Protein AF-0000000072868120 (afdb_homodimer)

Solvent-accessible surface area (backbone atoms only — not comparable to full-atom values): 34935 Å² total; per-residue (Å²): 129,82,70,50,31,34,37,26,35,21,42,29,60,66,19,37,50,51,45,35,56,44,16,73,73,56,30,47,27,39,33,32,15,55,55,52,79,35,73,57,47,52,67,36,63,88,44,72,44,55,49,82,87,43,73,56,66,69,52,20,51,52,31,46,50,48,46,52,47,53,52,49,50,60,70,67,51,76,43,47,43,76,30,73,41,80,51,11,33,40,37,38,30,52,54,70,70,50,34,50,53,50,51,52,49,50,52,53,34,51,74,70,68,46,68,70,42,81,46,52,70,65,60,49,31,57,33,26,70,53,52,47,77,60,92,61,48,52,71,31,36,34,29,65,79,24,30,39,51,32,50,40,16,42,45,30,46,39,54,53,46,23,56,76,45,66,29,44,77,40,56,65,36,34,76,73,43,51,46,78,51,100,67,32,26,38,38,35,31,74,89,68,50,73,48,78,35,44,28,43,32,42,25,41,67,83,51,32,60,66,56,34,47,57,64,72,41,79,54,76,49,43,52,79,87,48,78,69,54,57,45,36,32,49,37,36,31,36,43,66,32,60,45,26,63,55,35,35,36,44,43,75,74,42,31,41,31,57,40,37,51,35,15,38,36,36,34,41,75,92,56,15,87,71,49,39,76,92,55,54,57,54,51,88,33,71,66,34,48,50,52,50,54,52,47,40,60,39,24,80,64,38,85,81,58,47,66,72,40,40,44,52,20,54,39,66,44,72,84,28,52,73,62,46,55,45,37,46,51,43,63,66,88,78,58,74,108,130,81,71,49,31,35,37,27,34,20,42,28,61,66,20,36,52,50,45,37,55,44,17,72,71,56,31,47,28,39,35,32,15,55,56,54,77,36,73,57,46,51,67,37,61,88,44,72,44,55,49,82,88,44,73,57,66,69,50,20,49,51,30,46,49,48,47,53,48,51,53,49,50,61,70,67,52,76,42,48,43,76,28,74,42,80,49,11,32,40,36,40,29,51,53,70,70,50,34,50,53,51,51,54,50,51,53,53,34,50,73,69,68,46,67,73,43,81,47,53,71,64,60,49,30,56,34,27,69,54,53,48,76,59,92,60,48,52,70,34,36,35,29,64,80,23,29,39,50,33,50,39,16,43,46,28,46,41,53,52,47,23,55,77,47,65,29,45,78,39,58,65,34,34,76,73,43,50,48,79,52,100,66,30,25,38,38,34,33,73,88,68,50,73,48,77,34,44,28,43,32,40,25,40,68,83,51,33,59,65,57,34,46,57,62,71,42,78,54,74,48,43,52,80,86,48,76,70,52,58,45,38,32,49,36,37,32,36,42,66,30,59,43,27,64,56,35,34,36,43,43,75,76,41,31,40,29,56,41,37,52,33,16,38,36,35,32,41,75,90,56,15,87,71,48,39,75,91,55,55,58,52,50,86,32,72,68,33,50,51,52,49,54,53,48,40,62,40,25,80,66,40,85,82,59,47,65,71,42,39,44,50,20,56,39,65,44,70,85,29,52,74,65,46,56,44,37,46,51,42,61,66,91,78,57,74,109

Radius of gyration: 27.66 Å; Cα contacts (8 Å, |Δi|>4): 1460; chains: 2; bounding box: 71×90×59 Å

pLDDT: mean 87.45, std 17.38, range [29.95, 98.69]

Nearest PDB structures (foldseek):
  7fgp-assembly1_B  TM=8.962E-01  e=1.020E-26  Aureimonas altamirensis DSM 21988
  7fgp-assembly1_A  TM=8.734E-01  e=1.555E-25  Aureimonas altamirensis DSM 21988
  7cyx-assembly1_B  TM=8.185E-01  e=4.715E-19  Bacillus cereus ATCC 14579
  2olo-assembly1_A  TM=7.105E-01  e=1.868E-16  Streptomyces tendae
  3hzl-assembly1_A  TM=7.082E-01  e=3.583E-16  Streptomyces tendae

Structure (mmCIF, N/CA/C/O backbone):
data_AF-0000000072868120-model_v1
#
loop_
_entity.id
_entity.type
_entity.pdbx_description
1 polymer 'Bifunctional tRNA (Mnm(5)s(2)U34)-methyltransferase/FAD-dependent cmnm(5)s(2)U34 oxidoreductase'
#
loop_
_atom_site.group_PDB
_atom_site.id
_atom_site.type_symbol
_atom_site.label_atom_id
_atom_site.label_alt_id
_atom_site.label_comp_id
_atom_site.label_asym_id
_atom_site.label_entity_id
_atom_site.label_seq_id
_atom_site.pdbx_PDB_ins_code
_atom_site.Cartn_x
_atom_site.Cartn_y
_atom_site.Cartn_z
_atom_site.occupancy
_atom_site.B_iso_or_equiv
_atom_site.auth_seq_id
_atom_site.auth_comp_id
_atom_site.auth_asym_id
_atom_site.auth_atom_id
_atom_site.pdbx_PDB_model_num
ATOM 1 N N . MET A 1 1 ? 6.566 45.688 2.676 1 53 1 MET A N 1
ATOM 2 C CA . MET A 1 1 ? 5.773 45.125 3.766 1 53 1 MET A CA 1
ATOM 3 C C . MET A 1 1 ? 6.559 44.031 4.504 1 53 1 MET A C 1
ATOM 5 O O . MET A 1 1 ? 7.316 43.281 3.893 1 53 1 MET A O 1
ATOM 9 N N . SER A 1 2 ? 6.797 44.25 5.805 1 78.44 2 SER A N 1
ATOM 10 C CA . SER A 1 2 ? 7.699 43.406 6.582 1 78.44 2 SER A CA 1
ATOM 11 C C . SER A 1 2 ? 7.246 41.938 6.555 1 78.44 2 SER A C 1
ATOM 13 O O . SER A 1 2 ? 6.051 41.656 6.449 1 78.44 2 SER A O 1
ATOM 15 N N . VAL A 1 3 ? 8.023 41.094 6.266 1 89 3 VAL A N 1
ATOM 16 C CA . VAL A 1 3 ? 7.77 39.656 6.23 1 89 3 VAL A CA 1
ATOM 17 C C . VAL A 1 3 ? 7.145 39.188 7.551 1 89 3 VAL A C 1
ATOM 19 O O . VAL A 1 3 ? 7.672 39.5 8.625 1 89 3 VAL A O 1
ATOM 22 N N . LYS A 1 4 ? 5.891 38.688 7.516 1 91.5 4 LYS A N 1
ATOM 23 C CA . LYS A 1 4 ? 5.203 38.219 8.711 1 91.5 4 LYS A CA 1
ATOM 24 C C . LYS A 1 4 ? 5.855 36.938 9.25 1 91.5 4 LYS A C 1
ATOM 26 O O . LYS A 1 4 ? 6.199 36.031 8.484 1 91.5 4 LYS A O 1
ATOM 31 N N . LYS A 1 5 ? 6.102 36.969 10.562 1 94.38 5 LYS A N 1
ATOM 32 C CA . LYS A 1 5 ? 6.602 35.781 11.266 1 94.38 5 LYS A CA 1
ATOM 33 C C . LYS A 1 5 ? 5.461 35.031 11.938 1 94.38 5 LYS A C 1
ATOM 35 O O . LYS A 1 5 ? 4.777 35.562 12.812 1 94.38 5 LYS A O 1
ATOM 40 N N . ILE A 1 6 ? 5.219 33.781 11.508 1 93.44 6 ILE A N 1
ATOM 41 C CA . ILE A 1 6 ? 4.051 33.031 11.961 1 93.44 6 ILE A CA 1
ATOM 42 C C . ILE A 1 6 ? 4.488 31.688 12.492 1 93.44 6 ILE A C 1
ATOM 44 O O . ILE A 1 6 ? 5.316 31 11.875 1 93.44 6 ILE A O 1
ATOM 48 N N . ALA A 1 7 ? 3.992 31.297 13.672 1 94.62 7 ALA A N 1
ATOM 49 C CA . ALA A 1 7 ? 4.191 29.953 14.219 1 94.62 7 ALA A CA 1
ATOM 50 C C . ALA A 1 7 ? 2.982 29.078 13.945 1 94.62 7 ALA A C 1
ATOM 52 O O . ALA A 1 7 ? 1.838 29.516 14.039 1 94.62 7 ALA A O 1
ATOM 53 N N . VAL A 1 8 ? 3.246 27.875 13.523 1 94.88 8 VAL A N 1
ATOM 54 C CA . VAL A 1 8 ? 2.223 26.828 13.406 1 94.88 8 VAL A CA 1
ATOM 55 C C . VAL A 1 8 ? 2.5 25.719 14.414 1 94.88 8 VAL A C 1
ATOM 57 O O . VAL A 1 8 ? 3.592 25.141 14.43 1 94.88 8 VAL A O 1
ATOM 60 N N . ILE A 1 9 ? 1.519 25.453 15.281 1 94.06 9 ILE A N 1
ATOM 61 C CA . ILE A 1 9 ? 1.7 24.422 16.297 1 94.06 9 ILE A CA 1
ATOM 62 C C . ILE A 1 9 ? 1.009 23.125 15.867 1 94.06 9 ILE A C 1
ATOM 64 O O . ILE A 1 9 ? -0.217 23.094 15.742 1 94.06 9 ILE A O 1
ATOM 68 N N . GLY A 1 10 ? 1.796 22.062 15.695 1 94.5 10 GLY A N 1
ATOM 69 C CA . GLY A 1 10 ? 1.303 20.781 15.227 1 94.5 10 GLY A CA 1
ATOM 70 C C . GLY A 1 10 ? 1.768 20.438 13.828 1 94.5 10 GLY A C 1
ATOM 71 O O . GLY A 1 10 ? 1.53 21.203 12.883 1 94.5 10 GLY A O 1
ATOM 72 N N . ALA A 1 11 ? 2.449 19.297 13.688 1 96.38 11 ALA A N 1
ATOM 73 C CA . ALA A 1 11 ? 2.961 18.859 12.391 1 96.38 11 ALA A CA 1
ATOM 74 C C . ALA A 1 11 ? 2.178 17.672 11.859 1 96.38 11 ALA A C 1
ATOM 76 O O . ALA A 1 11 ? 2.766 16.672 11.445 1 96.38 11 ALA A O 1
ATOM 77 N N . GLY A 1 12 ? 0.868 17.75 11.906 1 93.56 12 GLY A N 1
ATOM 78 C CA . GLY A 1 12 ? -0.026 16.875 11.148 1 93.56 12 GLY A CA 1
ATOM 79 C C . GLY A 1 12 ? -0.356 17.422 9.773 1 93.56 12 GLY A C 1
ATOM 80 O O . GLY A 1 12 ? 0.235 18.406 9.328 1 93.56 12 GLY A O 1
ATOM 81 N N . VAL A 1 13 ? -1.256 16.781 9.133 1 92.31 13 VAL A N 1
ATOM 82 C CA . VAL A 1 13 ? -1.594 17.141 7.758 1 92.31 13 VAL A CA 1
ATOM 83 C C . VAL A 1 13 ? -2.076 18.594 7.707 1 92.31 13 VAL A C 1
ATOM 85 O O . VAL A 1 13 ? -1.678 19.359 6.82 1 92.31 13 VAL A O 1
ATOM 88 N N . LEU A 1 14 ? -2.883 19 8.633 1 89.56 14 LEU A N 1
ATOM 89 C CA . LEU A 1 14 ? -3.426 20.359 8.625 1 89.56 14 LEU A CA 1
ATOM 90 C C . LEU A 1 14 ? -2.338 21.391 8.93 1 89.56 14 LEU A C 1
ATOM 92 O O . LEU A 1 14 ? -2.217 22.391 8.227 1 89.56 14 LEU A O 1
ATOM 96 N N . GLY A 1 15 ? -1.587 21.141 9.977 1 93.56 15 GLY A N 1
ATOM 97 C CA . GLY A 1 15 ? -0.513 22.062 10.32 1 93.56 15 GLY A CA 1
ATOM 98 C C . GLY A 1 15 ? 0.509 22.219 9.211 1 93.56 15 GLY A C 1
ATOM 99 O O . GLY A 1 15 ? 0.899 23.344 8.883 1 93.56 15 GLY A O 1
ATOM 100 N N . LEU A 1 16 ? 0.904 21.141 8.641 1 95.88 16 LEU A N 1
ATOM 101 C CA . LEU A 1 16 ? 1.883 21.172 7.562 1 95.88 16 LEU A CA 1
ATOM 102 C C . LEU A 1 16 ? 1.31 21.875 6.336 1 95.88 16 LEU A C 1
ATOM 104 O O . LEU A 1 16 ? 2.016 22.625 5.656 1 95.88 16 LEU A O 1
ATOM 108 N N . SER A 1 17 ? 0.049 21.641 6.02 1 93.94 17 SER A N 1
ATOM 109 C CA . SER A 1 17 ? -0.601 22.281 4.879 1 93.94 17 SER A CA 1
ATOM 110 C C . SER A 1 17 ? -0.672 23.797 5.062 1 93.94 17 SER A C 1
ATOM 112 O O . SER A 1 17 ? -0.377 24.547 4.137 1 93.94 17 SER A O 1
ATOM 114 N N . VAL A 1 18 ? -1.033 24.203 6.215 1 93.5 18 VAL A N 1
ATOM 115 C CA . VAL A 1 18 ? -1.124 25.641 6.52 1 93.5 18 VAL A CA 1
ATOM 116 C C . VAL A 1 18 ? 0.264 26.266 6.441 1 93.5 18 VAL A C 1
ATOM 118 O O . VAL A 1 18 ? 0.435 27.328 5.844 1 93.5 18 VAL A O 1
ATOM 121 N N . ALA A 1 19 ? 1.193 25.609 7.062 1 96.19 19 ALA A N 1
ATOM 122 C CA . ALA A 1 19 ? 2.564 26.125 7.051 1 96.19 19 ALA A CA 1
ATOM 123 C C . ALA A 1 19 ? 3.068 26.297 5.625 1 96.19 19 ALA A C 1
ATOM 125 O O . ALA A 1 19 ? 3.66 27.328 5.297 1 96.19 19 ALA A O 1
ATOM 126 N N . ARG A 1 20 ? 2.809 25.359 4.781 1 95.88 20 ARG A N 1
ATOM 127 C CA . ARG A 1 20 ? 3.209 25.438 3.379 1 95.88 20 ARG A CA 1
ATOM 128 C C . ARG A 1 20 ? 2.559 26.641 2.699 1 95.88 20 ARG A C 1
ATOM 130 O O . ARG A 1 20 ? 3.232 27.422 2.02 1 95.88 20 ARG A O 1
ATOM 137 N N . SER A 1 21 ? 1.271 26.766 2.863 1 94.5 21 SER A N 1
ATOM 138 C CA . SER A 1 21 ? 0.521 27.844 2.225 1 94.5 21 SER A CA 1
ATOM 139 C C . SER A 1 21 ? 1.04 29.203 2.658 1 94.5 21 SER A C 1
ATOM 141 O O . SER A 1 21 ? 1.252 30.094 1.822 1 94.5 21 SER A O 1
ATOM 143 N N . LEU A 1 22 ? 1.26 29.375 3.943 1 94.25 22 LEU A N 1
ATOM 144 C CA . LEU A 1 22 ? 1.76 30.641 4.488 1 94.25 22 LEU A CA 1
ATOM 145 C C . LEU A 1 22 ? 3.158 30.938 3.957 1 94.25 22 LEU A C 1
ATOM 147 O O . LEU A 1 22 ? 3.449 32.062 3.574 1 94.25 22 LEU A O 1
ATOM 151 N N . ALA A 1 23 ? 4.004 29.969 3.936 1 96.56 23 ALA A N 1
ATOM 152 C CA . ALA A 1 23 ? 5.363 30.141 3.43 1 96.56 23 ALA A CA 1
ATOM 153 C C . ALA A 1 23 ? 5.352 30.531 1.952 1 96.56 23 ALA A C 1
ATOM 155 O O . ALA A 1 23 ? 6.117 31.391 1.523 1 96.56 23 ALA A O 1
ATOM 156 N N . GLN A 1 24 ? 4.484 29.938 1.201 1 94.88 24 GLN A N 1
ATOM 157 C CA . GLN A 1 24 ? 4.344 30.234 -0.219 1 94.88 24 GLN A CA 1
ATOM 158 C C . GLN A 1 24 ? 3.939 31.688 -0.432 1 94.88 24 GLN A C 1
ATOM 160 O O . GLN A 1 24 ? 4.293 32.312 -1.446 1 94.88 24 GLN A O 1
ATOM 165 N N . GLN A 1 25 ? 3.273 32.156 0.538 1 94.12 25 GLN A N 1
ATOM 166 C CA . GLN A 1 25 ? 2.803 33.531 0.45 1 94.12 25 GLN A CA 1
ATOM 167 C C . GLN A 1 25 ? 3.855 34.5 0.968 1 94.12 25 GLN A C 1
ATOM 169 O O . GLN A 1 25 ? 3.619 35.719 1.019 1 94.12 25 GLN A O 1
ATOM 174 N N . GLY A 1 26 ? 4.965 34 1.433 1 95 26 GLY A N 1
ATOM 175 C CA . GLY A 1 26 ? 6.094 34.875 1.746 1 95 26 GLY A CA 1
ATOM 176 C C . GLY A 1 26 ? 6.32 35.031 3.236 1 95 26 GLY A C 1
ATOM 177 O O . GLY A 1 26 ? 7.242 35.75 3.652 1 95 26 GLY A O 1
ATOM 178 N N . ALA A 1 27 ? 5.531 34.375 4.066 1 95.38 27 ALA A N 1
ATOM 179 C CA . ALA A 1 27 ? 5.719 34.469 5.512 1 95.38 27 ALA A CA 1
ATOM 180 C C . ALA A 1 27 ? 6.922 33.656 5.969 1 95.38 27 ALA A C 1
ATOM 182 O O . ALA A 1 27 ? 7.312 32.688 5.309 1 95.38 27 ALA A O 1
ATOM 183 N N . LYS A 1 28 ? 7.535 34.125 6.992 1 97.44 28 LYS A N 1
ATOM 184 C CA . LYS A 1 28 ? 8.508 33.312 7.707 1 97.44 28 LYS A CA 1
ATOM 185 C C . LYS A 1 28 ? 7.82 32.375 8.703 1 97.44 28 LYS A C 1
ATOM 187 O O . LYS A 1 28 ? 7.332 32.844 9.742 1 97.44 28 LYS A O 1
ATOM 192 N N . VAL A 1 29 ? 7.801 31.109 8.391 1 97.5 29 VAL A N 1
ATOM 193 C CA . VAL A 1 29 ? 6.969 30.172 9.141 1 97.5 29 VAL A CA 1
ATOM 194 C C . VAL A 1 29 ? 7.852 29.234 9.953 1 97.5 29 VAL A C 1
ATOM 196 O O . VAL A 1 29 ? 8.867 28.734 9.461 1 97.5 29 VAL A O 1
ATOM 199 N N . THR A 1 30 ? 7.539 29.016 11.219 1 98.12 30 THR A N 1
ATOM 200 C CA . THR A 1 30 ? 8.117 27.984 12.062 1 98.12 30 THR A CA 1
ATOM 201 C C . THR A 1 30 ? 7.039 27.031 12.562 1 98.12 30 THR A C 1
ATOM 203 O O . THR A 1 30 ? 6.051 27.453 13.164 1 98.12 30 THR A O 1
ATOM 206 N N . VAL A 1 31 ? 7.191 25.75 12.273 1 97.94 31 VAL A N 1
ATOM 207 C CA . VAL A 1 31 ? 6.281 24.719 12.758 1 97.94 31 VAL A CA 1
ATOM 208 C C . VAL A 1 31 ? 6.855 24.062 14.016 1 97.94 31 VAL A C 1
ATOM 210 O O . VAL A 1 31 ? 8.016 23.641 14.023 1 97.94 31 VAL A O 1
ATOM 213 N N . PHE A 1 32 ? 6.062 24 15.047 1 97.25 32 PHE A N 1
ATOM 214 C CA . PHE A 1 32 ? 6.453 23.328 16.281 1 97.25 32 PHE A CA 1
ATOM 215 C C . PHE A 1 32 ? 5.66 22.047 16.469 1 97.25 32 PHE A C 1
ATOM 217 O O . PHE A 1 32 ? 4.43 22.047 16.391 1 97.25 32 PHE A O 1
ATOM 224 N N . GLU A 1 33 ? 6.309 20.938 16.656 1 97.25 33 GLU A N 1
ATOM 225 C CA . GLU A 1 33 ? 5.723 19.625 16.922 1 97.25 33 GLU A CA 1
ATOM 226 C C . GLU A 1 33 ? 6.324 19 18.172 1 97.25 33 GLU A C 1
ATOM 228 O O . GLU A 1 33 ? 7.547 18.938 18.312 1 97.25 33 GLU A O 1
ATOM 233 N N . ARG A 1 34 ? 5.453 18.609 19.062 1 95.38 34 ARG A N 1
ATOM 234 C CA . ARG A 1 34 ? 5.895 18.109 20.375 1 95.38 34 ARG A CA 1
ATOM 235 C C . ARG A 1 34 ? 6.688 16.812 20.219 1 95.38 34 ARG A C 1
ATOM 237 O O . ARG A 1 34 ? 7.625 16.562 20.984 1 95.38 34 ARG A O 1
ATOM 244 N N . SER A 1 35 ? 6.359 15.945 19.281 1 95.06 35 SER A N 1
ATOM 245 C CA . SER A 1 35 ? 7.016 14.664 19.062 1 95.06 35 SER A CA 1
ATOM 246 C C . SER A 1 35 ? 7.637 14.586 17.672 1 95.06 35 SER A C 1
ATOM 248 O O . SER A 1 35 ? 8.617 15.273 17.391 1 95.06 35 SER A O 1
ATOM 250 N N . HIS A 1 36 ? 7.035 13.828 16.766 1 96.06 36 HIS A N 1
ATOM 251 C CA . HIS A 1 36 ? 7.488 13.727 15.383 1 96.06 36 HIS A CA 1
ATOM 252 C C . HIS A 1 36 ? 6.352 14.008 14.414 1 96.06 36 HIS A C 1
ATOM 254 O O . HIS A 1 36 ? 5.184 14.047 14.805 1 96.06 36 HIS A O 1
ATOM 260 N N . VAL A 1 37 ? 6.66 14.312 13.195 1 96.88 37 VAL A N 1
ATOM 261 C CA . VAL A 1 37 ? 5.68 14.594 12.156 1 96.88 37 VAL A CA 1
ATOM 262 C C . VAL A 1 37 ? 4.641 13.469 12.102 1 96.88 37 VAL A C 1
ATOM 264 O O . VAL A 1 37 ? 4.992 12.289 12.094 1 96.88 37 VAL A O 1
ATOM 267 N N . GLY A 1 38 ? 3.416 13.75 12.141 1 93.06 38 GLY A N 1
ATOM 268 C CA . GLY A 1 38 ? 2.328 12.797 12.023 1 93.06 38 GLY A CA 1
ATOM 269 C C . GLY A 1 38 ? 2.113 11.977 13.281 1 93.06 38 GLY A C 1
ATOM 270 O O . GLY A 1 38 ? 1.51 10.898 13.234 1 93.06 38 GLY A O 1
ATOM 271 N N . ALA A 1 39 ? 2.543 12.398 14.422 1 90.56 39 ALA A N 1
ATOM 272 C CA . ALA A 1 39 ? 2.49 11.617 15.656 1 90.56 39 ALA A CA 1
ATOM 273 C C . ALA A 1 39 ? 1.065 11.555 16.203 1 90.56 39 ALA A C 1
ATOM 275 O O . ALA A 1 39 ? 0.762 10.719 17.062 1 90.56 39 ALA A O 1
ATOM 276 N N . GLY A 1 40 ? 0.177 12.352 15.703 1 84.81 40 GLY A N 1
ATOM 277 C CA . GLY A 1 40 ? -1.18 12.406 16.219 1 84.81 40 GLY A CA 1
ATOM 278 C C . GLY A 1 40 ? -2.201 11.766 15.305 1 84.81 40 GLY A C 1
ATOM 279 O O . GLY A 1 40 ? -2.014 10.633 14.844 1 84.81 40 GLY A O 1
ATOM 280 N N . THR A 1 41 ? -3.266 12.492 15.062 1 79.31 41 THR A N 1
ATOM 281 C CA . THR A 1 41 ? -4.457 11.992 14.391 1 79.31 41 THR A CA 1
ATOM 282 C C . THR A 1 41 ? -4.16 11.672 12.93 1 79.31 41 THR A C 1
ATOM 284 O O . THR A 1 41 ? -4.746 10.742 12.359 1 79.31 41 THR A O 1
ATOM 287 N N . SER A 1 42 ? -3.221 12.289 12.352 1 88 42 SER A N 1
ATOM 288 C CA . SER A 1 42 ? -2.973 12.188 10.914 1 88 42 SER A CA 1
ATOM 289 C C . SER A 1 42 ? -2.463 10.797 10.539 1 88 42 SER A C 1
ATOM 291 O O . SER A 1 42 ? -2.547 10.398 9.383 1 88 42 SER A O 1
ATOM 293 N N . SER A 1 43 ? -1.997 10.062 11.453 1 89.62 43 SER A N 1
ATOM 294 C CA . SER A 1 43 ? -1.45 8.742 11.148 1 89.62 43 SER A CA 1
ATOM 295 C C . SER A 1 43 ? -2.443 7.637 11.5 1 89.62 43 SER A C 1
ATOM 297 O O . SER A 1 43 ? -2.189 6.461 11.234 1 89.62 43 SER A O 1
ATOM 299 N N . THR A 1 44 ? -3.518 7.941 12.109 1 88.31 44 THR A N 1
ATOM 300 C CA . THR A 1 44 ? -4.574 6.992 12.438 1 88.31 44 THR A CA 1
ATOM 301 C C . THR A 1 44 ? -5.926 7.488 11.93 1 88.31 44 THR A C 1
ATOM 303 O O . THR A 1 44 ? -6.766 7.93 12.719 1 88.31 44 THR A O 1
ATOM 306 N N . THR A 1 45 ? -6.09 7.461 10.734 1 89.75 45 THR A N 1
ATOM 307 C CA . THR A 1 45 ? -7.262 7.988 10.047 1 89.75 45 THR A CA 1
ATOM 308 C C . THR A 1 45 ? -7.672 7.074 8.898 1 89.75 45 THR A C 1
ATOM 310 O O . THR A 1 45 ? -6.832 6.371 8.328 1 89.75 45 THR A O 1
ATOM 313 N N . PHE A 1 46 ? -8.969 7.047 8.641 1 93.19 46 PHE A N 1
ATOM 314 C CA . PHE A 1 46 ? -9.461 6.32 7.48 1 93.19 46 PHE A CA 1
ATOM 315 C C . PHE A 1 46 ? -9.078 7.035 6.191 1 93.19 46 PHE A C 1
ATOM 317 O O . PHE A 1 46 ? -8.945 6.406 5.141 1 93.19 46 PHE A O 1
ATOM 324 N N . ALA A 1 47 ? -8.859 8.352 6.223 1 94.25 47 ALA A N 1
ATOM 325 C CA . ALA A 1 47 ? -8.305 9.195 5.168 1 94.25 47 ALA A CA 1
ATOM 326 C C . ALA A 1 47 ? -9.133 9.102 3.893 1 94.25 47 ALA A C 1
ATOM 328 O O . ALA A 1 47 ? -8.594 8.875 2.809 1 94.25 47 ALA A O 1
ATOM 329 N N . TRP A 1 48 ? -10.453 9.297 4.035 1 94.62 48 TRP A N 1
ATOM 330 C CA . TRP A 1 48 ? -11.438 9.367 2.959 1 94.62 48 TRP A CA 1
ATOM 331 C C . TRP A 1 48 ? -11.703 10.812 2.559 1 94.62 48 TRP A C 1
ATOM 333 O O . TRP A 1 48 ? -12.273 11.586 3.334 1 94.62 48 TRP A O 1
ATOM 343 N N . ILE A 1 49 ? -11.258 11.188 1.358 1 95.81 49 ILE A N 1
ATOM 344 C CA . ILE A 1 49 ? -11.461 12.539 0.835 1 95.81 49 ILE A CA 1
ATOM 345 C C . ILE A 1 49 ? -12.766 12.594 0.052 1 95.81 49 ILE A C 1
ATOM 347 O O . ILE A 1 49 ? -12.875 12.023 -1.033 1 95.81 49 ILE A O 1
ATOM 351 N N . ASN A 1 50 ? -13.734 13.273 0.621 1 96.38 50 ASN A N 1
ATOM 352 C CA . ASN A 1 50 ? -15.055 13.32 0.004 1 96.38 50 ASN A CA 1
ATOM 353 C C . ASN A 1 50 ? -15.844 14.531 0.472 1 96.38 50 ASN A C 1
ATOM 355 O O . ASN A 1 50 ? -15.391 15.281 1.334 1 96.38 50 ASN A O 1
ATOM 359 N N . SER A 1 51 ? -16.969 14.781 -0.168 1 95.56 51 SER A N 1
ATOM 360 C CA . SER A 1 51 ? -17.969 15.75 0.259 1 95.56 51 SER A CA 1
ATOM 361 C C . SER A 1 51 ? -19.344 15.125 0.331 1 95.56 51 SER A C 1
ATOM 363 O O . SER A 1 51 ? -20.344 15.742 -0.059 1 95.56 51 SER A O 1
ATOM 365 N N . ASN A 1 52 ? -19.328 13.891 0.711 1 92.62 52 ASN A N 1
ATOM 366 C CA . ASN A 1 52 ? -20.531 13.055 0.781 1 92.62 52 ASN A CA 1
ATOM 367 C C . ASN A 1 52 ? -21.234 13.18 2.131 1 92.62 52 ASN A C 1
ATOM 369 O O . ASN A 1 52 ? -20.703 12.727 3.152 1 92.62 52 ASN A O 1
ATOM 373 N N . GLY A 1 53 ? -22.344 13.82 2.186 1 87.94 53 GLY A N 1
ATOM 374 C CA . GLY A 1 53 ? -23.109 13.953 3.42 1 87.94 53 GLY A CA 1
ATOM 375 C C . GLY A 1 53 ? -22.609 15.086 4.301 1 87.94 53 GLY A C 1
ATOM 376 O O . GLY A 1 53 ? -22.781 15.047 5.52 1 87.94 53 GLY A O 1
ATOM 377 N N . LYS A 1 54 ? -21.984 16 3.727 1 87.81 54 LYS A N 1
ATOM 378 C CA . LYS A 1 54 ? -21.469 17.156 4.465 1 87.81 54 LYS A CA 1
ATOM 379 C C . LYS A 1 54 ? -22.469 18.297 4.469 1 87.81 54 LYS A C 1
ATOM 381 O O . LYS A 1 54 ? -22.859 18.797 3.408 1 87.81 54 LYS A O 1
ATOM 386 N N . THR A 1 55 ? -22.984 18.672 5.551 1 86.81 55 THR A N 1
ATOM 387 C CA . THR A 1 55 ? -23.922 19.766 5.742 1 86.81 55 THR A CA 1
ATOM 388 C C . THR A 1 55 ? -23.344 20.812 6.699 1 86.81 55 THR A C 1
ATOM 390 O O . THR A 1 55 ? -22.625 20.469 7.633 1 86.81 55 THR A O 1
ATOM 393 N N . PRO A 1 56 ? -23.578 22.078 6.617 1 90.25 56 PRO A N 1
ATOM 394 C CA . PRO A 1 56 ? -24.453 22.703 5.609 1 90.25 56 PRO A CA 1
ATOM 395 C C . PRO A 1 56 ? -23.797 22.75 4.23 1 90.25 56 PRO A C 1
ATOM 397 O O . PRO A 1 56 ? -22.703 22.203 4.031 1 90.25 56 PRO A O 1
ATOM 400 N N . GLU A 1 57 ? -24.391 23.344 3.311 1 90.94 57 GLU A N 1
ATOM 401 C CA . GLU A 1 57 ? -23.938 23.406 1.924 1 90.94 57 GLU A CA 1
ATOM 402 C C . GLU A 1 57 ? -22.547 24.031 1.823 1 90.94 57 GLU A C 1
ATOM 404 O O . GLU A 1 57 ? -21.75 23.625 0.977 1 90.94 57 GLU A O 1
ATOM 409 N N . SER A 1 58 ? -22.281 25 2.629 1 88.69 58 SER A N 1
ATOM 410 C CA . SER A 1 58 ? -20.969 25.625 2.633 1 88.69 58 SER A CA 1
ATOM 411 C C . SER A 1 58 ? -19.859 24.625 2.953 1 88.69 58 SER A C 1
ATOM 413 O O . SER A 1 58 ? -18.781 24.672 2.367 1 88.69 58 SER A O 1
ATOM 415 N N . TYR A 1 59 ? -20.172 23.75 3.824 1 87.44 59 TYR A N 1
ATOM 416 C CA . TYR A 1 59 ? -19.219 22.703 4.184 1 87.44 59 TYR A CA 1
ATOM 417 C C . TYR A 1 59 ? -19.047 21.703 3.049 1 87.44 59 TYR A C 1
ATOM 419 O O . TYR A 1 59 ? -17.938 21.25 2.768 1 87.44 59 TYR A O 1
ATOM 427 N N . HIS A 1 60 ? -20.125 21.406 2.363 1 92.25 60 HIS A N 1
ATOM 428 C CA . HIS A 1 60 ? -20.062 20.578 1.162 1 92.25 60 HIS A CA 1
ATOM 429 C C . HIS A 1 60 ? -19.156 21.203 0.107 1 92.25 60 HIS A C 1
ATOM 431 O O . HIS A 1 60 ? -18.281 20.531 -0.439 1 92.25 60 HIS A O 1
ATOM 437 N N . HIS A 1 61 ? -19.344 22.453 -0.064 1 93.12 61 HIS A N 1
ATOM 438 C CA . HIS A 1 61 ? -18.578 23.156 -1.087 1 93.12 61 HIS A CA 1
ATOM 439 C C . HIS A 1 61 ? -17.094 23.188 -0.741 1 93.12 61 HIS A C 1
ATOM 441 O O . HIS A 1 61 ? -16.25 22.969 -1.606 1 93.12 61 HIS A O 1
ATOM 447 N N . LEU A 1 62 ? -16.797 23.422 0.51 1 90.25 62 LEU A N 1
ATOM 448 C CA . LEU A 1 62 ? -15.414 23.438 0.958 1 90.25 62 LEU A CA 1
ATOM 449 C C . LEU A 1 62 ? -14.75 22.078 0.725 1 90.25 62 LEU A C 1
ATOM 451 O O . LEU A 1 62 ? -13.617 22.016 0.23 1 90.25 62 LEU A O 1
ATOM 455 N N . ASN A 1 63 ? -15.406 21.047 1.036 1 92.94 63 ASN A N 1
ATOM 456 C CA . ASN A 1 63 ? -14.852 19.703 0.888 1 92.94 63 ASN A CA 1
ATOM 457 C C . ASN A 1 63 ? -14.734 19.312 -0.581 1 92.94 63 ASN A C 1
ATOM 459 O O . ASN A 1 63 ? -13.797 18.609 -0.964 1 92.94 63 ASN A O 1
ATOM 463 N N . ALA A 1 64 ? -15.688 19.766 -1.374 1 94.31 64 ALA A N 1
ATOM 464 C CA . ALA A 1 64 ? -15.578 19.531 -2.811 1 94.31 64 ALA A CA 1
ATOM 465 C C . ALA A 1 64 ? -14.352 20.234 -3.393 1 94.31 64 ALA A C 1
ATOM 467 O O . ALA A 1 64 ? -13.625 19.656 -4.199 1 94.31 64 ALA A O 1
ATOM 468 N N . LEU A 1 65 ? -14.148 21.438 -2.928 1 93.88 65 LEU A N 1
ATOM 469 C CA . LEU A 1 65 ? -12.969 22.188 -3.35 1 93.88 65 LEU A CA 1
ATOM 470 C C . LEU A 1 65 ? -11.688 21.484 -2.898 1 93.88 65 LEU A C 1
ATOM 472 O O . LEU A 1 65 ? -10.68 21.516 -3.604 1 93.88 65 LEU A O 1
ATOM 476 N N . ALA A 1 66 ? -11.734 20.875 -1.72 1 92.5 66 ALA A N 1
ATOM 477 C CA . ALA A 1 66 ? -10.586 20.156 -1.189 1 92.5 66 ALA A CA 1
ATOM 478 C C . ALA A 1 66 ? -10.234 18.969 -2.07 1 92.5 66 ALA A C 1
ATOM 480 O O . ALA A 1 66 ? -9.055 18.656 -2.271 1 92.5 66 ALA A O 1
ATOM 481 N N . ILE A 1 67 ? -11.25 18.266 -2.621 1 95.38 67 ILE A N 1
ATOM 482 C CA . ILE A 1 67 ? -11.008 17.172 -3.555 1 95.38 67 ILE A CA 1
ATOM 483 C C . ILE A 1 67 ? -10.227 17.688 -4.762 1 95.38 67 ILE A C 1
ATOM 485 O O . ILE A 1 67 ? -9.18 17.141 -5.113 1 95.38 67 ILE A O 1
ATOM 489 N N . ASP A 1 68 ? -10.695 18.766 -5.297 1 96.31 68 ASP A N 1
ATOM 490 C CA . ASP A 1 68 ? -10.062 19.359 -6.473 1 96.31 68 ASP A CA 1
ATOM 491 C C . ASP A 1 68 ? -8.633 19.812 -6.168 1 96.31 68 ASP A C 1
ATOM 493 O O . ASP A 1 68 ? -7.738 19.656 -6.996 1 96.31 68 ASP A O 1
ATOM 497 N N . GLU A 1 69 ? -8.484 20.359 -4.996 1 95.38 69 GLU A N 1
ATOM 498 C CA . GLU A 1 69 ? -7.156 20.828 -4.605 1 95.38 69 GLU A CA 1
ATOM 499 C C . GLU A 1 69 ? -6.172 19.672 -4.488 1 95.38 69 GLU A C 1
ATOM 501 O O . GLU A 1 69 ? -5.027 19.766 -4.934 1 95.38 69 GLU A O 1
ATOM 506 N N . HIS A 1 70 ? -6.578 18.594 -3.898 1 96.31 70 HIS A N 1
ATOM 507 C CA . HIS A 1 70 ? -5.715 17.422 -3.799 1 96.31 70 HIS A CA 1
ATOM 508 C C . HIS A 1 70 ? -5.332 16.906 -5.18 1 96.31 70 HIS A C 1
ATOM 510 O O . HIS A 1 70 ? -4.176 16.531 -5.41 1 96.31 70 HIS A O 1
ATOM 516 N N . ILE A 1 71 ? -6.293 16.875 -6.062 1 97.38 71 ILE A N 1
ATOM 517 C CA . ILE A 1 71 ? -6.039 16.422 -7.426 1 97.38 71 ILE A CA 1
ATOM 518 C C . ILE A 1 71 ? -5.027 17.344 -8.102 1 97.38 71 ILE A C 1
ATOM 520 O O . ILE A 1 71 ? -4.059 16.875 -8.703 1 97.38 71 ILE A O 1
ATOM 524 N N . ARG A 1 72 ? -5.207 18.625 -7.949 1 97.19 72 ARG A N 1
ATOM 525 C CA . ARG A 1 72 ? -4.305 19.609 -8.539 1 97.19 72 ARG A CA 1
ATOM 526 C C . ARG A 1 72 ? -2.891 19.453 -7.988 1 97.19 72 ARG A C 1
ATOM 528 O O . ARG A 1 72 ? -1.922 19.406 -8.75 1 97.19 72 ARG A O 1
ATOM 535 N N . LEU A 1 73 ? -2.791 19.375 -6.672 1 96.81 73 LEU A N 1
ATOM 536 C CA . LEU A 1 73 ? -1.486 19.25 -6.027 1 96.81 73 LEU A CA 1
ATOM 537 C C . LEU A 1 73 ? -0.767 17.984 -6.48 1 96.81 73 LEU A C 1
ATOM 539 O O . LEU A 1 73 ? 0.438 18.016 -6.738 1 96.81 73 LEU A O 1
ATOM 543 N N . GLN A 1 74 ? -1.527 16.906 -6.551 1 97.81 74 GLN A N 1
ATOM 544 C CA . GLN A 1 74 ? -0.944 15.648 -7.012 1 97.81 74 GLN A CA 1
ATOM 545 C C . GLN A 1 74 ? -0.397 15.781 -8.43 1 97.81 74 GLN A C 1
ATOM 547 O O . GLN A 1 74 ? 0.689 15.289 -8.734 1 97.81 74 GLN A O 1
ATOM 552 N N . GLN A 1 75 ? -1.116 16.438 -9.258 1 97.12 75 GLN A N 1
ATOM 553 C CA . GLN A 1 75 ? -0.741 16.609 -10.664 1 97.12 75 GLN A CA 1
ATOM 554 C C . GLN A 1 75 ? 0.468 17.516 -10.805 1 97.12 75 GLN A C 1
ATOM 556 O O . GLN A 1 75 ? 1.322 17.297 -11.664 1 97.12 75 GLN A O 1
ATOM 561 N N . GLU A 1 76 ? 0.597 18.484 -9.914 1 95.75 76 GLU A N 1
ATOM 562 C CA . GLU A 1 76 ? 1.608 19.531 -10.078 1 95.75 76 GLU A CA 1
ATOM 563 C C . GLU A 1 76 ? 2.9 19.156 -9.352 1 95.75 76 GLU A C 1
ATOM 565 O O . GLU A 1 76 ? 3.941 19.781 -9.57 1 95.75 76 GLU A O 1
ATOM 570 N N . ARG A 1 77 ? 2.826 18.141 -8.555 1 94.94 77 ARG A N 1
ATOM 571 C CA . ARG A 1 77 ? 4.008 17.781 -7.785 1 94.94 77 ARG A CA 1
ATOM 572 C C . ARG A 1 77 ? 5.18 17.438 -8.703 1 94.94 77 ARG A C 1
ATOM 574 O O . ARG A 1 77 ? 4.98 16.906 -9.797 1 94.94 77 ARG A O 1
ATOM 581 N N . THR A 1 78 ? 6.352 17.719 -8.242 1 95.62 78 THR A N 1
ATOM 582 C CA . THR A 1 78 ? 7.543 17.469 -9.047 1 95.62 78 THR A CA 1
ATOM 583 C C . THR A 1 78 ? 8.328 16.281 -8.5 1 95.62 78 THR A C 1
ATOM 585 O O . THR A 1 78 ? 9.273 15.812 -9.133 1 95.62 78 THR A O 1
ATOM 588 N N . THR A 1 79 ? 7.957 15.812 -7.371 1 97.94 79 THR A N 1
ATOM 589 C CA . THR A 1 79 ? 8.617 14.672 -6.746 1 97.94 79 THR A CA 1
ATOM 590 C C . THR A 1 79 ? 7.891 13.375 -7.082 1 97.94 79 THR A C 1
ATOM 592 O O . THR A 1 79 ? 6.871 13.391 -7.777 1 97.94 79 THR A O 1
ATOM 595 N N . GLU A 1 80 ? 8.32 12.242 -6.586 1 97.75 80 GLU A N 1
ATOM 596 C CA . GLU A 1 80 ? 7.719 10.93 -6.832 1 97.75 80 GLU A CA 1
ATOM 597 C C . GLU A 1 80 ? 6.496 10.711 -5.945 1 97.75 80 GLU A C 1
ATOM 599 O O . GLU A 1 80 ? 5.707 9.797 -6.18 1 97.75 80 GLU A O 1
ATOM 604 N N . GLY A 1 81 ? 6.34 11.602 -4.961 1 97.38 81 GLY A N 1
ATOM 605 C CA . GLY A 1 81 ? 5.285 11.367 -3.986 1 97.38 81 GLY A CA 1
ATOM 606 C C . GLY A 1 81 ? 3.91 11.234 -4.613 1 97.38 81 GLY A C 1
ATOM 607 O O . GLY A 1 81 ? 3.461 12.133 -5.332 1 97.38 81 GLY A O 1
ATOM 608 N N . HIS A 1 82 ? 3.285 10.109 -4.457 1 96.69 82 HIS A N 1
ATOM 609 C CA . HIS A 1 82 ? 1.913 9.875 -4.891 1 96.69 82 HIS A CA 1
ATOM 610 C C . HIS A 1 82 ? 1.011 9.531 -3.709 1 96.69 82 HIS A C 1
ATOM 612 O O . HIS A 1 82 ? 0.964 8.383 -3.271 1 96.69 82 HIS A O 1
ATOM 618 N N . TRP A 1 83 ? 0.26 10.523 -3.223 1 97.62 83 TRP A N 1
ATOM 619 C CA . TRP A 1 83 ? -0.479 10.336 -1.979 1 97.62 83 TRP A CA 1
ATOM 620 C C . TRP A 1 83 ? -1.971 10.172 -2.25 1 97.62 83 TRP A C 1
ATOM 622 O O . TRP A 1 83 ? -2.73 9.781 -1.362 1 97.62 83 TRP A O 1
ATOM 632 N N . LEU A 1 84 ? -2.447 10.492 -3.418 1 97.69 84 LEU A N 1
ATOM 633 C CA . LEU A 1 84 ? -3.875 10.516 -3.717 1 97.69 84 LEU A CA 1
ATOM 634 C C . LEU A 1 84 ? -4.266 9.344 -4.613 1 97.69 84 LEU A C 1
ATOM 636 O O . LEU A 1 84 ? -3.6 9.086 -5.617 1 97.69 84 LEU A O 1
ATOM 640 N N . LYS A 1 85 ? -5.301 8.594 -4.219 1 97.31 85 LYS A N 1
ATOM 641 C CA . LYS A 1 85 ? -5.895 7.531 -5.023 1 97.31 85 LYS A CA 1
ATOM 642 C C . LYS A 1 85 ? -7.316 7.891 -5.445 1 97.31 85 LYS A C 1
ATOM 644 O O . LYS A 1 85 ? -8.242 7.828 -4.637 1 97.31 85 LYS A O 1
ATOM 649 N N . ALA A 1 86 ? -7.445 8.227 -6.68 1 96.44 86 ALA A N 1
ATOM 650 C CA . ALA A 1 86 ? -8.758 8.586 -7.215 1 96.44 86 ALA A CA 1
ATOM 651 C C . ALA A 1 86 ? -9.562 7.344 -7.578 1 96.44 86 ALA A C 1
ATOM 653 O O . ALA A 1 86 ? -9.742 7.035 -8.758 1 96.44 86 ALA A O 1
ATOM 654 N N . THR A 1 87 ? -10.117 6.699 -6.656 1 96.12 87 THR A N 1
ATOM 655 C CA . THR A 1 87 ? -10.648 5.355 -6.836 1 96.12 87 THR A CA 1
ATOM 656 C C . THR A 1 87 ? -12.172 5.371 -6.812 1 96.12 87 THR A C 1
ATOM 658 O O . THR A 1 87 ? -12.82 4.418 -7.25 1 96.12 87 THR A O 1
ATOM 661 N N . GLY A 1 88 ? -12.719 6.457 -6.242 1 98.31 88 GLY A N 1
ATOM 662 C CA . GLY A 1 88 ? -14.156 6.477 -5.988 1 98.31 88 GLY A CA 1
ATOM 663 C C . GLY A 1 88 ? -14.562 5.629 -4.793 1 98.31 88 GLY A C 1
ATOM 664 O O . GLY A 1 88 ? -13.703 5.062 -4.109 1 98.31 88 GLY A O 1
ATOM 665 N N . THR A 1 89 ? -15.898 5.676 -4.465 1 98.69 89 THR A N 1
ATOM 666 C CA . THR A 1 89 ? -16.453 4.973 -3.314 1 98.69 89 THR A CA 1
ATOM 667 C C . THR A 1 89 ? -17.734 4.234 -3.699 1 98.69 89 THR A C 1
ATOM 669 O O . THR A 1 89 ? -18.609 4.797 -4.371 1 98.69 89 THR A O 1
ATOM 672 N N . TYR A 1 90 ? -17.812 2.961 -3.393 1 98.69 90 TYR A N 1
ATOM 673 C CA . TYR A 1 90 ? -19.078 2.23 -3.42 1 98.69 90 TYR A CA 1
ATOM 674 C C . TYR A 1 90 ? -19.781 2.303 -2.068 1 98.69 90 TYR A C 1
ATOM 676 O O . TYR A 1 90 ? -19.125 2.205 -1.021 1 98.69 90 TYR A O 1
ATOM 684 N N . GLU A 1 91 ? -21.062 2.459 -2.1 1 98.31 91 GLU A N 1
ATOM 685 C CA . GLU A 1 91 ? -21.828 2.492 -0.853 1 98.31 91 GLU A CA 1
ATOM 686 C C . GLU A 1 91 ? -23.203 1.855 -1.027 1 98.31 91 GLU A C 1
ATOM 688 O O . GLU A 1 91 ? -23.875 2.084 -2.035 1 98.31 91 GLU A O 1
ATOM 693 N N . TRP A 1 92 ? -23.594 1.028 -0.118 1 97.81 92 TRP A N 1
ATOM 694 C CA . TRP A 1 92 ? -24.969 0.561 -0.041 1 97.81 92 TRP A CA 1
ATOM 695 C C . TRP A 1 92 ? -25.406 0.382 1.41 1 97.81 92 TRP A C 1
ATOM 697 O O . TRP A 1 92 ? -24.578 0.407 2.32 1 97.81 92 TRP A O 1
ATOM 707 N N . ALA A 1 93 ? -26.672 0.407 1.631 1 96.06 93 ALA A N 1
ATOM 708 C CA . ALA A 1 93 ? -27.281 0.224 2.945 1 96.06 93 ALA A CA 1
ATOM 709 C C . ALA A 1 93 ? -28.172 -1.019 2.971 1 96.06 93 ALA A C 1
ATOM 711 O O . ALA A 1 93 ? -28.516 -1.56 1.92 1 96.06 93 ALA A O 1
ATOM 712 N N . ALA A 1 94 ? -28.344 -1.476 4.141 1 93.12 94 ALA A N 1
ATOM 713 C CA . ALA A 1 94 ? -29.281 -2.57 4.363 1 93.12 94 ALA A CA 1
ATOM 714 C C . ALA A 1 94 ? -30.406 -2.145 5.309 1 93.12 94 ALA A C 1
ATOM 716 O O . ALA A 1 94 ? -30.172 -1.407 6.266 1 93.12 94 ALA A O 1
ATOM 717 N N . GLY A 1 95 ? -31.594 -2.611 5.09 1 91.44 95 GLY A N 1
ATOM 718 C CA . GLY A 1 95 ? -32.781 -2.221 5.855 1 91.44 95 GLY A CA 1
ATOM 719 C C . GLY A 1 95 ? -33.469 -1.005 5.281 1 91.44 95 GLY A C 1
ATOM 720 O O . GLY A 1 95 ? -32.844 -0.088 4.773 1 91.44 95 GLY A O 1
ATOM 721 N N . ALA A 1 96 ? -34.719 -0.926 5.43 1 93.19 96 ALA A N 1
ATOM 722 C CA . ALA A 1 96 ? -35.562 0.071 4.758 1 93.19 96 ALA A CA 1
ATOM 723 C C . ALA A 1 96 ? -35.219 1.479 5.246 1 93.19 96 ALA A C 1
ATOM 725 O O . ALA A 1 96 ? -35.031 2.391 4.441 1 93.19 96 ALA A O 1
ATOM 726 N N . PRO A 1 97 ? -35.125 1.678 6.52 1 94.88 97 PRO A N 1
ATOM 727 C CA . PRO A 1 97 ? -34.844 3.039 6.98 1 94.88 97 PRO A CA 1
ATOM 728 C C . PRO A 1 97 ? -33.5 3.555 6.496 1 94.88 97 PRO A C 1
ATOM 730 O O . PRO A 1 97 ? -33.375 4.719 6.098 1 94.88 97 PRO A O 1
ATOM 733 N N . GLU A 1 98 ? -32.438 2.744 6.57 1 94.62 98 GLU A N 1
ATOM 734 C CA . GLU A 1 98 ? -31.094 3.139 6.137 1 94.62 98 GLU A CA 1
ATOM 735 C C . GLU A 1 98 ? -31.031 3.359 4.629 1 94.62 98 GLU A C 1
ATOM 737 O O . GLU A 1 98 ? -30.344 4.258 4.148 1 94.62 98 GLU A O 1
ATOM 742 N N . GLN A 1 99 ? -31.75 2.561 3.912 1 96 99 GLN A N 1
ATOM 743 C CA . GLN A 1 99 ? -31.828 2.723 2.465 1 96 99 GLN A CA 1
ATOM 744 C C . GLN A 1 99 ? -32.469 4.055 2.094 1 96 99 GLN A C 1
ATOM 746 O O . GLN A 1 99 ? -32 4.746 1.188 1 96 99 GLN A O 1
ATOM 751 N N . LYS A 1 100 ? -33.531 4.348 2.816 1 96.5 100 LYS A N 1
ATOM 752 C CA . LYS A 1 100 ? -34.188 5.617 2.562 1 96.5 100 LYS A CA 1
ATOM 753 C C . LYS A 1 100 ? -33.281 6.797 2.871 1 96.5 100 LYS A C 1
ATOM 755 O O . LYS A 1 100 ? -33.219 7.754 2.096 1 96.5 100 LYS A O 1
ATOM 760 N N . ARG A 1 101 ? -32.594 6.719 3.949 1 96.19 101 ARG A N 1
ATOM 761 C CA . ARG A 1 101 ? -31.641 7.777 4.32 1 96.19 101 ARG A CA 1
ATOM 762 C C . ARG A 1 101 ? -30.578 7.965 3.252 1 96.19 101 ARG A C 1
ATOM 764 O O . ARG A 1 101 ? -30.234 9.094 2.898 1 96.19 101 ARG A O 1
ATOM 771 N N . LEU A 1 102 ? -30.016 6.879 2.771 1 97 102 LEU A N 1
ATOM 772 C CA . LEU A 1 102 ? -29 6.934 1.728 1 97 102 LEU A CA 1
ATOM 773 C C . LEU A 1 102 ? -29.562 7.508 0.437 1 97 102 LEU A C 1
ATOM 775 O O . LEU A 1 102 ? -28.938 8.336 -0.217 1 97 102 LEU A O 1
ATOM 779 N N . GLN A 1 103 ? -30.75 7.129 0.093 1 97 103 GLN A N 1
ATOM 780 C CA . GLN A 1 103 ? -31.422 7.652 -1.097 1 97 103 GLN A CA 1
ATOM 781 C C . GLN A 1 103 ? -31.641 9.156 -0.989 1 97 103 GLN A C 1
ATOM 783 O O . GLN A 1 103 ? -31.453 9.891 -1.964 1 97 103 GLN A O 1
ATOM 788 N N . ASP A 1 104 ? -32.062 9.57 0.17 1 97.44 104 ASP A N 1
ATOM 789 C CA . ASP A 1 104 ? -32.281 11 0.399 1 97.44 104 ASP A CA 1
ATOM 790 C C . ASP A 1 104 ? -30.953 11.766 0.253 1 97.44 104 ASP A C 1
ATOM 792 O O . ASP A 1 104 ? -30.922 12.852 -0.341 1 97.44 104 ASP A O 1
ATOM 796 N N . ARG A 1 105 ? -29.906 11.219 0.835 1 97.38 105 ARG A N 1
ATOM 797 C CA . ARG A 1 105 ? -28.594 11.844 0.706 1 97.38 105 ARG A CA 1
ATOM 798 C C . ARG A 1 105 ? -28.156 11.914 -0.755 1 97.38 105 ARG A C 1
ATOM 800 O O . ARG A 1 105 ? -27.656 12.945 -1.211 1 97.38 105 ARG A O 1
ATOM 807 N N . VAL A 1 106 ? -28.375 10.875 -1.532 1 97.94 106 VAL A N 1
ATOM 808 C CA . VAL A 1 106 ? -28.016 10.82 -2.947 1 97.94 106 VAL A CA 1
ATOM 809 C C . VAL A 1 106 ? -28.781 11.891 -3.715 1 97.94 106 VAL A C 1
ATOM 811 O O . VAL A 1 106 ? -28.219 12.586 -4.559 1 97.94 106 VAL A O 1
ATOM 814 N N . SER A 1 107 ? -30.062 12.016 -3.398 1 97.69 107 SER A N 1
ATOM 815 C CA . SER A 1 107 ? -30.891 13.031 -4.047 1 97.69 107 SER A CA 1
ATOM 816 C C . SER A 1 107 ? -30.344 14.43 -3.805 1 97.69 107 SER A C 1
ATOM 818 O O . SER A 1 107 ? -30.281 15.25 -4.727 1 97.69 107 SER A O 1
ATOM 820 N N . ARG A 1 108 ? -29.953 14.672 -2.586 1 97.06 108 ARG A N 1
ATOM 821 C CA . ARG A 1 108 ? -29.359 15.969 -2.246 1 97.06 108 ARG A CA 1
ATOM 822 C C . ARG A 1 108 ? -28.047 16.188 -2.986 1 97.06 108 ARG A C 1
ATOM 824 O O . ARG A 1 108 ? -27.781 17.281 -3.475 1 97.06 108 ARG A O 1
ATOM 831 N N . LEU A 1 109 ? -27.25 15.156 -3.082 1 97.88 109 LEU A N 1
ATOM 832 C CA . LEU A 1 109 ? -25.969 15.234 -3.773 1 97.88 109 LEU A CA 1
ATOM 833 C C . LEU A 1 109 ? -26.172 15.508 -5.258 1 97.88 109 LEU A C 1
ATOM 835 O O . LEU A 1 109 ? -25.438 16.297 -5.855 1 97.88 109 LEU A O 1
ATOM 839 N N . LEU A 1 110 ? -27.172 14.938 -5.836 1 97.5 110 LEU A N 1
ATOM 840 C CA . LEU A 1 110 ? -27.5 15.18 -7.238 1 97.5 110 LEU A CA 1
ATOM 841 C C . LEU A 1 110 ? -27.906 16.641 -7.461 1 97.5 110 LEU A C 1
ATOM 843 O O . LEU A 1 110 ? -27.5 17.25 -8.453 1 97.5 110 LEU A O 1
ATOM 847 N N . GLU A 1 111 ? -28.609 17.141 -6.523 1 96.75 111 GLU A N 1
ATOM 848 C CA . GLU A 1 111 ? -29 18.531 -6.605 1 96.75 111 GLU A CA 1
ATOM 849 C C . GLU A 1 111 ? -27.797 19.453 -6.559 1 96.75 111 GLU A C 1
ATOM 851 O O . GLU A 1 111 ? -27.797 20.531 -7.152 1 96.75 111 GLU A O 1
ATOM 856 N N . LEU A 1 112 ? -26.797 19.031 -5.871 1 96.81 112 LEU A N 1
ATOM 857 C CA . LEU A 1 112 ? -25.578 19.812 -5.723 1 96.81 112 LEU A CA 1
ATOM 858 C C . LEU A 1 112 ? -24.594 19.484 -6.836 1 96.81 112 LEU A C 1
ATOM 860 O O . LEU A 1 112 ? -23.422 19.891 -6.777 1 96.81 112 LEU A O 1
ATOM 864 N N . ASN A 1 113 ? -24.984 18.656 -7.797 1 96.38 113 ASN A N 1
ATOM 865 C CA . ASN A 1 113 ? -24.172 18.25 -8.945 1 96.38 113 ASN A CA 1
ATOM 866 C C . ASN A 1 113 ? -22.953 17.453 -8.508 1 96.38 113 ASN A C 1
ATOM 868 O O . ASN A 1 113 ? -21.875 17.578 -9.102 1 96.38 113 ASN A O 1
ATOM 872 N N . TYR A 1 114 ? -23.031 16.781 -7.375 1 97.56 114 TYR A N 1
ATOM 873 C CA . TYR A 1 114 ? -22.016 15.812 -6.949 1 97.56 114 TYR A CA 1
ATOM 874 C C . TYR A 1 114 ? -22.141 14.508 -7.734 1 97.56 114 TYR A C 1
ATOM 876 O O . TYR A 1 114 ? -23.219 13.898 -7.762 1 97.56 114 TYR A O 1
ATOM 884 N N . PRO A 1 115 ? -21.109 14.094 -8.516 1 97.44 115 PRO A N 1
ATOM 885 C CA . PRO A 1 115 ? -21.234 12.93 -9.398 1 97.44 115 PRO A CA 1
ATOM 886 C C . PRO A 1 115 ? -21.641 11.664 -8.641 1 97.44 115 PRO A C 1
ATOM 888 O O . PRO A 1 115 ? -21.031 11.32 -7.633 1 97.44 115 PRO A O 1
ATOM 891 N N . VAL A 1 116 ? -22.641 10.977 -9.117 1 97.81 116 VAL A N 1
ATOM 892 C CA . VAL A 1 116 ? -23.156 9.742 -8.539 1 97.81 116 VAL A CA 1
ATOM 893 C C . VAL A 1 116 ? -23.625 8.805 -9.648 1 97.81 116 VAL A C 1
ATOM 895 O O . VAL A 1 116 ? -24.172 9.25 -10.664 1 97.81 116 VAL A O 1
ATOM 898 N N . GLN A 1 117 ? -23.344 7.547 -9.5 1 98.12 117 GLN A N 1
ATOM 899 C CA . GLN A 1 117 ? -23.828 6.508 -10.398 1 98.12 117 GLN A CA 1
ATOM 900 C C . GLN A 1 117 ? -24.484 5.367 -9.625 1 98.12 117 GLN A C 1
ATOM 902 O O . GLN A 1 117 ? -24.078 5.07 -8.492 1 98.12 117 GLN A O 1
ATOM 907 N N . ASN A 1 118 ? -25.484 4.832 -10.148 1 97.81 118 ASN A N 1
ATOM 908 C CA . ASN A 1 118 ? -26.094 3.619 -9.617 1 97.81 118 ASN A CA 1
ATOM 909 C C . ASN A 1 118 ? -25.547 2.371 -10.297 1 97.81 118 ASN A C 1
ATOM 911 O O . ASN A 1 118 ? -25.391 2.35 -11.523 1 97.81 118 ASN A O 1
ATOM 915 N N . LEU A 1 119 ? -25.172 1.386 -9.5 1 96.62 119 LEU A N 1
ATOM 916 C CA . LEU A 1 119 ? -24.641 0.133 -10.023 1 96.62 119 LEU A CA 1
ATOM 917 C C . LEU A 1 119 ? -25.484 -1.052 -9.562 1 96.62 119 LEU A C 1
ATOM 919 O O . LEU A 1 119 ? -26.016 -1.051 -8.445 1 96.62 119 LEU A O 1
ATOM 923 N N . SER A 1 120 ? -25.594 -2.049 -10.445 1 95.5 120 SER A N 1
ATOM 924 C CA . SER A 1 120 ? -26.141 -3.33 -10.016 1 95.5 120 SER A CA 1
ATOM 925 C C . SER A 1 120 ? -25.109 -4.152 -9.266 1 95.5 120 SER A C 1
ATOM 927 O O . SER A 1 120 ? -23.906 -3.891 -9.367 1 95.5 120 SER A O 1
ATOM 929 N N . ALA A 1 121 ? -25.594 -5.098 -8.531 1 95.69 121 ALA A N 1
ATOM 930 C CA . ALA A 1 121 ? -24.703 -6.027 -7.844 1 95.69 121 ALA A CA 1
ATOM 931 C C . ALA A 1 121 ? -23.797 -6.754 -8.836 1 95.69 121 ALA A C 1
ATOM 933 O O . ALA A 1 121 ? -22.625 -6.969 -8.57 1 95.69 121 ALA A O 1
ATOM 934 N N . ASP A 1 122 ? -24.344 -7.066 -9.977 1 95.31 122 ASP A N 1
ATOM 935 C CA . ASP A 1 122 ? -23.594 -7.777 -11.008 1 95.31 122 ASP A CA 1
ATOM 936 C C . ASP A 1 122 ? -22.469 -6.906 -11.562 1 95.31 122 ASP A C 1
ATOM 938 O O . ASP A 1 122 ? -21.359 -7.398 -11.828 1 95.31 122 ASP A O 1
ATOM 942 N N . GLU A 1 123 ? -22.797 -5.656 -11.789 1 96.5 123 GLU A N 1
ATOM 943 C CA . GLU A 1 123 ? -21.766 -4.73 -12.266 1 96.5 123 GLU A CA 1
ATOM 944 C C . GLU A 1 123 ? -20.625 -4.613 -11.266 1 96.5 123 GLU A C 1
ATOM 946 O O . GLU A 1 123 ? -19.453 -4.594 -11.656 1 96.5 123 GLU A O 1
ATOM 951 N N . LEU A 1 124 ? -20.969 -4.508 -9.992 1 97.69 124 LEU A N 1
ATOM 952 C CA . LEU A 1 124 ? -19.938 -4.438 -8.969 1 97.69 124 LEU A CA 1
ATOM 953 C C . LEU A 1 124 ? -19.109 -5.723 -8.93 1 97.69 124 LEU A C 1
ATOM 955 O O . LEU A 1 124 ? -17.891 -5.68 -8.812 1 97.69 124 LEU A O 1
ATOM 959 N N . LYS A 1 125 ? -19.734 -6.859 -9.039 1 96.56 125 LYS A N 1
ATOM 960 C CA . LYS A 1 125 ? -19.078 -8.156 -9.008 1 96.56 125 LYS A CA 1
ATOM 961 C C . LYS A 1 125 ? -18.125 -8.32 -10.195 1 96.56 125 LYS A C 1
ATOM 963 O O . LYS A 1 125 ? -17.109 -9.016 -10.094 1 96.56 125 LYS A O 1
ATOM 968 N N . ARG A 1 126 ? -18.469 -7.734 -11.305 1 96.44 126 ARG A N 1
ATOM 969 C CA . ARG A 1 126 ? -17.562 -7.758 -12.453 1 96.44 126 ARG A CA 1
ATOM 970 C C . ARG A 1 126 ? -16.281 -6.988 -12.164 1 96.44 126 ARG A C 1
ATOM 972 O O . ARG A 1 126 ? -15.211 -7.34 -12.664 1 96.44 126 ARG A O 1
ATOM 979 N N . LYS A 1 127 ? -16.375 -5.953 -11.352 1 97.56 127 LYS A N 1
ATOM 980 C CA . LYS A 1 127 ? -15.219 -5.125 -11 1 97.56 127 LYS A CA 1
ATOM 981 C C . LYS A 1 127 ? -14.422 -5.754 -9.867 1 97.56 127 LYS A C 1
ATOM 983 O O . LYS A 1 127 ? -13.188 -5.684 -9.859 1 97.56 127 LYS A O 1
ATOM 988 N N . VAL A 1 128 ? -15.141 -6.328 -8.922 1 98.31 128 VAL A N 1
ATOM 989 C CA . VAL A 1 128 ? -14.547 -6.996 -7.77 1 98.31 128 VAL A CA 1
ATOM 990 C C . VAL A 1 128 ? -15.164 -8.383 -7.605 1 98.31 128 VAL A C 1
ATOM 992 O O . VAL A 1 128 ? -16.047 -8.586 -6.773 1 98.31 128 VAL A O 1
ATOM 995 N N . PRO A 1 129 ? -14.594 -9.336 -8.227 1 97.69 129 PRO A N 1
ATOM 996 C CA . PRO A 1 129 ? -15.25 -10.641 -8.328 1 97.69 129 PRO A CA 1
ATOM 997 C C . PRO A 1 129 ? -15.43 -11.312 -6.969 1 97.69 129 PRO A C 1
ATOM 999 O O . PRO A 1 129 ? -16.344 -12.117 -6.789 1 97.69 129 PRO A O 1
ATOM 1002 N N . GLU A 1 130 ? -14.617 -11.023 -6.039 1 97.69 130 GLU A N 1
ATOM 1003 C CA . GLU A 1 130 ? -14.664 -11.719 -4.754 1 97.69 130 GLU A CA 1
ATOM 1004 C C . GLU A 1 130 ? -15.648 -11.047 -3.805 1 97.69 130 GLU A C 1
ATOM 1006 O O . GLU A 1 130 ? -15.891 -11.539 -2.699 1 97.69 130 GLU A O 1
ATOM 1011 N N . ILE A 1 131 ? -16.312 -9.992 -4.203 1 97.56 131 ILE A N 1
ATOM 1012 C CA . ILE A 1 131 ? -17.188 -9.258 -3.305 1 97.56 131 ILE A CA 1
ATOM 1013 C C . ILE A 1 131 ? -18.531 -9.984 -3.184 1 97.56 131 ILE A C 1
ATOM 1015 O O . ILE A 1 131 ? -19.016 -10.555 -4.156 1 97.56 131 ILE A O 1
ATOM 1019 N N . ARG A 1 132 ? -19.094 -9.977 -1.995 1 95.62 132 ARG A N 1
ATOM 1020 C CA . ARG A 1 132 ? -20.438 -10.477 -1.732 1 95.62 132 ARG A CA 1
ATOM 1021 C C . ARG A 1 132 ? -21.391 -9.328 -1.406 1 95.62 132 ARG A C 1
ATOM 1023 O O . ARG A 1 132 ? -21.172 -8.586 -0.446 1 95.62 132 ARG A O 1
ATOM 1030 N N . VAL A 1 133 ? -22.375 -9.203 -2.24 1 92.62 133 VAL A N 1
ATOM 1031 C CA . VAL A 1 133 ? -23.438 -8.242 -1.957 1 92.62 133 VAL A CA 1
ATOM 1032 C C . VAL A 1 133 ? -24.656 -8.977 -1.397 1 92.62 133 VAL A C 1
ATOM 1034 O O . VAL A 1 133 ? -25.219 -9.836 -2.062 1 92.62 133 VAL A O 1
ATOM 1037 N N . GLY A 1 134 ? -24.953 -8.734 -0.187 1 86.38 134 GLY A N 1
ATOM 1038 C CA . GLY A 1 134 ? -26.062 -9.43 0.448 1 86.38 134 GLY A CA 1
ATOM 1039 C C . GLY A 1 134 ? -27.391 -9.203 -0.257 1 86.38 134 GLY A C 1
ATOM 1040 O O . GLY A 1 134 ? -27.578 -8.195 -0.938 1 86.38 134 GLY A O 1
ATOM 1041 N N . SER A 1 135 ? -28.297 -10.141 -0.085 1 82.44 135 SER A N 1
ATOM 1042 C CA . SER A 1 135 ? -29.609 -10.102 -0.719 1 82.44 135 SER A CA 1
ATOM 1043 C C . SER A 1 135 ? -30.422 -8.914 -0.224 1 82.44 135 SER A C 1
ATOM 1045 O O . SER A 1 135 ? -31.359 -8.469 -0.897 1 82.44 135 SER A O 1
ATOM 1047 N N . HIS A 1 136 ? -30.062 -8.367 0.887 1 82.62 136 HIS A N 1
ATOM 1048 C CA . HIS A 1 136 ? -30.844 -7.277 1.482 1 82.62 136 HIS A CA 1
ATOM 1049 C C . HIS A 1 136 ? -30.219 -5.926 1.154 1 82.62 136 HIS A C 1
ATOM 1051 O O . HIS A 1 136 ? -30.656 -4.895 1.675 1 82.62 136 HIS A O 1
ATOM 1057 N N . ALA A 1 137 ? -29.234 -6.047 0.313 1 85.62 137 ALA A N 1
ATOM 1058 C CA . ALA A 1 137 ? -28.625 -4.785 -0.103 1 85.62 137 ALA A CA 1
ATOM 1059 C C . ALA A 1 137 ? -29.578 -3.992 -1 1 85.62 137 ALA A C 1
ATOM 1061 O O . ALA A 1 137 ? -30.219 -4.559 -1.88 1 85.62 137 ALA A O 1
ATOM 1062 N N . GLY A 1 138 ? -29.766 -2.709 -0.649 1 89.31 138 GLY A N 1
ATOM 1063 C CA . GLY A 1 138 ? -30.484 -1.822 -1.557 1 89.31 138 GLY A CA 1
ATOM 1064 C C . GLY A 1 138 ? -29.656 -1.429 -2.771 1 89.31 138 GLY A C 1
ATOM 1065 O O . GLY A 1 138 ? -28.844 -2.217 -3.26 1 89.31 138 GLY A O 1
ATOM 1066 N N . ASP A 1 139 ? -29.953 -0.316 -3.244 1 93.06 139 ASP A N 1
ATOM 1067 C CA . ASP A 1 139 ? -29.203 0.235 -4.375 1 93.06 139 ASP A CA 1
ATOM 1068 C C . ASP A 1 139 ? -27.734 0.424 -4.023 1 93.06 139 ASP A C 1
ATOM 1070 O O . ASP A 1 139 ? -27.406 0.853 -2.916 1 93.06 139 ASP A O 1
ATOM 1074 N N . ILE A 1 140 ? -26.906 0.029 -4.945 1 97.75 140 ILE A N 1
ATOM 1075 C CA . ILE A 1 140 ? -25.484 0.298 -4.812 1 97.75 140 ILE A CA 1
ATOM 1076 C C . ILE A 1 140 ? -25.125 1.603 -5.527 1 97.75 140 ILE A C 1
ATOM 1078 O O . ILE A 1 140 ? -25.406 1.76 -6.719 1 97.75 140 ILE A O 1
ATOM 1082 N N . TRP A 1 141 ? -24.547 2.516 -4.781 1 98.38 141 TRP A N 1
ATOM 1083 C CA . TRP A 1 141 ? -24.172 3.814 -5.328 1 98.38 141 TRP A CA 1
ATOM 1084 C C . TRP A 1 141 ? -22.656 3.926 -5.473 1 98.38 141 TRP A C 1
ATOM 1086 O O . TRP A 1 141 ? -21.922 3.432 -4.625 1 98.38 141 TRP A O 1
ATOM 1096 N N . TYR A 1 142 ? -22.25 4.531 -6.582 1 98.62 142 TYR A N 1
ATOM 1097 C CA . TYR A 1 142 ? -20.844 4.809 -6.855 1 98.62 142 TYR A CA 1
ATOM 1098 C C . TYR A 1 142 ? -20.594 6.309 -6.949 1 98.62 142 TYR A C 1
ATOM 1100 O O . TYR A 1 142 ? -21.281 7.016 -7.684 1 98.62 142 TYR A O 1
ATOM 1108 N N . PHE A 1 143 ? -19.656 6.82 -6.164 1 98.69 143 PHE A N 1
ATOM 1109 C CA . PHE A 1 143 ? -19.234 8.211 -6.164 1 98.69 143 PHE A CA 1
ATOM 1110 C C . PHE A 1 143 ? -17.828 8.344 -6.754 1 98.69 143 PHE A C 1
ATOM 1112 O O . PHE A 1 143 ? -16.844 8.312 -6.023 1 98.69 143 PHE A O 1
ATOM 1119 N N . PRO A 1 144 ? -17.734 8.594 -8.086 1 98.19 144 PRO A N 1
ATOM 1120 C CA . PRO A 1 144 ? -16.453 8.469 -8.805 1 98.19 144 PRO A CA 1
ATOM 1121 C C . PRO A 1 144 ? -15.469 9.57 -8.445 1 98.19 144 PRO A C 1
ATOM 1123 O O . PRO A 1 144 ? -14.266 9.414 -8.656 1 98.19 144 PRO A O 1
ATOM 1126 N N . GLY A 1 145 ? -15.891 10.68 -7.887 1 97.81 145 GLY A N 1
ATOM 1127 C CA . GLY A 1 145 ? -15.016 11.812 -7.617 1 97.81 145 GLY A CA 1
ATOM 1128 C C . GLY A 1 145 ? -14.266 11.688 -6.305 1 97.81 145 GLY A C 1
ATOM 1129 O O . GLY A 1 145 ? -13.328 12.438 -6.047 1 97.81 145 GLY A O 1
ATOM 1130 N N . GLU A 1 146 ? -14.648 10.758 -5.457 1 97.94 146 GLU A N 1
ATOM 1131 C CA . GLU A 1 146 ? -14.07 10.625 -4.125 1 97.94 146 GLU A CA 1
ATOM 1132 C C . GLU A 1 146 ? -12.719 9.906 -4.176 1 97.94 146 GLU A C 1
ATOM 1134 O O . GLU A 1 146 ? -12.453 9.156 -5.113 1 97.94 146 GLU A O 1
ATOM 1139 N N . CYS A 1 147 ? -11.867 10.242 -3.225 1 98.19 147 CYS A N 1
ATOM 1140 C CA . CYS A 1 147 ? -10.492 9.742 -3.25 1 98.19 147 CYS A CA 1
ATOM 1141 C C . CYS A 1 147 ? -10.094 9.188 -1.89 1 98.19 147 CYS A C 1
ATOM 1143 O O . CYS A 1 147 ? -10.797 9.391 -0.898 1 98.19 147 CYS A O 1
ATOM 1145 N N . LEU A 1 148 ? -9.094 8.406 -1.933 1 97.44 148 LEU A N 1
ATOM 1146 C CA . LEU A 1 148 ? -8.383 7.98 -0.733 1 97.44 148 LEU A CA 1
ATOM 1147 C C . LEU A 1 148 ? -7.008 8.641 -0.65 1 97.44 148 LEU A C 1
ATOM 1149 O O . LEU A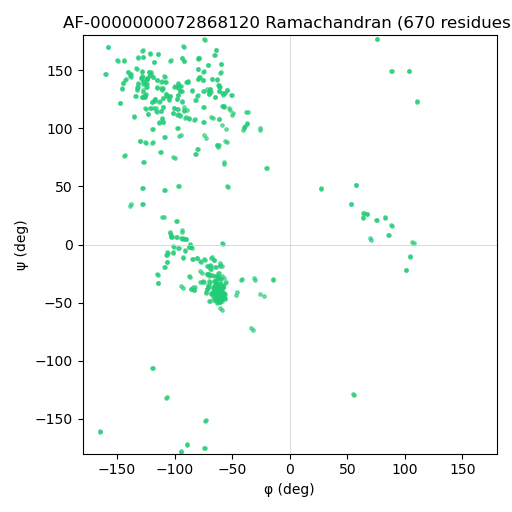 1 148 ? -6.367 8.883 -1.675 1 97.44 148 LEU A O 1
ATOM 1153 N N . LEU A 1 149 ? -6.629 8.938 0.55 1 96.62 149 LEU A N 1
ATOM 1154 C CA . LEU A 1 149 ? -5.352 9.594 0.801 1 96.62 149 LEU A CA 1
ATOM 1155 C C . LEU A 1 149 ? -4.383 8.641 1.506 1 96.62 149 LEU A C 1
ATOM 1157 O O . LEU A 1 149 ? -4.789 7.867 2.373 1 96.62 149 LEU A O 1
ATOM 1161 N N . VAL A 1 150 ? -3.121 8.672 1.14 1 97.31 150 VAL A N 1
ATOM 1162 C CA . VAL A 1 150 ? -2.047 8.062 1.918 1 97.31 150 VAL A CA 1
ATOM 1163 C C . VAL A 1 150 ? -1.355 9.125 2.764 1 97.31 150 VAL A C 1
ATOM 1165 O O . VAL A 1 150 ? -0.452 9.82 2.287 1 97.31 150 VAL A O 1
ATOM 1168 N N . PRO A 1 151 ? -1.678 9.195 3.982 1 95.81 151 PRO A N 1
ATOM 1169 C CA . PRO A 1 151 ? -1.281 10.352 4.789 1 95.81 151 PRO A CA 1
ATOM 1170 C C . PRO A 1 151 ? 0.234 10.484 4.922 1 95.81 151 PRO A C 1
ATOM 1172 O O . PRO A 1 151 ? 0.767 11.594 4.84 1 95.81 151 PRO A O 1
ATOM 1175 N N . SER A 1 152 ? 0.927 9.391 5.133 1 97.06 152 SER A N 1
ATOM 1176 C CA . SER A 1 152 ? 2.365 9.461 5.367 1 97.06 152 SER A CA 1
ATOM 1177 C C . SER A 1 152 ? 3.096 10.023 4.152 1 97.06 152 SER A C 1
ATOM 1179 O O . SER A 1 152 ? 4.012 10.836 4.293 1 97.06 152 SER A O 1
ATOM 1181 N N . VAL A 1 153 ? 2.691 9.633 2.961 1 97.88 153 VAL A N 1
ATOM 1182 C CA . VAL A 1 153 ? 3.312 10.141 1.741 1 97.88 153 VAL A CA 1
ATOM 1183 C C . VAL A 1 153 ? 2.99 11.625 1.569 1 97.88 153 VAL A C 1
ATOM 1185 O O . VAL A 1 153 ? 3.855 12.414 1.188 1 97.88 153 VAL A O 1
ATOM 1188 N N . PHE A 1 154 ? 1.761 11.961 1.851 1 98.06 154 PHE A N 1
ATOM 1189 C CA . PHE A 1 154 ? 1.358 13.359 1.752 1 98.06 154 PHE A CA 1
ATOM 1190 C C . PHE A 1 154 ? 2.172 14.227 2.707 1 98.06 154 PHE A C 1
ATOM 1192 O O . PHE A 1 154 ? 2.672 15.281 2.318 1 98.06 154 PHE A O 1
ATOM 1199 N N . MET A 1 155 ? 2.332 13.781 3.91 1 97.5 155 MET A N 1
ATOM 1200 C CA . MET A 1 155 ? 3.092 14.539 4.895 1 97.5 155 MET A CA 1
ATOM 1201 C C . MET A 1 155 ? 4.562 14.625 4.5 1 97.5 155 MET A C 1
ATOM 1203 O O . MET A 1 155 ? 5.211 15.656 4.715 1 97.5 155 MET A O 1
ATOM 1207 N N . ALA A 1 156 ? 5.121 13.555 3.938 1 98.12 156 ALA A N 1
ATOM 1208 C CA . ALA A 1 156 ? 6.488 13.609 3.436 1 98.12 156 ALA A CA 1
ATOM 1209 C C . ALA A 1 156 ? 6.645 14.711 2.389 1 98.12 156 ALA A C 1
ATOM 1211 O O . ALA A 1 156 ? 7.617 15.469 2.414 1 98.12 156 ALA A O 1
ATOM 1212 N N . TRP A 1 157 ? 5.699 14.758 1.508 1 98.25 157 TRP A N 1
ATOM 1213 C CA . TRP A 1 157 ? 5.715 15.789 0.474 1 98.25 157 TRP A CA 1
ATOM 1214 C C . TRP A 1 157 ? 5.594 17.172 1.088 1 98.25 157 TRP A C 1
ATOM 1216 O O . TRP A 1 157 ? 6.332 18.094 0.717 1 98.25 157 TRP A O 1
ATOM 1226 N N . LEU A 1 158 ? 4.645 17.312 2.021 1 97.62 158 LEU A N 1
ATOM 1227 C CA . LEU A 1 158 ? 4.465 18.609 2.682 1 97.62 158 LEU A CA 1
ATOM 1228 C C . LEU A 1 158 ? 5.746 19.047 3.375 1 97.62 158 LEU A C 1
ATOM 1230 O O . LEU A 1 158 ? 6.117 20.219 3.314 1 97.62 158 LEU A O 1
ATOM 1234 N N . VAL A 1 159 ? 6.406 18.156 4.059 1 97.94 159 VAL A N 1
ATOM 1235 C CA . VAL A 1 159 ? 7.664 18.469 4.734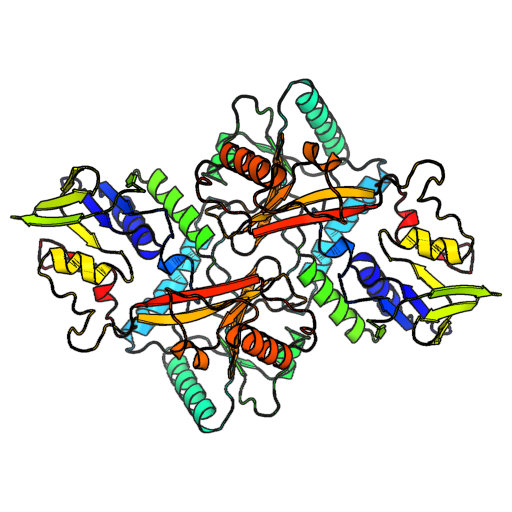 1 97.94 159 VAL A CA 1
ATOM 1236 C C . VAL A 1 159 ? 8.688 18.938 3.711 1 97.94 159 VAL A C 1
ATOM 1238 O O . VAL A 1 159 ? 9.406 19.922 3.951 1 97.94 159 VAL A O 1
ATOM 1241 N N . SER A 1 160 ? 8.766 18.297 2.592 1 97.69 160 SER A N 1
ATOM 1242 C CA . SER A 1 160 ? 9.695 18.719 1.555 1 97.69 160 SER A CA 1
ATOM 1243 C C . SER A 1 160 ? 9.352 20.125 1.044 1 97.69 160 SER A C 1
ATOM 1245 O O . SER A 1 160 ? 10.25 20.906 0.722 1 97.69 160 SER A O 1
ATOM 1247 N N . GLU A 1 161 ? 8.094 20.422 0.955 1 96.94 161 GLU A N 1
ATOM 1248 C CA . GLU A 1 161 ? 7.641 21.75 0.521 1 96.94 161 GLU A CA 1
ATOM 1249 C C . GLU A 1 161 ? 8.031 22.828 1.526 1 96.94 161 GLU A C 1
ATOM 1251 O O . GLU A 1 161 ? 8.344 23.953 1.143 1 96.94 161 GLU A O 1
ATOM 1256 N N . LEU A 1 162 ? 7.973 22.484 2.805 1 97.62 162 LEU A N 1
ATOM 1257 C CA . LEU A 1 162 ? 8.422 23.438 3.812 1 97.62 162 LEU A CA 1
ATOM 1258 C C . LEU A 1 162 ? 9.883 23.812 3.584 1 97.62 162 LEU A C 1
ATOM 1260 O O . LEU A 1 162 ? 10.242 25 3.68 1 97.62 162 LEU A O 1
ATOM 1264 N N . HIS A 1 163 ? 10.672 22.812 3.258 1 95.69 163 HIS A N 1
ATOM 1265 C CA . HIS A 1 163 ? 12.086 23.062 3 1 95.69 163 HIS A CA 1
ATOM 1266 C C . HIS A 1 163 ? 12.273 23.953 1.78 1 95.69 163 HIS A C 1
ATOM 1268 O O . HIS A 1 163 ? 13.062 24.906 1.818 1 95.69 163 HIS A O 1
ATOM 1274 N N . VAL A 1 164 ? 11.602 23.734 0.729 1 95.31 164 VAL A N 1
ATOM 1275 C CA . VAL A 1 164 ? 11.695 24.469 -0.52 1 95.31 164 VAL A CA 1
ATOM 1276 C C . VAL A 1 164 ? 11.328 25.938 -0.275 1 95.31 164 VAL A C 1
ATOM 1278 O O . VAL A 1 164 ? 11.922 26.844 -0.859 1 95.31 164 VAL A O 1
ATOM 1281 N N . HIS A 1 165 ? 10.43 26.188 0.646 1 96.56 165 HIS A N 1
ATOM 1282 C CA . HIS A 1 165 ? 9.93 27.531 0.883 1 96.56 165 HIS A CA 1
ATOM 1283 C C . HIS A 1 165 ? 10.539 28.125 2.148 1 96.56 165 HIS A C 1
ATOM 1285 O O . HIS A 1 165 ? 10.031 29.125 2.678 1 96.56 165 HIS A O 1
ATOM 1291 N N . ASN A 1 166 ? 11.523 27.469 2.684 1 97 166 ASN A N 1
ATOM 1292 C CA . ASN A 1 166 ? 12.367 27.953 3.768 1 97 166 ASN A CA 1
ATOM 1293 C C . ASN A 1 166 ? 11.586 28.094 5.07 1 97 166 ASN A C 1
ATOM 1295 O O . ASN A 1 166 ? 11.828 29.031 5.844 1 97 166 ASN A O 1
ATOM 1299 N N . ALA A 1 167 ? 10.531 27.328 5.211 1 98.12 167 ALA A N 1
ATOM 1300 C CA . ALA A 1 167 ? 9.867 27.219 6.504 1 98.12 167 ALA A CA 1
ATOM 1301 C C . ALA A 1 167 ? 10.633 26.297 7.438 1 98.12 167 ALA A C 1
ATOM 1303 O O . ALA A 1 167 ? 11.195 25.281 6.996 1 98.12 167 ALA A O 1
ATOM 1304 N N . GLU A 1 168 ? 10.648 26.609 8.703 1 98.19 168 GLU A N 1
ATOM 1305 C CA . GLU A 1 168 ? 11.367 25.797 9.68 1 98.19 168 GLU A CA 1
ATOM 1306 C C . GLU A 1 168 ? 10.445 24.781 10.359 1 98.19 168 GLU A C 1
ATOM 1308 O O . GLU A 1 168 ? 9.336 25.125 10.758 1 98.19 168 GLU A O 1
ATOM 1313 N N . LEU A 1 169 ? 10.859 23.578 10.43 1 98.25 169 LEU A N 1
ATOM 1314 C CA . LEU A 1 169 ? 10.156 22.516 11.148 1 98.25 169 LEU A CA 1
ATOM 1315 C C . LEU A 1 169 ? 10.953 22.078 12.375 1 98.25 169 LEU A C 1
ATOM 1317 O O . LEU A 1 169 ? 12.07 21.562 12.25 1 98.25 169 LEU A O 1
ATOM 1321 N N . LYS A 1 170 ? 10.422 22.312 13.523 1 97.88 170 LYS A N 1
ATOM 1322 C CA . LYS A 1 170 ? 11.047 21.922 14.789 1 97.88 170 LYS A CA 1
ATOM 1323 C C . LYS A 1 170 ? 10.258 20.797 15.469 1 97.88 170 LYS A C 1
ATOM 1325 O O . LYS A 1 170 ? 9.195 21.047 16.031 1 97.88 170 LYS A O 1
ATOM 1330 N N . THR A 1 171 ? 10.82 19.609 15.484 1 96.94 171 THR A N 1
ATOM 1331 C CA . THR A 1 171 ? 10.234 18.484 16.203 1 96.94 171 THR A CA 1
ATOM 1332 C C . THR A 1 171 ? 10.805 18.391 17.625 1 96.94 171 THR A C 1
ATOM 1334 O O . THR A 1 171 ? 11.703 19.141 17.984 1 96.94 171 THR A O 1
ATOM 1337 N N . GLN A 1 172 ? 10.203 17.547 18.391 1 96.06 172 GLN A N 1
ATOM 1338 C CA . GLN A 1 172 ? 10.602 17.453 19.797 1 96.06 172 GLN A CA 1
ATOM 1339 C C . GLN A 1 172 ? 10.562 18.828 20.469 1 96.06 172 GLN A C 1
ATOM 1341 O O . GLN A 1 172 ? 11.477 19.188 21.219 1 96.06 172 GLN A O 1
ATOM 1346 N N . SER A 1 173 ? 9.648 19.594 20.062 1 96.5 173 SER A N 1
ATOM 1347 C CA . SER A 1 173 ? 9.461 20.969 20.547 1 96.5 173 SER A CA 1
ATOM 1348 C C . SER A 1 173 ? 8.047 21.188 21.078 1 96.5 173 SER A C 1
ATOM 1350 O O . SER A 1 173 ? 7.191 21.703 20.359 1 96.5 173 SER A O 1
ATOM 1352 N N . GLU A 1 174 ? 7.918 20.875 22.312 1 95.94 174 GLU A N 1
ATOM 1353 C CA . GLU A 1 174 ? 6.613 20.969 22.953 1 95.94 174 GLU A CA 1
ATOM 1354 C C . GLU A 1 174 ? 6.328 22.406 23.391 1 95.94 174 GLU A C 1
ATOM 1356 O O . GLU A 1 174 ? 7.129 23.016 24.109 1 95.94 174 GLU A O 1
ATOM 1361 N N . VAL A 1 175 ? 5.246 22.953 22.953 1 94.12 175 VAL A N 1
ATOM 1362 C CA . VAL A 1 175 ? 4.801 24.281 23.375 1 94.12 175 VAL A CA 1
ATOM 1363 C C . VAL A 1 175 ? 4.129 24.203 24.75 1 94.12 175 VAL A C 1
ATOM 1365 O O . VAL A 1 175 ? 3.199 23.422 24.938 1 94.12 175 VAL A O 1
ATOM 1368 N N . THR A 1 176 ? 4.57 25.031 25.656 1 92.88 176 THR A N 1
ATOM 1369 C CA . THR A 1 176 ? 4.047 24.938 27.016 1 92.88 176 THR A CA 1
ATOM 1370 C C . THR A 1 176 ? 3.273 26.203 27.375 1 92.88 176 THR A C 1
ATOM 1372 O O . THR A 1 176 ? 2.414 26.188 28.266 1 92.88 176 THR A O 1
ATOM 1375 N N . GLU A 1 177 ? 3.609 27.312 26.719 1 89.19 177 GLU A N 1
ATOM 1376 C CA . GLU A 1 177 ? 2.926 28.562 26.984 1 89.19 177 GLU A CA 1
ATOM 1377 C C . GLU A 1 177 ? 2.734 29.375 25.703 1 89.19 177 GLU A C 1
ATOM 1379 O O . GLU A 1 177 ? 3.594 29.359 24.828 1 89.19 177 GLU A O 1
ATOM 1384 N N . LEU A 1 178 ? 1.61 30 25.625 1 87.25 178 LEU A N 1
ATOM 1385 C CA . LEU A 1 178 ? 1.275 30.922 24.547 1 87.25 178 LEU A CA 1
ATOM 1386 C C . LEU A 1 178 ? 0.83 32.281 25.109 1 87.25 178 LEU A C 1
ATOM 1388 O O . LEU A 1 178 ? -0.004 32.312 26.016 1 87.25 178 LEU A O 1
ATOM 1392 N N . THR A 1 179 ? 1.482 33.312 24.609 1 82.19 179 THR A N 1
ATOM 1393 C CA . THR A 1 179 ? 1.055 34.625 25.047 1 82.19 179 THR A CA 1
ATOM 1394 C C . THR A 1 179 ? 0.88 35.562 23.844 1 82.19 179 THR A C 1
ATOM 1396 O O . THR A 1 179 ? 1.584 35.438 22.844 1 82.19 179 THR A O 1
ATOM 1399 N N . GLU A 1 180 ? -0.126 36.312 23.844 1 78.12 180 GLU A N 1
ATOM 1400 C CA . GLU A 1 180 ? -0.357 37.375 22.859 1 78.12 180 GLU A CA 1
ATOM 1401 C C . GLU A 1 180 ? -0.374 38.75 23.516 1 78.12 180 GLU A C 1
ATOM 1403 O O . GLU A 1 180 ? -1.064 38.938 24.516 1 78.12 180 GLU A O 1
ATOM 1408 N N . GLU A 1 181 ? 0.617 39.625 23.094 1 72.06 181 GLU A N 1
ATOM 1409 C CA . GLU A 1 181 ? 0.622 41.031 23.562 1 72.06 181 GLU A CA 1
ATOM 1410 C C . GLU A 1 181 ? 0.699 42 22.375 1 72.06 181 GLU A C 1
ATOM 1412 O O . GLU A 1 181 ? 1.638 41.938 21.578 1 72.06 181 GLU A O 1
ATOM 1417 N N . LYS A 1 182 ? -0.049 43.094 22.484 1 68 182 LYS A N 1
ATOM 1418 C CA . LYS A 1 182 ? -0.002 44.25 21.594 1 68 182 LYS A CA 1
ATOM 1419 C C . LYS A 1 182 ? 0.465 43.844 20.203 1 68 182 LYS A C 1
ATOM 1421 O O . LYS A 1 182 ? 1.45 44.375 19.688 1 68 182 LYS A O 1
ATOM 1426 N N . ASN A 1 183 ? 0.067 42.906 19.5 1 71.38 183 ASN A N 1
ATOM 1427 C CA . ASN A 1 183 ? 0.324 42.5 18.109 1 71.38 183 ASN A CA 1
ATOM 1428 C C . ASN A 1 183 ? 1.543 41.594 18 1 71.38 183 ASN A C 1
ATOM 1430 O O . ASN A 1 183 ? 2.25 41.625 17 1 71.38 183 ASN A O 1
ATOM 1434 N N . ARG A 1 184 ? 1.869 41.094 19.156 1 83 184 ARG A N 1
ATOM 1435 C CA . ARG A 1 184 ? 2.98 40.156 19.156 1 83 184 ARG A CA 1
ATOM 1436 C C . ARG A 1 184 ? 2.584 38.844 19.844 1 83 184 ARG A C 1
ATOM 1438 O O . ARG A 1 184 ? 1.812 38.875 20.797 1 83 184 ARG A O 1
ATOM 1445 N N . ALA A 1 185 ? 3.037 37.781 19.203 1 87.06 185 ALA A N 1
ATOM 1446 C CA . ALA A 1 185 ? 2.799 36.438 19.766 1 87.06 185 ALA A CA 1
ATOM 1447 C C . ALA A 1 185 ? 4.098 35.812 20.281 1 87.06 185 ALA A C 1
ATOM 1449 O O . ALA A 1 185 ? 5.148 35.969 19.641 1 87.06 185 ALA A O 1
ATOM 1450 N N . GLU A 1 186 ? 3.965 35.25 21.484 1 90.12 186 GLU A N 1
ATOM 1451 C CA . GLU A 1 186 ? 5.125 34.562 22.062 1 90.12 186 GLU A CA 1
ATOM 1452 C C . GLU A 1 186 ? 4.797 33.125 22.422 1 90.12 186 GLU A C 1
ATOM 1454 O O . GLU A 1 186 ? 3.697 32.844 22.906 1 90.12 186 GLU A O 1
ATOM 1459 N N . ILE A 1 187 ? 5.828 32.219 22.188 1 92.31 187 ILE A N 1
ATOM 1460 C CA . ILE A 1 187 ? 5.715 30.797 22.516 1 92.31 187 ILE A CA 1
ATOM 1461 C C . ILE A 1 187 ? 6.875 30.375 23.406 1 92.31 187 ILE A C 1
ATOM 1463 O O . ILE A 1 187 ? 8.023 30.766 23.172 1 92.31 187 ILE A O 1
ATOM 1467 N N . SER A 1 188 ? 6.535 29.766 24.516 1 94.88 188 SER A N 1
ATOM 1468 C CA . SER A 1 188 ? 7.551 29.094 25.312 1 94.88 188 SER A CA 1
ATOM 1469 C C . SER A 1 188 ? 7.551 27.594 25.062 1 94.88 188 SER A C 1
ATOM 1471 O O . SER A 1 188 ? 6.488 26.969 24.984 1 94.88 188 SER A O 1
ATOM 1473 N N . LEU A 1 189 ? 8.742 27.031 24.922 1 96.81 189 LEU A N 1
ATOM 1474 C CA . LEU A 1 189 ? 8.891 25.609 24.688 1 96.81 189 LEU A CA 1
ATOM 1475 C C . LEU A 1 189 ? 9.336 24.891 25.953 1 96.81 189 LEU A C 1
ATOM 1477 O O . LEU A 1 189 ? 9.891 25.516 26.859 1 96.81 189 LEU A O 1
ATOM 1481 N N . ALA A 1 190 ? 9.102 23.641 26.047 1 95.75 190 ALA A N 1
ATOM 1482 C CA . ALA A 1 190 ? 9.43 22.828 27.219 1 95.75 190 ALA A CA 1
ATOM 1483 C C . ALA A 1 190 ? 10.93 22.844 27.5 1 95.75 190 ALA A C 1
ATOM 1485 O O . ALA A 1 190 ? 11.352 22.734 28.656 1 95.75 190 ALA A O 1
ATOM 1486 N N . ASN A 1 191 ? 11.766 23.016 26.5 1 95.56 191 ASN A N 1
ATOM 1487 C CA . ASN A 1 191 ? 13.211 22.984 26.688 1 95.56 191 ASN A CA 1
ATOM 1488 C C . ASN A 1 191 ? 13.742 24.359 27.109 1 95.56 191 ASN A C 1
ATOM 1490 O O . ASN A 1 191 ? 14.953 24.547 27.203 1 95.56 191 ASN A O 1
ATOM 1494 N N . GLY A 1 192 ? 12.922 25.344 27.203 1 95.12 192 GLY A N 1
ATOM 1495 C CA . GLY A 1 192 ? 13.32 26.656 27.688 1 95.12 192 GLY A CA 1
ATOM 1496 C C . GLY A 1 192 ? 13.461 27.672 26.578 1 95.12 192 GLY A C 1
ATOM 1497 O O . GLY A 1 192 ? 13.562 28.875 26.859 1 95.12 192 GLY A O 1
ATOM 1498 N N . GLU A 1 193 ? 13.414 27.219 25.328 1 96.75 193 GLU A N 1
ATOM 1499 C CA . GLU A 1 193 ? 13.5 28.156 24.203 1 96.75 193 GLU A CA 1
ATOM 1500 C C . GLU A 1 193 ? 12.227 28.984 24.078 1 96.75 193 GLU A C 1
ATOM 1502 O O . GLU A 1 193 ? 11.156 28.562 24.531 1 96.75 193 GLU A O 1
ATOM 1507 N N . ARG A 1 194 ? 12.453 30.156 23.469 1 96.19 194 ARG A N 1
ATOM 1508 C CA . ARG A 1 194 ? 11.328 31.062 23.219 1 96.19 194 ARG A CA 1
ATOM 1509 C C . ARG A 1 194 ? 11.281 31.484 21.75 1 96.19 194 ARG A C 1
ATOM 1511 O O . ARG A 1 194 ? 12.312 31.562 21.094 1 96.19 194 ARG A O 1
ATOM 1518 N N . TRP A 1 195 ? 10.094 31.625 21.281 1 95.62 195 TRP A N 1
ATOM 1519 C CA . TRP A 1 195 ? 9.844 32.125 19.922 1 95.62 195 TRP A CA 1
ATOM 1520 C C . TRP A 1 195 ? 8.938 33.344 19.953 1 95.62 195 TRP A C 1
ATOM 1522 O O . TRP A 1 195 ? 8 33.406 20.766 1 95.62 195 TRP A O 1
ATOM 1532 N N . GLN A 1 196 ? 9.297 34.375 19.172 1 93.62 196 GLN A N 1
ATOM 1533 C CA . GLN A 1 196 ? 8.469 35.594 19.016 1 93.62 196 GLN A CA 1
ATOM 1534 C C . GLN A 1 196 ? 8.148 35.844 17.562 1 93.62 196 GLN A C 1
ATOM 1536 O O . GLN A 1 196 ? 9 35.656 16.688 1 93.62 196 GLN A O 1
ATOM 1541 N N . GLY A 1 197 ? 6.941 36.219 17.312 1 91.94 197 GLY A N 1
ATOM 1542 C CA . GLY A 1 197 ? 6.504 36.562 15.961 1 91.94 197 GLY A CA 1
ATOM 1543 C C . GLY A 1 197 ? 5.195 37.312 15.93 1 91.94 197 GLY A C 1
ATOM 1544 O O . GLY A 1 197 ? 4.816 37.969 16.906 1 91.94 197 GLY A O 1
ATOM 1545 N N . ASP A 1 198 ? 4.562 37.312 14.781 1 88.38 198 ASP A N 1
ATOM 1546 C CA . ASP A 1 198 ? 3.387 38.156 14.562 1 88.38 198 ASP A CA 1
ATOM 1547 C C . ASP A 1 198 ? 2.104 37.375 14.891 1 88.38 198 ASP A C 1
ATOM 1549 O O . ASP A 1 198 ? 1.143 37.969 15.398 1 88.38 198 ASP A O 1
ATOM 1553 N N . SER A 1 199 ? 2.033 36.062 14.57 1 87.94 199 SER A N 1
ATOM 1554 C CA . SER A 1 199 ? 0.816 35.281 14.742 1 87.94 199 SER A CA 1
ATOM 1555 C C . SER A 1 199 ? 1.14 33.812 15.055 1 87.94 199 SER A C 1
ATOM 1557 O O . SER A 1 199 ? 2.246 33.344 14.781 1 87.94 199 SER A O 1
ATOM 1559 N N . ILE A 1 200 ? 0.132 33.188 15.672 1 88.94 200 ILE A N 1
ATOM 1560 C CA . ILE A 1 200 ? 0.206 31.75 15.977 1 88.94 200 ILE A CA 1
ATOM 1561 C C . ILE A 1 200 ? -1 31.031 15.383 1 88.94 200 ILE A C 1
ATOM 1563 O O . ILE A 1 200 ? -2.135 31.5 15.5 1 88.94 200 ILE A O 1
ATOM 1567 N N . VAL A 1 201 ? -0.729 29.969 14.656 1 89.12 201 VAL A N 1
ATOM 1568 C CA . VAL A 1 201 ? -1.773 29.062 14.195 1 89.12 201 VAL A CA 1
ATOM 1569 C C . VAL A 1 201 ? -1.729 27.781 15.023 1 89.12 201 VAL A C 1
ATOM 1571 O O . VAL A 1 201 ? -0.696 27.109 15.078 1 89.12 201 VAL A O 1
ATOM 1574 N N . ILE A 1 202 ? -2.846 27.391 15.641 1 88 202 ILE A N 1
ATOM 1575 C CA . ILE A 1 202 ? -2.926 26.156 16.422 1 88 202 ILE A CA 1
ATOM 1576 C C . ILE A 1 202 ? -3.547 25.047 15.578 1 88 202 ILE A C 1
ATOM 1578 O O . ILE A 1 202 ? -4.727 25.109 15.227 1 88 202 ILE A O 1
ATOM 1582 N N . ALA A 1 203 ? -2.768 24.062 15.234 1 88.44 203 ALA A N 1
ATOM 1583 C CA . ALA A 1 203 ? -3.18 22.891 14.469 1 88.44 203 ALA A CA 1
ATOM 1584 C C . ALA A 1 203 ? -2.775 21.609 15.18 1 88.44 203 ALA A C 1
ATOM 1586 O O . ALA A 1 203 ? -2.205 20.703 14.57 1 88.44 203 ALA A O 1
ATOM 1587 N N . ALA A 1 204 ? -3.082 21.516 16.453 1 85.31 204 ALA A N 1
ATOM 1588 C CA . ALA A 1 204 ? -2.605 20.422 17.312 1 85.31 204 ALA A CA 1
ATOM 1589 C C . ALA A 1 204 ? -3.668 19.344 17.469 1 85.31 204 ALA A C 1
ATOM 1591 O O . ALA A 1 204 ? -3.65 18.578 18.438 1 85.31 204 ALA A O 1
ATOM 1592 N N . GLY A 1 205 ? -4.625 19.312 16.531 1 77 205 GLY A N 1
ATOM 1593 C CA . GLY A 1 205 ? -5.645 18.266 16.594 1 77 205 GLY A CA 1
ATOM 1594 C C . GLY A 1 205 ? -6.391 18.234 17.906 1 77 205 GLY A C 1
ATOM 1595 O O . GLY A 1 205 ? -6.914 19.266 18.359 1 77 205 GLY A O 1
ATOM 1596 N N . ARG A 1 206 ? -6.488 17.062 18.547 1 72.44 206 ARG A N 1
ATOM 1597 C CA . ARG A 1 206 ? -7.262 16.844 19.766 1 72.44 206 ARG A CA 1
ATOM 1598 C C . ARG A 1 206 ? -6.676 17.625 20.938 1 72.44 206 ARG A C 1
ATOM 1600 O O . ARG A 1 206 ? -7.344 17.812 21.953 1 72.44 206 ARG A O 1
ATOM 1607 N N . TRP A 1 207 ? -5.473 18.156 20.828 1 76.75 207 TRP A N 1
ATOM 1608 C CA . TRP A 1 207 ? -4.801 18.875 21.906 1 76.75 207 TRP A CA 1
ATOM 1609 C C . TRP A 1 207 ? -4.992 20.375 21.75 1 76.75 207 TRP A C 1
ATOM 1611 O O . TRP A 1 207 ? -4.512 21.156 22.578 1 76.75 207 TRP A O 1
ATOM 1621 N N . SER A 1 208 ? -5.664 20.766 20.672 1 75.94 208 SER A N 1
ATOM 1622 C CA . SER A 1 208 ? -5.812 22.188 20.359 1 75.94 208 SER A CA 1
ATOM 1623 C C . SER A 1 208 ? -6.555 22.922 21.484 1 75.94 208 SER A C 1
ATOM 1625 O O . SER A 1 208 ? -6.223 24.062 21.797 1 75.94 208 SER A O 1
ATOM 1627 N N . ALA A 1 209 ? -7.543 22.203 22.047 1 71.75 209 ALA A N 1
ATOM 1628 C CA . ALA A 1 209 ? -8.32 22.828 23.109 1 71.75 209 ALA A CA 1
ATOM 1629 C C . ALA A 1 209 ? -7.441 23.156 24.312 1 71.75 209 ALA A C 1
ATOM 1631 O O . ALA A 1 209 ? -7.547 24.234 24.906 1 71.75 209 ALA A O 1
ATOM 1632 N N . GLU A 1 210 ? -6.652 22.25 24.656 1 77.12 210 GLU A N 1
ATOM 1633 C CA . GLU A 1 210 ? -5.738 22.453 25.766 1 77.12 210 GLU A CA 1
ATOM 1634 C C . GLU A 1 210 ? -4.773 23.594 25.5 1 77.12 210 GLU A C 1
ATOM 1636 O O . GLU A 1 210 ? -4.523 24.422 26.391 1 77.12 210 GLU A O 1
ATOM 1641 N N . LEU A 1 211 ? -4.324 23.75 24.344 1 79.69 211 LEU A N 1
ATOM 1642 C CA . LEU A 1 211 ? -3.393 24.812 23.969 1 79.69 211 LEU A CA 1
ATOM 1643 C C . LEU A 1 211 ? -4.094 26.156 23.938 1 79.69 211 LEU A C 1
ATOM 1645 O O . LEU A 1 211 ? -3.527 27.172 24.344 1 79.69 211 LEU A O 1
ATOM 1649 N N . ALA A 1 212 ? -5.293 26.156 23.406 1 74.62 212 ALA A N 1
ATOM 1650 C CA . ALA A 1 212 ? -6.066 27.391 23.328 1 74.62 212 ALA A CA 1
ATOM 1651 C C . ALA A 1 212 ? -6.383 27.922 24.719 1 74.62 212 ALA A C 1
ATOM 1653 O O . ALA A 1 212 ? -6.457 29.141 24.922 1 74.62 212 ALA A O 1
ATOM 1654 N N . SER A 1 213 ? -6.594 27 25.609 1 75.25 213 SER A N 1
ATOM 1655 C CA . SER A 1 213 ? -6.91 27.391 26.984 1 75.25 213 SER A CA 1
ATOM 1656 C C . SER A 1 213 ? -5.754 28.156 27.609 1 75.25 213 SER A C 1
ATOM 1658 O O . SER A 1 213 ? -5.961 28.984 28.516 1 75.25 213 SER A O 1
ATOM 1660 N N . LEU A 1 214 ? -4.637 27.859 27.141 1 73.19 214 LEU A N 1
ATOM 1661 C CA . LEU A 1 214 ? -3.467 28.594 27.625 1 73.19 214 LEU A CA 1
ATOM 1662 C C . LEU A 1 214 ? -3.58 30.078 27.297 1 73.19 214 LEU A C 1
ATOM 1664 O O . LEU A 1 214 ? -2.992 30.906 27.984 1 73.19 214 LEU A O 1
ATOM 1668 N N . LEU A 1 215 ? -4.332 30.438 26.281 1 71.38 215 LEU A N 1
ATOM 1669 C CA . LEU A 1 215 ? -4.531 31.828 25.875 1 71.38 215 LEU A CA 1
ATOM 1670 C C . LEU A 1 215 ? -5.793 32.406 26.5 1 71.38 215 LEU A C 1
ATOM 1672 O O . LEU A 1 215 ? -6.109 33.594 26.297 1 71.38 215 LEU A O 1
ATOM 1676 N N . GLY A 1 216 ? -6.398 31.703 27.312 1 63.06 216 GLY A N 1
ATOM 1677 C CA . GLY A 1 216 ? -7.668 32.156 27.875 1 63.06 216 GLY A CA 1
ATOM 1678 C C . GLY A 1 216 ? -8.797 32.156 26.859 1 63.06 216 GLY A C 1
ATOM 1679 O O . GLY A 1 216 ? -9.836 32.781 27.062 1 63.06 216 GLY A O 1
ATOM 1680 N N . GLN A 1 217 ? -8.555 31.641 25.625 1 59.72 217 GLN A N 1
ATOM 1681 C CA . GLN A 1 217 ? -9.57 31.578 24.578 1 59.72 217 GLN A CA 1
ATOM 1682 C C . GLN A 1 217 ? -10.305 30.25 24.609 1 59.72 217 GLN A C 1
ATOM 1684 O O . GLN A 1 217 ? -9.711 29.203 24.891 1 59.72 217 GLN A O 1
ATOM 1689 N N . GLN A 1 218 ? -11.656 30.406 24.859 1 51.72 218 GLN A N 1
ATOM 1690 C CA . GLN A 1 218 ? -12.461 29.203 24.719 1 51.72 218 GLN A CA 1
ATOM 1691 C C . GLN A 1 218 ? -12.672 28.844 23.25 1 51.72 218 GLN A C 1
ATOM 1693 O O . GLN A 1 218 ? -13.078 29.688 22.453 1 51.72 218 GLN A O 1
ATOM 1698 N N . LEU A 1 219 ? -11.867 27.984 22.672 1 51.5 219 LEU A N 1
ATOM 1699 C CA . LEU A 1 219 ? -12.078 27.547 21.297 1 51.5 219 LEU A CA 1
ATOM 1700 C C . LEU A 1 219 ? -13.453 26.906 21.141 1 51.5 219 LEU A C 1
ATOM 1702 O O . LEU A 1 219 ? -13.883 26.125 21.984 1 51.5 219 LEU A O 1
ATOM 1706 N N . ALA A 1 220 ? -14.352 27.781 20.531 1 44.97 220 ALA A N 1
ATOM 1707 C CA . ALA A 1 220 ? -15.727 27.406 20.234 1 44.97 220 ALA A CA 1
ATOM 1708 C C . ALA A 1 220 ? -15.828 25.906 19.938 1 44.97 220 ALA A C 1
ATOM 1710 O O . ALA A 1 220 ? -16.922 25.344 19.938 1 44.97 220 ALA A O 1
ATOM 1711 N N . MET A 1 221 ? -14.805 25.359 19.438 1 44.34 221 MET A N 1
ATOM 1712 C CA . MET A 1 221 ? -14.898 23.984 18.953 1 44.34 221 MET A CA 1
ATOM 1713 C C . MET A 1 221 ? -15.312 23.047 20.078 1 44.34 221 MET A C 1
ATOM 1715 O O . MET A 1 221 ? -15.648 21.891 19.828 1 44.34 221 MET A O 1
ATOM 1719 N N . ILE A 1 222 ? -15.133 23.547 21.344 1 41.81 222 ILE A N 1
ATOM 1720 C CA . ILE A 1 222 ? -15.367 22.672 22.5 1 41.81 222 ILE A CA 1
ATOM 1721 C C . ILE A 1 222 ? -16.594 23.172 23.266 1 41.81 222 ILE A C 1
ATOM 1723 O O . ILE A 1 222 ? -16.625 24.312 23.734 1 41.81 222 ILE A O 1
ATOM 1727 N N . ASP A 1 223 ? -17.734 22.891 22.828 1 40 223 ASP A N 1
ATOM 1728 C CA . ASP A 1 223 ? -18.75 23.141 23.844 1 40 223 ASP A CA 1
ATOM 1729 C C . ASP A 1 223 ? -18.281 22.703 25.219 1 40 223 ASP A C 1
ATOM 1731 O O . ASP A 1 223 ? -18.031 21.516 25.453 1 40 223 ASP A O 1
ATOM 1735 N N . PRO A 1 224 ? -17.828 23.547 25.984 1 37.66 224 PRO A N 1
ATOM 1736 C CA . PRO A 1 224 ? -17.344 23.188 27.312 1 37.66 224 PRO A CA 1
ATOM 1737 C C . PRO A 1 224 ? -18.297 22.266 28.062 1 37.66 224 PRO A C 1
ATOM 1739 O O . PRO A 1 224 ? -17.891 21.562 28.984 1 37.66 224 PRO A O 1
ATOM 1742 N N . ASN A 1 225 ? -19.438 22.484 27.984 1 39.28 225 ASN A N 1
ATOM 1743 C CA . ASN A 1 225 ? -20.453 21.75 28.734 1 39.28 225 ASN A CA 1
ATOM 1744 C C . ASN A 1 225 ? -20.734 20.375 28.109 1 39.28 225 ASN A C 1
ATOM 1746 O O . ASN A 1 225 ? -21.547 19.609 28.641 1 39.28 225 ASN A O 1
ATOM 1750 N N . GLN A 1 226 ? -20.469 20.156 26.875 1 39.81 226 GLN A N 1
ATOM 1751 C CA . GLN A 1 226 ? -20.594 18.812 26.297 1 39.81 226 GLN A CA 1
ATOM 1752 C C . GLN A 1 226 ? -19.234 18.109 26.281 1 39.81 226 GLN A C 1
ATOM 1754 O O . GLN A 1 226 ? -18.281 18.594 25.672 1 39.81 226 GLN A O 1
ATOM 1759 N N . PRO A 1 227 ? -18.859 17.359 27.219 1 39.97 227 PRO A N 1
ATOM 1760 C CA . PRO A 1 227 ? -17.609 16.609 27.156 1 39.97 227 PRO A CA 1
ATOM 1761 C C . PRO A 1 227 ? -17.156 16.312 25.719 1 39.97 227 PRO A C 1
ATOM 1763 O O . PRO A 1 227 ? -17.984 16.016 24.859 1 39.97 227 PRO A O 1
ATOM 1766 N N . ASN A 1 228 ? -16.203 17.062 25.156 1 44.41 228 ASN A N 1
ATOM 1767 C CA . ASN A 1 228 ? -15.469 16.984 23.906 1 44.41 228 ASN A CA 1
ATOM 1768 C C . ASN A 1 228 ? -15.492 15.578 23.312 1 44.41 228 ASN A C 1
ATOM 1770 O O . ASN A 1 228 ? -14.75 14.711 23.766 1 44.41 228 ASN A O 1
ATOM 1774 N N . LYS A 1 229 ? -16.609 15.125 22.922 1 49.91 229 LYS A N 1
ATOM 1775 C CA . LYS A 1 229 ? -16.656 13.734 22.469 1 49.91 229 LYS A CA 1
ATOM 1776 C C . LYS A 1 229 ? -15.672 13.492 21.328 1 49.91 229 LYS A C 1
ATOM 1778 O O . LYS A 1 229 ? -15.836 14.055 20.234 1 49.91 229 LYS A O 1
ATOM 1783 N N . ILE A 1 230 ? -14.414 13.516 21.578 1 55.09 230 ILE A N 1
ATOM 1784 C CA . ILE A 1 230 ? -13.477 12.891 20.641 1 55.09 230 ILE A CA 1
ATOM 1785 C C . ILE A 1 230 ? -14.07 11.586 20.109 1 55.09 230 ILE A C 1
ATOM 1787 O O . ILE A 1 230 ? -14.43 10.695 20.891 1 55.09 230 ILE A O 1
ATOM 1791 N N . ALA A 1 231 ? -14.602 11.797 18.797 1 65.62 231 ALA A N 1
ATOM 1792 C CA . ALA A 1 231 ? -15.047 10.555 18.188 1 65.62 231 ALA A CA 1
ATOM 1793 C C . ALA A 1 231 ? -13.867 9.625 17.906 1 65.62 231 ALA A C 1
ATOM 1795 O O . ALA A 1 231 ? -12.891 10.023 17.266 1 65.62 231 ALA A O 1
ATOM 1796 N N . CYS A 1 232 ? -13.898 8.633 18.703 1 75.19 232 CYS A N 1
ATOM 1797 C CA . CYS A 1 232 ? -12.883 7.605 18.516 1 75.19 232 CYS A CA 1
ATOM 1798 C C . CYS A 1 232 ? -13.422 6.449 17.688 1 75.19 232 CYS A C 1
ATOM 1800 O O . CYS A 1 232 ? -14.609 6.129 17.75 1 75.19 232 CYS A O 1
ATOM 1802 N N . GLY A 1 233 ? -12.594 6.016 16.812 1 87.06 233 GLY A N 1
ATOM 1803 C CA . GLY A 1 233 ? -12.969 4.855 16.016 1 87.06 233 GLY A CA 1
ATOM 1804 C C . GLY A 1 233 ? -11.844 3.863 15.836 1 87.06 233 GLY A C 1
ATOM 1805 O O . GLY A 1 233 ? -10.672 4.25 15.789 1 87.06 233 GLY A O 1
ATOM 1806 N N . PHE A 1 234 ? -12.227 2.643 15.773 1 92.19 234 PHE A N 1
ATOM 1807 C CA . PHE A 1 234 ? -11.25 1.596 15.523 1 92.19 234 PHE A CA 1
ATOM 1808 C C . PHE A 1 234 ? -10.836 1.581 14.055 1 92.19 234 PHE A C 1
ATOM 1810 O O . PHE A 1 234 ? -11.672 1.784 13.164 1 92.19 234 PHE A O 1
ATOM 1817 N N . LEU A 1 235 ? -9.609 1.343 13.859 1 95 235 LEU A N 1
ATOM 1818 C CA . LEU A 1 235 ? -9.023 1.063 12.555 1 95 235 LEU A CA 1
ATOM 1819 C C . LEU A 1 235 ? -8.305 -0.282 12.555 1 95 235 LEU A C 1
ATOM 1821 O O . LEU A 1 235 ? -7.32 -0.463 13.273 1 95 235 LEU A O 1
ATOM 1825 N N . GLY A 1 236 ? -8.844 -1.227 11.812 1 97.12 236 GLY A N 1
ATOM 1826 C CA . GLY A 1 236 ? -8.195 -2.521 11.68 1 97.12 236 GLY A CA 1
ATOM 1827 C C . GLY A 1 236 ? -7.371 -2.646 10.406 1 97.12 236 GLY A C 1
ATOM 1828 O O . GLY A 1 236 ? -7.875 -2.412 9.312 1 97.12 236 GLY A O 1
ATOM 1829 N N . TYR A 1 237 ? -6.105 -2.996 10.547 1 97.12 237 TYR A N 1
ATOM 1830 C CA . TYR A 1 237 ? -5.199 -3.195 9.414 1 97.12 237 TYR A CA 1
ATOM 1831 C C . TYR A 1 237 ? -4.973 -4.68 9.156 1 97.12 237 TYR A C 1
ATOM 1833 O O . TYR A 1 237 ? -4.551 -5.414 10.055 1 97.12 237 TYR A O 1
ATOM 1841 N N . THR A 1 238 ? -5.18 -5.086 7.922 1 98 238 THR A N 1
ATOM 1842 C CA . THR A 1 238 ? -4.938 -6.492 7.617 1 98 238 THR A CA 1
ATOM 1843 C C . THR A 1 238 ? -3.506 -6.699 7.129 1 98 238 THR A C 1
ATOM 1845 O O . THR A 1 238 ? -2.844 -5.746 6.711 1 98 238 THR A O 1
ATOM 1848 N N . ARG A 1 239 ? -3.031 -7.949 7.266 1 96.5 239 ARG A N 1
ATOM 1849 C CA . ARG A 1 239 ? -1.978 -8.398 6.363 1 96.5 239 ARG A CA 1
ATOM 1850 C C . ARG A 1 239 ? -2.471 -8.43 4.918 1 96.5 239 ARG A C 1
ATOM 1852 O O . ARG A 1 239 ? -3.66 -8.242 4.66 1 96.5 239 ARG A O 1
ATOM 1859 N N . PRO A 1 240 ? -1.486 -8.57 3.928 1 96.81 240 PRO A N 1
ATOM 1860 C CA . PRO A 1 240 ? -1.975 -8.672 2.551 1 96.81 240 PRO A CA 1
ATOM 1861 C C . PRO A 1 240 ? -3.002 -9.781 2.371 1 96.81 240 PRO A C 1
ATOM 1863 O O . PRO A 1 240 ? -2.836 -10.875 2.92 1 96.81 240 PRO A O 1
ATOM 1866 N N . VAL A 1 241 ? -4.09 -9.461 1.716 1 97.62 241 VAL A N 1
ATOM 1867 C CA . VAL A 1 241 ? -5.168 -10.406 1.441 1 97.62 241 VAL A CA 1
ATOM 1868 C C . VAL A 1 241 ? -5.391 -10.516 -0.065 1 97.62 241 VAL A C 1
ATOM 1870 O O . VAL A 1 241 ? -4.879 -9.695 -0.834 1 97.62 241 VAL A O 1
ATOM 1873 N N . LEU A 1 242 ? -6.121 -11.562 -0.492 1 96.81 242 LEU A N 1
ATOM 1874 C CA . LEU A 1 242 ? -6.445 -11.773 -1.898 1 96.81 242 LEU A CA 1
ATOM 1875 C C . LEU A 1 242 ? -7.625 -10.906 -2.322 1 96.81 242 LEU A C 1
ATOM 1877 O O . LEU A 1 242 ? -8.758 -11.391 -2.422 1 96.81 242 LEU A O 1
ATOM 1881 N N . THR A 1 243 ? -7.398 -9.656 -2.635 1 96.25 243 THR A N 1
ATOM 1882 C CA . THR A 1 243 ? -8.5 -8.789 -3.039 1 96.25 243 THR A CA 1
ATOM 1883 C C . THR A 1 243 ? -8.102 -7.914 -4.219 1 96.25 243 THR A C 1
ATOM 1885 O O . THR A 1 243 ? -6.961 -7.453 -4.297 1 96.25 243 THR A O 1
ATOM 1888 N N . GLN A 1 244 ? -9.07 -7.695 -5.066 1 98.12 244 GLN A N 1
ATOM 1889 C CA . GLN A 1 244 ? -8.883 -6.82 -6.219 1 98.12 244 GLN A CA 1
ATOM 1890 C C . GLN A 1 244 ? -9.516 -5.449 -5.98 1 98.12 244 GLN A C 1
ATOM 1892 O O . GLN A 1 244 ? -9.469 -4.582 -6.855 1 98.12 244 GLN A O 1
ATOM 1897 N N . LEU A 1 245 ? -10.016 -5.184 -4.785 1 98.44 245 LEU A N 1
ATOM 1898 C CA . LEU A 1 245 ? -10.688 -3.932 -4.457 1 98.44 245 LEU A CA 1
ATOM 1899 C C . LEU A 1 245 ? -9.719 -2.756 -4.535 1 98.44 245 LEU A C 1
ATOM 1901 O O . LEU A 1 245 ? -8.648 -2.795 -3.938 1 98.44 245 LEU A O 1
ATOM 1905 N N . GLN A 1 246 ? -10.109 -1.734 -5.297 1 97.62 246 GLN A N 1
ATOM 1906 C CA . GLN A 1 246 ? -9.336 -0.495 -5.359 1 97.62 246 GLN A CA 1
ATOM 1907 C C . GLN A 1 246 ? -10.133 0.672 -4.773 1 97.62 246 GLN A C 1
ATOM 1909 O O . GLN A 1 246 ? -9.555 1.563 -4.145 1 97.62 246 GLN A O 1
ATOM 1914 N N . ALA A 1 247 ? -11.398 0.656 -4.934 1 98.31 247 ALA A N 1
ATOM 1915 C CA . ALA A 1 247 ? -12.25 1.747 -4.465 1 98.31 247 ALA A CA 1
ATOM 1916 C C . ALA A 1 247 ? -12.516 1.626 -2.967 1 98.31 247 ALA A C 1
ATOM 1918 O O . ALA A 1 247 ? -12.312 0.563 -2.375 1 98.31 247 ALA A O 1
ATOM 1919 N N . ASN A 1 248 ? -12.906 2.732 -2.361 1 98.44 248 ASN A N 1
ATOM 1920 C CA . ASN A 1 248 ? -13.453 2.744 -1.007 1 98.44 248 ASN A CA 1
ATOM 1921 C C . ASN A 1 248 ? -14.812 2.047 -0.943 1 98.44 248 ASN A C 1
ATOM 1923 O O . ASN A 1 248 ? -15.578 2.08 -1.908 1 98.44 248 ASN A O 1
ATOM 1927 N N . LEU A 1 249 ? -15.055 1.332 0.142 1 98.38 249 LEU A N 1
ATOM 1928 C CA . LEU A 1 249 ? -16.312 0.602 0.319 1 98.38 249 LEU A CA 1
ATOM 1929 C C . LEU A 1 249 ? -16.984 0.988 1.632 1 98.38 249 LEU A C 1
ATOM 1931 O O . LEU A 1 249 ? -16.406 0.789 2.707 1 98.38 249 LEU A O 1
ATOM 1935 N N . ILE A 1 250 ? -18.172 1.568 1.544 1 97.44 250 ILE A N 1
ATOM 1936 C CA . ILE A 1 250 ? -19.016 1.867 2.695 1 97.44 250 ILE A CA 1
ATOM 1937 C C . ILE A 1 250 ? -20.234 0.949 2.693 1 97.44 250 ILE A C 1
ATOM 1939 O O . ILE A 1 250 ? -21.125 1.094 1.854 1 97.44 250 ILE A O 1
ATOM 1943 N N . THR A 1 251 ? -20.281 -0.045 3.557 1 96.56 251 THR A N 1
ATOM 1944 C CA . THR A 1 251 ? -21.328 -1.066 3.578 1 96.56 251 THR A CA 1
ATOM 1945 C C . THR A 1 251 ? -21.938 -1.185 4.973 1 96.56 251 THR A C 1
ATOM 1947 O O . THR A 1 251 ? -21.438 -0.595 5.93 1 96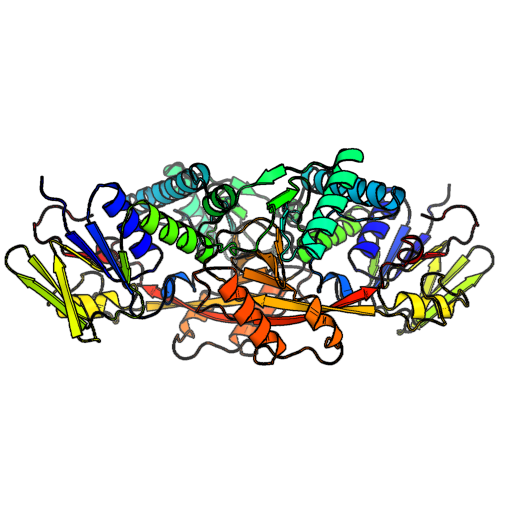.56 251 THR A O 1
ATOM 1950 N N . PRO A 1 252 ? -23.094 -1.903 5.059 1 93.06 252 PRO A N 1
ATOM 1951 C CA . PRO A 1 252 ? -23.672 -2.096 6.387 1 93.06 252 PRO A CA 1
ATOM 1952 C C . PRO A 1 252 ? -22.75 -2.861 7.332 1 93.06 252 PRO A C 1
ATOM 1954 O O . PRO A 1 252 ? -22.438 -4.027 7.086 1 93.06 252 PRO A O 1
ATOM 1957 N N . GLY A 1 253 ? -22.219 -2.223 8.242 1 91.12 253 GLY A N 1
ATOM 1958 C CA . GLY A 1 253 ? -21.5 -2.889 9.32 1 91.12 253 GLY A CA 1
ATOM 1959 C C . GLY A 1 253 ? -20 -2.848 9.148 1 91.12 253 GLY A C 1
ATOM 1960 O O . GLY A 1 253 ? -19.25 -3.066 10.102 1 91.12 253 GLY A O 1
ATOM 1961 N N . LEU A 1 254 ? -19.547 -2.648 7.941 1 96.88 254 LEU A N 1
ATOM 1962 C CA . LEU A 1 254 ? -18.109 -2.662 7.719 1 96.88 254 LEU A CA 1
ATOM 1963 C C . LEU A 1 254 ? -17.719 -1.697 6.602 1 96.88 254 LEU A C 1
ATOM 1965 O O . LEU A 1 254 ? -18.25 -1.787 5.488 1 96.88 254 LEU A O 1
ATOM 1969 N N . ASN A 1 255 ? -16.891 -0.774 6.902 1 97.75 255 ASN A N 1
ATOM 1970 C CA . ASN A 1 255 ? -16.203 0.019 5.891 1 97.75 255 ASN A CA 1
ATOM 1971 C C . ASN A 1 255 ? -14.828 -0.555 5.566 1 97.75 255 ASN A C 1
ATOM 1973 O O . ASN A 1 255 ? -14.109 -1 6.465 1 97.75 255 ASN A O 1
ATOM 1977 N N . VAL A 1 256 ? -14.539 -0.598 4.273 1 98.56 256 VAL A N 1
ATOM 1978 C CA . VAL A 1 256 ? -13.273 -1.169 3.826 1 98.56 256 VAL A CA 1
ATOM 1979 C C . VAL A 1 256 ? -12.617 -0.235 2.814 1 98.56 256 VAL A C 1
ATOM 1981 O O . VAL A 1 256 ? -13.281 0.279 1.91 1 98.56 256 VAL A O 1
ATOM 1984 N N . ARG A 1 257 ? -11.375 0.008 2.988 1 98 257 ARG A N 1
ATOM 1985 C CA . ARG A 1 257 ? -10.625 0.649 1.915 1 98 257 ARG A CA 1
ATOM 1986 C C . ARG A 1 257 ? -9.305 -0.073 1.669 1 98 257 ARG A C 1
ATOM 1988 O O . ARG A 1 257 ? -8.742 -0.688 2.58 1 98 257 ARG A O 1
ATOM 1995 N N . PRO A 1 258 ? -8.805 -0.019 0.427 1 98 258 PRO A N 1
ATOM 1996 C CA . PRO A 1 258 ? -7.43 -0.47 0.201 1 98 258 PRO A CA 1
ATOM 1997 C C . PRO A 1 258 ? -6.402 0.353 0.976 1 98 258 PRO A C 1
ATOM 1999 O O . PRO A 1 258 ? -6.492 1.583 1.009 1 98 258 PRO A O 1
ATOM 2002 N N . GLU A 1 259 ? -5.531 -0.284 1.622 1 96.69 259 GLU A N 1
ATOM 2003 C CA . GLU A 1 259 ? -4.52 0.365 2.447 1 96.69 259 GLU A CA 1
ATOM 2004 C C . GLU A 1 259 ? -3.148 0.32 1.776 1 96.69 259 GLU A C 1
ATOM 2006 O O . GLU A 1 259 ? -2.207 0.972 2.23 1 96.69 259 GLU A O 1
ATOM 2011 N N . GLY A 1 260 ? -3.035 -0.401 0.667 1 95.12 260 GLY A N 1
ATOM 2012 C CA . GLY A 1 260 ? -1.776 -0.549 -0.046 1 95.12 260 GLY A CA 1
ATOM 2013 C C . GLY A 1 260 ? -1.12 -1.899 0.176 1 95.12 260 GLY A C 1
ATOM 2014 O O . GLY A 1 260 ? -1.271 -2.5 1.241 1 95.12 260 GLY A O 1
ATOM 2015 N N . GLY A 1 261 ? -0.369 -2.379 -0.882 1 94.81 261 GLY A N 1
ATOM 2016 C CA . GLY A 1 261 ? 0.347 -3.643 -0.787 1 94.81 261 GLY A CA 1
ATOM 2017 C C . GLY A 1 261 ? -0.571 -4.836 -0.608 1 94.81 261 GLY A C 1
ATOM 2018 O O . GLY A 1 261 ? -0.209 -5.809 0.057 1 94.81 261 GLY A O 1
ATOM 2019 N N . GLY A 1 262 ? -1.756 -4.676 -1.003 1 96.88 262 GLY A N 1
ATOM 2020 C CA . GLY A 1 262 ? -2.707 -5.766 -0.867 1 96.88 262 GLY A CA 1
ATOM 2021 C C . GLY A 1 262 ? -3.389 -5.797 0.488 1 96.88 262 GLY A C 1
ATOM 2022 O O . GLY A 1 262 ? -4.141 -6.727 0.788 1 96.88 262 GLY A O 1
ATOM 2023 N N . ARG A 1 263 ? -3.172 -4.801 1.261 1 97.69 263 ARG A N 1
ATOM 2024 C CA . ARG A 1 263 ? -3.775 -4.723 2.588 1 97.69 263 ARG A CA 1
ATOM 2025 C C . ARG A 1 263 ? -5.09 -3.949 2.545 1 97.69 263 ARG A C 1
ATOM 2027 O O . ARG A 1 263 ? -5.363 -3.23 1.581 1 97.69 263 ARG A O 1
ATOM 2034 N N . LEU A 1 264 ? -5.867 -4.191 3.582 1 98.5 264 LEU A N 1
ATOM 2035 C CA . LEU A 1 264 ? -7.113 -3.455 3.764 1 98.5 264 LEU A CA 1
ATOM 2036 C C . LEU A 1 264 ? -7.125 -2.73 5.105 1 98.5 264 LEU A C 1
ATOM 2038 O O . LEU A 1 264 ? -6.484 -3.176 6.062 1 98.5 264 LEU A O 1
ATOM 2042 N N . LEU A 1 265 ? -7.75 -1.656 5.137 1 98.19 265 LEU A N 1
ATOM 2043 C CA . LEU A 1 265 ? -8.109 -0.937 6.352 1 98.19 265 LEU A CA 1
ATOM 2044 C C . LEU A 1 265 ? -9.594 -1.073 6.648 1 98.19 265 LEU A C 1
ATOM 2046 O O . LEU A 1 265 ? -10.43 -0.845 5.77 1 98.19 265 LEU A O 1
ATOM 2050 N N . LEU A 1 266 ? -9.914 -1.476 7.848 1 98.25 266 LEU A N 1
ATOM 2051 C CA . LEU A 1 266 ? -11.289 -1.802 8.227 1 98.25 266 LEU A CA 1
ATOM 2052 C C . LEU A 1 266 ? -11.797 -0.838 9.297 1 98.25 266 LEU A C 1
ATOM 2054 O O . LEU A 1 266 ? -11.062 -0.471 10.211 1 98.25 266 LEU A O 1
ATOM 2058 N N . GLN A 1 267 ? -13.078 -0.47 9.172 1 96.31 267 GLN A N 1
ATOM 2059 C CA . GLN A 1 267 ? -13.789 0.268 10.211 1 96.31 267 GLN A CA 1
ATOM 2060 C C . GLN A 1 267 ? -15.148 -0.357 10.508 1 96.31 267 GLN A C 1
ATOM 2062 O O . GLN A 1 267 ? -15.859 -0.766 9.586 1 96.31 267 GLN A O 1
ATOM 2067 N N . CYS A 1 268 ? -15.469 -0.491 11.734 1 95.25 268 CYS A N 1
ATOM 2068 C CA . CYS A 1 268 ? -16.781 -0.87 12.227 1 95.25 268 CYS A CA 1
ATOM 2069 C C . CYS A 1 268 ? -17.375 0.223 13.117 1 95.25 268 CYS A C 1
ATOM 2071 O O . CYS A 1 268 ? -17.297 0.14 14.344 1 95.25 268 CYS A O 1
ATOM 2073 N N . PRO A 1 269 ? -18.047 1.146 12.484 1 90.19 269 PRO A N 1
ATOM 2074 C CA . PRO A 1 269 ? -18.469 2.334 13.234 1 90.19 269 PRO A CA 1
ATOM 2075 C C . PRO A 1 269 ? -19.344 1.995 14.43 1 90.19 269 PRO A C 1
ATOM 2077 O O . PRO A 1 269 ? -19.281 2.67 15.461 1 90.19 269 PRO A O 1
ATOM 2080 N N . ASP A 1 270 ? -20.188 0.981 14.328 1 91.06 270 ASP A N 1
ATOM 2081 C CA . ASP A 1 270 ? -21.094 0.626 15.406 1 91.06 270 ASP A CA 1
ATOM 2082 C C . ASP A 1 270 ? -20.344 0.091 16.625 1 91.06 270 ASP A C 1
ATOM 2084 O O . ASP A 1 270 ? -20.891 0.004 17.719 1 91.06 270 ASP A O 1
ATOM 2088 N N . LEU A 1 271 ? -19.078 -0.189 16.484 1 92.31 271 LEU A N 1
ATOM 2089 C CA . LEU A 1 271 ? -18.281 -0.718 17.578 1 92.31 271 LEU A CA 1
ATOM 2090 C C . LEU A 1 271 ? -17.422 0.381 18.203 1 92.31 271 LEU A C 1
ATOM 2092 O O . LEU A 1 271 ? -16.734 0.148 19.203 1 92.31 271 LEU A O 1
ATOM 2096 N N . ASP A 1 272 ? -17.484 1.567 17.703 1 88.5 272 ASP A N 1
ATOM 2097 C CA . ASP A 1 272 ? -16.562 2.635 18.062 1 88.5 272 ASP A CA 1
ATOM 2098 C C . ASP A 1 272 ? -16.797 3.096 19.5 1 88.5 272 ASP A C 1
ATOM 2100 O O . ASP A 1 272 ? -15.953 3.756 20.109 1 88.5 272 ASP A O 1
ATOM 2104 N N . SER A 1 273 ? -17.984 2.832 20.031 1 84.62 273 SER A N 1
ATOM 2105 C CA . SER A 1 273 ? -18.281 3.195 21.422 1 84.62 273 SER A CA 1
ATOM 2106 C C . SER A 1 273 ? -17.344 2.498 22.391 1 84.62 273 SER A C 1
ATOM 2108 O O . SER A 1 273 ? -17.156 2.955 23.516 1 84.62 273 SER A O 1
ATOM 2110 N N . PHE A 1 274 ? -16.703 1.433 21.906 1 84.94 274 PHE A N 1
ATOM 2111 C CA . PHE A 1 274 ? -15.781 0.671 22.75 1 84.94 274 PHE A CA 1
ATOM 2112 C C 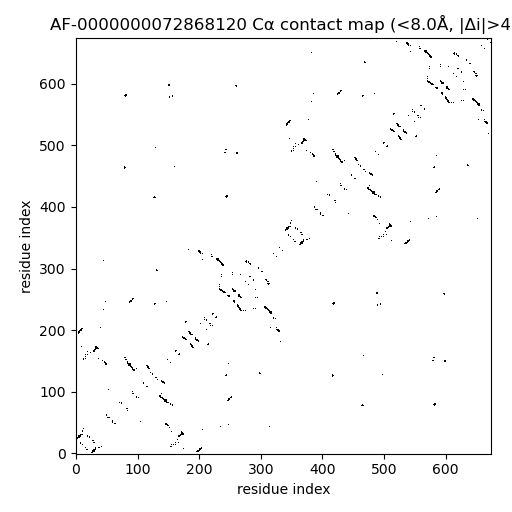. PHE A 1 274 ? -14.359 1.214 22.625 1 84.94 274 PHE A C 1
ATOM 2114 O O . PHE A 1 274 ? -13.461 0.771 23.328 1 84.94 274 PHE A O 1
ATOM 2121 N N . ALA A 1 275 ? -14.164 2.125 21.781 1 86.12 275 ALA A N 1
ATOM 2122 C CA . ALA A 1 275 ? -12.812 2.58 21.469 1 86.12 275 ALA A CA 1
ATOM 2123 C C . ALA A 1 275 ? -12.25 3.443 22.594 1 86.12 275 ALA A C 1
ATOM 2125 O O . ALA A 1 275 ? -12.945 4.312 23.125 1 86.12 275 ALA A O 1
ATOM 2126 N N . ASN A 1 276 ? -11.031 3.115 22.969 1 81.44 276 ASN A N 1
ATOM 2127 C CA . ASN A 1 276 ? -10.242 3.848 23.953 1 81.44 276 ASN A CA 1
ATOM 2128 C C . ASN A 1 276 ? -8.805 4.047 23.469 1 81.44 276 ASN A C 1
ATOM 2130 O O . ASN A 1 276 ? -8.039 3.09 23.391 1 81.44 276 ASN A O 1
ATOM 2134 N N . PRO A 1 277 ? -8.5 5.262 23.172 1 77.94 277 PRO A N 1
ATOM 2135 C CA . PRO A 1 277 ? -7.16 5.508 22.625 1 77.94 277 PRO A CA 1
ATOM 2136 C C . PRO A 1 277 ? -6.055 5.055 23.578 1 77.94 277 PRO A C 1
ATOM 2138 O O . PRO A 1 277 ? -4.953 4.723 23.125 1 77.94 277 PRO A O 1
ATOM 2141 N N . ALA A 1 278 ? -6.328 5.055 24.812 1 78.31 278 ALA A N 1
ATOM 2142 C CA . ALA A 1 278 ? -5.328 4.684 25.797 1 78.31 278 ALA A CA 1
ATOM 2143 C C . ALA A 1 278 ? -5.152 3.168 25.859 1 78.31 278 ALA A C 1
ATOM 2145 O O . ALA A 1 278 ? -4.16 2.674 26.406 1 78.31 278 ALA A O 1
ATOM 2146 N N . ASN A 1 279 ? -6.062 2.496 25.281 1 82.38 279 ASN A N 1
ATOM 2147 C CA . ASN A 1 279 ? -6.012 1.038 25.312 1 82.38 279 ASN A CA 1
ATOM 2148 C C . ASN A 1 279 ? -6.504 0.432 24 1 82.38 279 ASN A C 1
ATOM 2150 O O . ASN A 1 279 ? -7.613 -0.099 23.938 1 82.38 279 ASN A O 1
ATOM 2154 N N . PRO A 1 280 ? -5.641 0.495 23.031 1 83.12 280 PRO A N 1
ATOM 2155 C CA . PRO A 1 280 ? -6.094 -0.096 21.766 1 83.12 280 PRO A CA 1
ATOM 2156 C C . PRO A 1 280 ? -6.355 -1.597 21.875 1 83.12 280 PRO A C 1
ATOM 2158 O O . PRO A 1 280 ? -5.652 -2.297 22.609 1 83.12 280 PRO A O 1
ATOM 2161 N N . ALA A 1 281 ? -7.387 -2.033 21.203 1 90 281 ALA A N 1
ATOM 2162 C CA . ALA A 1 281 ? -7.785 -3.438 21.25 1 90 281 ALA A CA 1
ATOM 2163 C C . ALA A 1 281 ? -6.762 -4.32 20.547 1 90 281 ALA A C 1
ATOM 2165 O O . ALA A 1 281 ? -6.309 -3.994 19.438 1 90 281 ALA A O 1
ATOM 2166 N N . PRO A 1 282 ? -6.391 -5.438 21.188 1 94.06 282 PRO A N 1
ATOM 2167 C CA . PRO A 1 282 ? -5.539 -6.398 20.484 1 94.06 282 PRO A CA 1
ATOM 2168 C C . PRO A 1 282 ? -6.242 -7.043 19.281 1 94.06 282 PRO A C 1
ATOM 2170 O O . PRO A 1 282 ? -7.473 -7.012 19.203 1 94.06 282 PRO A O 1
ATOM 2173 N N . VAL A 1 283 ? -5.449 -7.645 18.406 1 94.94 283 VAL A N 1
ATOM 2174 C CA . VAL A 1 283 ? -5.996 -8.195 17.172 1 94.94 283 VAL A CA 1
ATOM 2175 C C . VAL A 1 283 ? -6.859 -9.414 17.484 1 94.94 283 VAL A C 1
ATOM 2177 O O . VAL A 1 283 ? -7.77 -9.75 16.719 1 94.94 283 VAL A O 1
ATOM 2180 N N . ASP A 1 284 ? -6.609 -10.109 18.562 1 96 284 ASP A N 1
ATOM 2181 C CA . ASP A 1 284 ? -7.375 -11.297 18.938 1 96 284 ASP A CA 1
ATOM 2182 C C . ASP A 1 284 ? -8.516 -10.945 19.875 1 96 284 ASP A C 1
ATOM 2184 O O . ASP A 1 284 ? -9.109 -11.828 20.5 1 96 284 ASP A O 1
ATOM 2188 N N . SER A 1 285 ? -8.836 -9.688 20.062 1 96.06 285 SER A N 1
ATOM 2189 C CA . SER A 1 285 ? -9.938 -9.211 20.891 1 96.06 285 SER A CA 1
ATOM 2190 C C . SER A 1 285 ? -11.281 -9.453 20.203 1 96.06 285 SER A C 1
ATOM 2192 O O . SER A 1 285 ? -11.328 -9.922 19.062 1 96.06 285 SER A O 1
ATOM 2194 N N . TYR A 1 286 ? -12.336 -9.102 20.953 1 96.19 286 TYR A N 1
ATOM 2195 C CA . TYR A 1 286 ? -13.688 -9.133 20.391 1 96.19 286 TYR A CA 1
ATOM 2196 C C . TYR A 1 286 ? -13.789 -8.258 19.156 1 96.19 286 TYR A C 1
ATOM 2198 O O . TYR A 1 286 ? -14.43 -8.641 18.172 1 96.19 286 TYR A O 1
ATOM 2206 N N . ILE A 1 287 ? -13.18 -7.086 19.188 1 96.25 287 ILE A N 1
ATOM 2207 C CA . ILE A 1 287 ? -13.211 -6.156 18.062 1 96.25 287 ILE A CA 1
ATOM 2208 C C . ILE A 1 287 ? -12.578 -6.809 16.844 1 96.25 287 ILE A C 1
ATOM 2210 O O . ILE A 1 287 ? -13.148 -6.773 15.75 1 96.25 287 ILE A O 1
ATOM 2214 N N . GLY A 1 288 ? -11.383 -7.422 17.031 1 97.5 288 GLY A N 1
ATOM 2215 C CA . GLY A 1 288 ? -10.719 -8.109 15.938 1 97.5 288 GLY A CA 1
ATOM 2216 C C . GLY A 1 288 ? -11.539 -9.25 15.367 1 97.5 288 GLY A C 1
ATOM 2217 O O . GLY A 1 288 ? -11.617 -9.414 14.148 1 97.5 288 GLY A O 1
ATOM 2218 N N . GLU A 1 289 ? -12.18 -10.008 16.219 1 97.69 289 GLU A N 1
ATOM 2219 C CA . GLU A 1 289 ? -13.016 -11.125 15.789 1 97.69 289 GLU A CA 1
ATOM 2220 C C . GLU A 1 289 ? -14.195 -10.641 14.953 1 97.69 289 GLU A C 1
ATOM 2222 O O . GLU A 1 289 ? -14.531 -11.25 13.938 1 97.69 289 GLU A O 1
ATOM 2227 N N . GLU A 1 290 ? -14.789 -9.57 15.438 1 97.5 290 GLU A N 1
ATOM 2228 C CA . GLU A 1 290 ? -15.914 -9.016 14.703 1 97.5 290 GLU A CA 1
ATOM 2229 C C . GLU A 1 290 ? -15.484 -8.5 13.336 1 97.5 290 GLU A C 1
ATOM 2231 O O . GLU A 1 290 ? -16.188 -8.703 12.344 1 97.5 290 GLU A O 1
ATOM 2236 N N . MET A 1 291 ? -14.344 -7.852 13.258 1 97.94 291 MET A N 1
ATOM 2237 C CA . MET A 1 291 ? -13.828 -7.379 11.984 1 97.94 291 MET A CA 1
ATOM 2238 C C . MET A 1 291 ? -13.594 -8.539 11.023 1 97.94 291 MET A C 1
ATOM 2240 O O . MET A 1 291 ? -13.953 -8.461 9.844 1 97.94 291 MET A O 1
ATOM 2244 N N . HIS A 1 292 ? -13.07 -9.641 11.531 1 98.06 292 HIS A N 1
ATOM 2245 C CA . HIS A 1 292 ? -12.852 -10.828 10.711 1 98.06 292 HIS A CA 1
ATOM 2246 C C . HIS A 1 292 ? -14.172 -11.391 10.195 1 98.06 292 HIS A C 1
ATOM 2248 O O . HIS A 1 292 ? -14.289 -11.711 9.008 1 98.06 292 HIS A O 1
ATOM 2254 N N . LYS A 1 293 ? -15.062 -11.547 11.117 1 98.06 293 LYS A N 1
ATOM 2255 C CA . LYS A 1 293 ? -16.359 -12.109 10.773 1 98.06 293 LYS A CA 1
ATOM 2256 C C . LYS A 1 293 ? -17.031 -11.297 9.672 1 98.06 293 LYS A C 1
ATOM 2258 O O . LYS A 1 293 ? -17.516 -11.859 8.688 1 98.06 293 LYS A O 1
ATOM 2263 N N . ARG A 1 294 ? -17.031 -10.023 9.789 1 97.88 294 ARG A N 1
ATOM 2264 C CA . ARG A 1 294 ? -17.703 -9.148 8.828 1 97.88 294 ARG A CA 1
ATOM 2265 C C . ARG A 1 294 ? -16.953 -9.109 7.504 1 97.88 294 ARG A C 1
ATOM 2267 O O . ARG A 1 294 ? -17.562 -9.031 6.438 1 97.88 294 ARG A O 1
ATOM 2274 N N . LEU A 1 295 ? -15.609 -9.117 7.59 1 98.25 295 LEU A N 1
ATOM 2275 C CA . LEU A 1 295 ? -14.797 -9.188 6.387 1 98.25 295 LEU A CA 1
ATOM 2276 C C . LEU A 1 295 ? -15.117 -10.438 5.582 1 98.25 295 LEU A C 1
ATOM 2278 O O . LEU A 1 295 ? -15.289 -10.375 4.359 1 98.25 295 LEU A O 1
ATOM 2282 N N . ARG A 1 296 ? -15.312 -11.57 6.258 1 97.44 296 ARG A N 1
ATOM 2283 C CA . ARG A 1 296 ? -15.594 -12.844 5.609 1 97.44 296 ARG A CA 1
ATOM 2284 C C . ARG A 1 296 ? -17 -12.859 5.023 1 97.44 296 ARG A C 1
ATOM 2286 O O . ARG A 1 296 ? -17.281 -13.602 4.086 1 97.44 296 ARG A O 1
ATOM 2293 N N . LYS A 1 297 ? -17.859 -12.07 5.582 1 96.56 297 LYS A N 1
ATOM 2294 C CA . LYS A 1 297 ? -19.203 -11.938 5.035 1 96.56 297 LYS A CA 1
ATOM 2295 C C . LYS A 1 297 ? -19.188 -11.094 3.758 1 96.56 297 LYS A C 1
ATOM 2297 O O . LYS A 1 297 ? -19.984 -11.344 2.842 1 96.56 297 LYS A O 1
ATOM 2302 N N . LEU A 1 298 ? -18.312 -10.18 3.676 1 97.25 298 LEU A N 1
ATOM 2303 C CA . LEU A 1 298 ? -18.297 -9.195 2.6 1 97.25 298 LEU A CA 1
ATOM 2304 C C . LEU A 1 298 ? -17.516 -9.719 1.398 1 97.25 298 LEU A C 1
ATOM 2306 O O . LEU A 1 298 ? -17.75 -9.297 0.265 1 97.25 298 LEU A O 1
ATOM 2310 N N . PHE A 1 299 ? -16.562 -10.609 1.614 1 97.75 299 PHE A N 1
ATOM 2311 C CA . PHE A 1 299 ? -15.75 -11.188 0.559 1 97.75 299 PHE A CA 1
ATOM 2312 C C . PHE A 1 299 ? -15.75 -12.711 0.646 1 97.75 299 PHE A C 1
ATOM 2314 O O . PHE A 1 299 ? -15.773 -13.273 1.741 1 97.75 299 PHE A O 1
ATOM 2321 N N . ASN A 1 300 ? -15.633 -13.406 -0.462 1 95.94 300 ASN A N 1
ATOM 2322 C CA . ASN A 1 300 ? -15.797 -14.859 -0.49 1 95.94 300 ASN A CA 1
ATOM 2323 C C . ASN A 1 300 ? -14.461 -15.57 -0.329 1 95.94 300 ASN A C 1
ATOM 2325 O O . ASN A 1 300 ? -14.398 -16.797 -0.354 1 95.94 300 ASN A O 1
ATOM 2329 N N . ASN A 1 301 ? -13.375 -14.844 -0.078 1 95.69 301 ASN A N 1
ATOM 2330 C CA . ASN A 1 301 ? -12.055 -15.461 -0.057 1 95.69 301 ASN A CA 1
ATOM 2331 C C . ASN A 1 301 ? -11.211 -14.93 1.097 1 95.69 301 ASN A C 1
ATOM 2333 O O . ASN A 1 301 ? -9.992 -14.781 0.963 1 95.69 301 ASN A O 1
ATOM 2337 N N . MET A 1 302 ? -11.836 -14.609 2.211 1 97.19 302 MET A N 1
ATOM 2338 C CA . MET A 1 302 ? -11.125 -13.969 3.312 1 97.19 302 MET A CA 1
ATOM 2339 C C . MET A 1 302 ? -10.969 -14.922 4.492 1 97.19 302 MET A C 1
ATOM 2341 O O . MET A 1 302 ? -10.781 -14.484 5.629 1 97.19 302 MET A O 1
ATOM 2345 N N . GLU A 1 303 ? -11.008 -16.203 4.254 1 94.75 303 GLU A N 1
ATOM 2346 C CA . GLU A 1 303 ? -10.93 -17.172 5.34 1 94.75 303 GLU A CA 1
ATOM 2347 C C . GLU A 1 303 ? -9.586 -17.094 6.055 1 94.75 303 GLU A C 1
ATOM 2349 O O . GLU A 1 303 ? -9.516 -17.281 7.273 1 94.75 303 GLU A O 1
ATOM 2354 N N . MET A 1 304 ? -8.555 -16.766 5.324 1 94.12 304 MET A N 1
ATOM 2355 C CA . MET A 1 304 ? -7.211 -16.781 5.902 1 94.12 304 MET A CA 1
ATOM 2356 C C . MET A 1 304 ? -6.734 -15.375 6.219 1 94.12 304 MET A C 1
ATOM 2358 O O . MET A 1 304 ? -5.566 -15.164 6.547 1 94.12 304 MET A O 1
ATOM 2362 N N . ALA A 1 305 ? -7.633 -14.406 6.074 1 96.75 305 ALA A N 1
ATOM 2363 C CA . ALA A 1 305 ? -7.266 -13.023 6.348 1 96.75 305 ALA A CA 1
ATOM 2364 C C . ALA A 1 305 ? -6.855 -12.844 7.805 1 96.75 305 ALA A C 1
ATOM 2366 O O . ALA A 1 305 ? -7.477 -13.406 8.711 1 96.75 305 ALA A O 1
ATOM 2367 N N . GLN A 1 306 ? -5.805 -12.109 8.047 1 96.38 306 GLN A N 1
ATOM 2368 C CA . GLN A 1 306 ? -5.312 -11.797 9.383 1 96.38 306 GLN A CA 1
ATOM 2369 C C . GLN A 1 306 ? -5.203 -10.289 9.602 1 96.38 306 GLN A C 1
ATOM 2371 O O . GLN A 1 306 ? -4.836 -9.555 8.68 1 96.38 306 GLN A O 1
ATOM 2376 N N . LEU A 1 307 ? -5.527 -9.867 10.812 1 96.94 307 LEU A N 1
ATOM 2377 C CA . LEU A 1 307 ? -5.25 -8.492 11.211 1 96.94 307 LEU A CA 1
ATOM 2378 C C . LEU A 1 307 ? -3.818 -8.352 11.719 1 96.94 307 LEU A C 1
ATOM 2380 O O . LEU A 1 307 ? -3.344 -9.188 12.492 1 96.94 307 LEU A O 1
ATOM 2384 N N . GLU A 1 308 ? -3.191 -7.375 11.242 1 94.88 308 GLU A N 1
ATOM 2385 C CA . GLU A 1 308 ? -1.851 -7.047 11.719 1 94.88 308 GLU A CA 1
ATOM 2386 C C . GLU A 1 308 ? -1.905 -6.152 12.953 1 94.88 308 GLU A C 1
ATOM 2388 O O . GLU A 1 308 ? -1.071 -6.273 13.852 1 94.88 308 GLU A O 1
ATOM 2393 N N . ARG A 1 309 ? -2.848 -5.25 12.938 1 94.31 309 ARG A N 1
ATOM 2394 C CA . ARG A 1 309 ? -2.934 -4.246 13.992 1 94.31 309 ARG A CA 1
ATOM 2395 C C . ARG A 1 309 ? -4.332 -3.639 14.055 1 94.31 309 ARG A C 1
ATOM 2397 O O . ARG A 1 309 ? -5.02 -3.541 13.039 1 94.31 309 ARG A O 1
ATOM 2404 N N . ILE A 1 310 ? -4.738 -3.295 15.281 1 95.31 310 ILE A N 1
ATOM 2405 C CA . ILE A 1 310 ? -5.906 -2.445 15.492 1 95.31 310 ILE A CA 1
ATOM 2406 C C . ILE A 1 310 ? -5.488 -1.146 16.172 1 95.31 310 ILE A C 1
ATOM 2408 O O . ILE A 1 310 ? -4.824 -1.171 17.219 1 95.31 310 ILE A O 1
ATOM 2412 N N . ALA A 1 311 ? -5.785 -0.042 15.586 1 93 311 ALA A N 1
ATOM 2413 C CA . ALA A 1 311 ? -5.492 1.276 16.141 1 93 311 ALA A CA 1
ATOM 2414 C C . ALA A 1 311 ? -6.777 2.029 16.469 1 93 311 ALA A C 1
ATOM 2416 O O . ALA A 1 311 ? -7.871 1.587 16.109 1 93 311 ALA A O 1
ATOM 2417 N N . VAL A 1 312 ? -6.625 3.027 17.234 1 90.19 312 VAL A N 1
ATOM 2418 C CA . VAL A 1 312 ? -7.738 3.918 17.547 1 90.19 312 VAL A CA 1
ATOM 2419 C C . VAL A 1 312 ? -7.449 5.312 16.984 1 90.19 312 VAL A C 1
ATOM 2421 O O . VAL A 1 312 ? -6.43 5.922 17.328 1 90.19 312 VAL A O 1
ATOM 2424 N N . GLY A 1 313 ? -8.273 5.648 16.031 1 84.69 313 GLY A N 1
ATOM 2425 C CA . GLY A 1 313 ? -8.211 7.02 15.539 1 84.69 313 GLY A CA 1
ATOM 2426 C C . GLY A 1 313 ? -9.102 7.969 16.328 1 84.69 313 GLY A C 1
ATOM 2427 O O . GLY A 1 313 ? -10.164 7.574 16.812 1 84.69 313 GLY A O 1
ATOM 2428 N N . SER A 1 314 ? -8.562 9.18 16.562 1 75.06 314 SER A N 1
ATOM 2429 C CA . SER A 1 314 ? -9.328 10.195 17.281 1 75.06 314 SER A CA 1
ATOM 2430 C C . SER A 1 314 ? -9.516 11.445 16.422 1 75.06 314 SER A C 1
ATOM 2432 O O . SER A 1 314 ? -8.562 11.945 15.82 1 75.06 314 SER A O 1
ATOM 2434 N N . VAL A 1 315 ? -10.812 11.656 16.188 1 64.12 315 VAL A N 1
ATOM 2435 C CA . VAL A 1 315 ? -11.094 12.883 15.438 1 64.12 315 VAL A CA 1
ATOM 2436 C C . VAL A 1 315 ? -11.891 13.844 16.312 1 64.12 315 VAL A C 1
ATOM 2438 O O . VAL A 1 315 ? -12.758 13.414 17.094 1 64.12 315 VAL A O 1
ATOM 2441 N N . PRO A 1 316 ? -11.453 15.062 16.266 1 57.41 316 PRO A N 1
ATOM 2442 C CA . PRO A 1 316 ? -12.266 16.031 17.016 1 57.41 316 PRO A CA 1
ATOM 2443 C C . PRO A 1 316 ? -13.719 16.062 16.531 1 57.41 316 PRO A C 1
ATOM 2445 O O . PRO A 1 316 ? -14 15.781 15.367 1 57.41 316 PRO A O 1
ATOM 2448 N N . ASP A 1 317 ? -14.773 15.758 17.328 1 51 317 ASP A N 1
ATOM 2449 C CA . ASP A 1 317 ? -16.188 15.75 16.984 1 51 317 ASP A CA 1
ATOM 2450 C C . ASP A 1 317 ? -16.531 16.875 16.016 1 51 317 ASP A C 1
ATOM 2452 O O . ASP A 1 317 ? -16.078 18.016 16.203 1 51 317 ASP A O 1
ATOM 2456 N N . ARG A 1 318 ? -16.891 16.5 14.859 1 51.28 318 ARG A N 1
ATOM 2457 C CA . ARG A 1 318 ? -17.203 17.219 13.633 1 51.28 318 ARG A CA 1
ATOM 2458 C C . ARG A 1 318 ? -18.031 18.469 13.93 1 51.28 318 ARG A C 1
ATOM 2460 O O . ARG A 1 318 ? -18.297 19.281 13.031 1 51.28 318 ARG A O 1
ATOM 2467 N N . GLN A 1 319 ? -18.734 18.328 14.945 1 39.59 319 GLN A N 1
ATOM 2468 C CA . GLN A 1 319 ? -19.547 19.531 15 1 39.59 319 GLN A CA 1
ATOM 2469 C C . GLN A 1 319 ? -18.688 20.781 15.078 1 39.59 319 GLN A C 1
ATOM 2471 O O . GLN A 1 319 ? -19.188 21.891 15.266 1 39.59 319 GLN A O 1
ATOM 2476 N N . MET A 1 320 ? -17.422 20.469 15.055 1 40.47 320 MET A N 1
ATOM 2477 C CA . MET A 1 320 ? -16.562 21.641 15.188 1 40.47 320 MET A CA 1
ATOM 2478 C C . MET A 1 320 ? -16.516 22.438 13.891 1 40.47 320 MET A C 1
ATOM 2480 O O . MET A 1 320 ? -16.281 21.875 12.82 1 40.47 320 MET A O 1
ATOM 2484 N N . ASP A 1 321 ? -17.094 23.438 13.836 1 38.62 321 ASP A N 1
ATOM 2485 C CA . ASP A 1 321 ? -16.922 24.422 12.766 1 38.62 321 ASP A CA 1
ATOM 2486 C C . ASP A 1 321 ? -15.469 24.516 12.328 1 38.62 321 ASP A C 1
ATOM 2488 O O . ASP A 1 321 ? -14.562 24.484 13.164 1 38.62 321 ASP A O 1
ATOM 2492 N N . PHE A 1 322 ? -15.133 23.969 11.211 1 41 322 PHE A N 1
ATOM 2493 C CA . PHE A 1 322 ? -13.836 24.125 10.57 1 41 322 PHE A CA 1
ATOM 2494 C C . PHE A 1 322 ? -13.055 25.281 11.18 1 41 322 PHE A C 1
ATOM 2496 O O . PHE A 1 322 ? -11.828 25.312 11.102 1 41 322 PHE A O 1
ATOM 2503 N N . GLN A 1 323 ? -13.797 26.234 11.633 1 37.78 323 GLN A N 1
ATOM 2504 C CA . GLN A 1 323 ? -13.133 27.391 12.227 1 37.78 323 GLN A CA 1
ATOM 2505 C C . GLN A 1 323 ? -12.203 26.969 13.367 1 37.78 323 GLN A C 1
ATOM 2507 O O . GLN A 1 323 ? -11.188 27.625 13.617 1 37.78 323 GLN A O 1
ATOM 2512 N N . GLY A 1 324 ? -12.609 25.969 14.008 1 40.12 324 GLY A N 1
ATOM 2513 C CA . GLY A 1 324 ? -11.852 25.609 15.195 1 40.12 324 GLY A CA 1
ATOM 2514 C C . GLY A 1 324 ? -10.547 24.906 14.883 1 40.12 324 GLY A C 1
ATOM 2515 O O . GLY A 1 324 ? -9.719 24.688 15.773 1 40.12 324 GLY A O 1
ATOM 2516 N N . LEU A 1 325 ? -10.406 24.125 13.836 1 44.09 325 LEU A N 1
ATOM 2517 C CA . LEU A 1 325 ? -9.195 23.344 13.617 1 44.09 325 LEU A CA 1
ATOM 2518 C C . LEU A 1 325 ? -7.98 24.266 13.5 1 44.09 325 LEU A C 1
ATOM 2520 O O . LEU A 1 325 ? -6.883 23.906 13.945 1 44.09 325 LEU A O 1
ATOM 2524 N N . VAL A 1 326 ? -8.023 25.281 12.57 1 44.59 326 VAL A N 1
ATOM 2525 C CA . VAL A 1 326 ? -6.918 26.219 12.469 1 44.59 326 VAL A CA 1
ATOM 2526 C C . VAL A 1 326 ? -7.285 27.531 13.18 1 44.59 326 VAL A C 1
ATOM 2528 O O . VAL A 1 326 ? -8.219 28.219 12.766 1 44.59 326 VAL A O 1
ATOM 2531 N N . ILE A 1 327 ? -7.27 27.547 14.57 1 41.06 327 ILE A N 1
ATOM 2532 C CA . ILE A 1 327 ? -7.488 28.828 15.258 1 41.06 327 ILE A CA 1
ATOM 2533 C C . ILE A 1 327 ? -6.359 29.797 14.922 1 41.06 327 ILE A C 1
ATOM 2535 O O . ILE A 1 327 ? -5.184 29.5 15.156 1 41.06 327 ILE A O 1
ATOM 2539 N N . SER A 1 328 ? -6.484 30.484 13.844 1 41.72 328 SER A N 1
ATOM 2540 C CA . SER A 1 328 ? -5.562 31.609 13.672 1 41.72 328 SER A CA 1
ATOM 2541 C C . SER A 1 328 ? -5.746 32.656 14.773 1 41.72 328 SER A C 1
ATOM 2543 O O . SER A 1 328 ? -6.859 33.125 15.016 1 41.72 328 SER A O 1
ATOM 2545 N N . LEU A 1 329 ? -5.148 32.469 15.852 1 38.72 329 LEU A N 1
ATOM 2546 C CA . LEU A 1 329 ? -5.145 33.625 16.75 1 38.72 329 LEU A CA 1
ATOM 2547 C C . LEU A 1 329 ? -4.594 34.875 16.047 1 38.72 329 LEU A C 1
ATOM 2549 O O . LEU A 1 329 ? -3.385 34.969 15.844 1 38.72 329 LEU A O 1
ATOM 2553 N N . LEU A 1 330 ? -5.129 35.156 14.859 1 35.72 330 LEU A N 1
ATOM 2554 C CA . LEU A 1 330 ? -4.691 36.438 14.32 1 35.72 330 LEU A CA 1
ATOM 2555 C C . LEU A 1 330 ? -4.852 37.562 15.367 1 35.72 330 LEU A C 1
ATOM 2557 O O . LEU A 1 330 ? -5.848 37.594 16.094 1 35.72 330 LEU A O 1
ATOM 2561 N N . SER A 1 331 ? -3.783 38.062 15.836 1 33.41 331 SER A N 1
ATOM 2562 C CA . SER A 1 331 ? -3.98 39.344 16.516 1 33.41 331 SER A CA 1
ATOM 2563 C C . SER A 1 331 ? -5.109 40.125 15.875 1 33.41 331 SER A C 1
ATOM 2565 O O . SER A 1 331 ? -5.992 40.656 16.578 1 33.41 331 SER A O 1
ATOM 2567 N N . ASP A 1 332 ? -4.812 40.719 14.57 1 31.94 332 ASP A N 1
ATOM 2568 C CA . ASP A 1 332 ? -5.852 41.656 14.117 1 31.94 332 ASP A CA 1
ATOM 2569 C C . ASP A 1 332 ? -7.129 40.906 13.75 1 31.94 332 ASP A C 1
ATOM 2571 O O . ASP A 1 332 ? -7.07 39.75 13.297 1 31.94 332 ASP A O 1
ATOM 2575 N N . GLU A 1 333 ? -8.414 41.188 14.141 1 31.61 333 GLU A N 1
ATOM 2576 C CA . GLU A 1 333 ? -9.812 40.812 13.945 1 31.61 333 GLU A CA 1
ATOM 2577 C C . GLU A 1 333 ? -10.016 40.125 12.594 1 31.61 333 GLU A C 1
ATOM 2579 O O . GLU A 1 333 ? -10.922 39.312 12.445 1 31.61 333 GLU A O 1
ATOM 2584 N N . SER A 1 334 ? -9.492 40.531 11.414 1 30.92 334 SER A N 1
ATOM 2585 C CA . SER A 1 334 ? -10.008 40.281 10.07 1 30.92 334 SER A CA 1
ATOM 2586 C C . SER A 1 334 ? -9.586 38.906 9.562 1 30.92 334 SER A C 1
ATOM 2588 O O . SER A 1 334 ? -10.086 38.438 8.539 1 30.92 334 SER A O 1
ATOM 2590 N N . THR A 1 335 ? -8.406 38.375 9.836 1 29.95 335 THR A N 1
ATOM 2591 C CA . THR A 1 335 ? -7.91 37.344 8.914 1 29.95 335 THR A CA 1
ATOM 2592 C C . THR A 1 335 ? -8.219 35.938 9.43 1 29.95 335 THR A C 1
ATOM 2594 O O . THR A 1 335 ? -7.504 35.438 10.289 1 29.95 335 THR A O 1
ATOM 2597 N N . SER A 1 336 ? -9.367 35.719 9.773 1 32.03 336 SER A N 1
ATOM 2598 C CA . SER A 1 336 ? -9.742 34.312 10.016 1 32.03 336 SER A CA 1
ATOM 2599 C C . SER A 1 336 ? -9.438 33.438 8.805 1 32.03 336 SER A C 1
ATOM 2601 O O . SER A 1 336 ? -9.812 33.781 7.68 1 32.03 336 SER A O 1
ATOM 2603 N N . TRP A 1 337 ? -8.266 32.844 8.617 1 31.08 337 TRP A N 1
ATOM 2604 C CA . TRP A 1 337 ? -8.016 31.891 7.551 1 31.08 337 TRP A CA 1
ATOM 2605 C C . TRP A 1 337 ? -8.711 30.562 7.844 1 31.08 337 TRP A C 1
ATOM 2607 O O . TRP A 1 337 ? -8.758 30.125 8.992 1 31.08 337 TRP A O 1
ATOM 2617 N N . MET B 1 1 ? -10.969 -32.844 -31 1 53 1 MET B N 1
ATOM 2618 C CA . MET B 1 1 ? -9.852 -33.188 -30.141 1 53 1 MET B CA 1
ATOM 2619 C C . MET B 1 1 ? -10.266 -33.156 -28.672 1 53 1 MET B C 1
ATOM 2621 O O . MET B 1 1 ? -11.062 -32.312 -28.266 1 53 1 MET B O 1
ATOM 2625 N N . SER B 1 2 ? -10.164 -34.281 -27.969 1 78.44 2 SER B N 1
ATOM 2626 C CA . SER B 1 2 ? -10.703 -34.438 -26.625 1 78.44 2 SER B CA 1
ATOM 2627 C C . SER B 1 2 ? -10.102 -33.406 -25.672 1 78.44 2 SER B C 1
ATOM 2629 O O . SER B 1 2 ? -8.945 -33 -25.844 1 78.44 2 SER B O 1
ATOM 2631 N N . VAL B 1 3 ? -10.812 -32.75 -24.969 1 89.19 3 VAL B N 1
ATOM 2632 C CA . VAL B 1 3 ? -10.406 -31.75 -23.984 1 89.19 3 VAL B CA 1
ATOM 2633 C C . VAL B 1 3 ? -9.391 -32.375 -23.031 1 89.19 3 VAL B C 1
ATOM 2635 O O . VAL B 1 3 ? -9.633 -33.438 -22.453 1 89.19 3 VAL B O 1
ATOM 2638 N N . LYS B 1 4 ? -8.141 -31.844 -23 1 91.38 4 LYS B N 1
ATOM 2639 C CA . LYS B 1 4 ? -7.094 -32.344 -22.109 1 91.38 4 LYS B CA 1
ATOM 2640 C C . LYS B 1 4 ? -7.406 -32 -20.656 1 91.38 4 LYS B C 1
ATOM 2642 O O . LYS B 1 4 ? -7.832 -30.875 -20.344 1 91.38 4 LYS B O 1
ATOM 2647 N N . LYS B 1 5 ? -7.27 -33.031 -19.828 1 94.31 5 LYS B N 1
ATOM 2648 C CA . LYS B 1 5 ? -7.398 -32.844 -18.375 1 94.31 5 LYS B CA 1
ATOM 2649 C C . LYS B 1 5 ? -6.031 -32.719 -17.719 1 94.31 5 LYS B C 1
ATOM 2651 O O . LYS B 1 5 ? -5.203 -33.625 -17.781 1 94.31 5 LYS B O 1
ATOM 2656 N N . ILE B 1 6 ? -5.758 -31.562 -17.125 1 93.44 6 ILE B N 1
ATOM 2657 C CA . ILE B 1 6 ? -4.426 -31.25 -16.609 1 93.44 6 ILE B CA 1
ATOM 2658 C C . ILE B 1 6 ? -4.523 -30.812 -15.156 1 93.44 6 ILE B C 1
ATOM 2660 O O . ILE B 1 6 ? -5.395 -30.031 -14.797 1 93.44 6 ILE B O 1
ATOM 2664 N N . ALA B 1 7 ? -3.684 -31.391 -14.297 1 94.69 7 ALA B N 1
ATOM 2665 C CA . ALA B 1 7 ? -3.553 -30.953 -12.906 1 94.69 7 ALA B CA 1
ATOM 2666 C C . ALA B 1 7 ? -2.363 -30.016 -12.742 1 94.69 7 ALA B C 1
ATOM 2668 O O . ALA B 1 7 ? -1.304 -30.234 -13.336 1 94.69 7 ALA B O 1
ATOM 2669 N N . VAL B 1 8 ? -2.572 -28.938 -12.031 1 94.81 8 VAL B N 1
ATOM 2670 C CA . VAL B 1 8 ? -1.495 -28.062 -11.609 1 94.81 8 VAL B CA 1
ATOM 2671 C C . VAL B 1 8 ? -1.337 -28.125 -10.086 1 94.81 8 VAL B C 1
ATOM 2673 O O . VAL B 1 8 ? -2.299 -27.906 -9.344 1 94.81 8 VAL B O 1
ATOM 2676 N N . ILE B 1 9 ? -0.131 -28.469 -9.625 1 94.06 9 ILE B N 1
ATOM 2677 C CA . ILE B 1 9 ? 0.111 -28.594 -8.195 1 94.06 9 ILE B CA 1
ATOM 2678 C C . ILE B 1 9 ? 0.814 -27.328 -7.684 1 94.06 9 ILE B C 1
ATOM 2680 O O . ILE B 1 9 ? 1.953 -27.047 -8.062 1 94.06 9 ILE B O 1
ATOM 2684 N N . GLY B 1 10 ? 0.148 -26.609 -6.77 1 94.5 10 GLY B N 1
ATOM 2685 C CA . GLY B 1 10 ? 0.652 -25.359 -6.227 1 94.5 10 GLY B CA 1
ATOM 2686 C C . GLY B 1 10 ? -0.14 -24.156 -6.684 1 94.5 10 GLY B C 1
ATOM 2687 O O . GLY B 1 10 ? -0.287 -23.906 -7.883 1 94.5 10 GLY B O 1
ATOM 2688 N N . ALA B 1 11 ? -0.666 -23.391 -5.727 1 96.44 11 ALA B N 1
ATOM 2689 C CA . ALA B 1 11 ? -1.461 -22.203 -6.039 1 96.44 11 ALA B CA 1
ATOM 2690 C C . ALA B 1 11 ? -0.707 -20.922 -5.676 1 96.44 11 ALA B C 1
ATOM 2692 O O . ALA B 1 11 ? -1.253 -20.047 -5.012 1 96.44 11 ALA B O 1
ATOM 2693 N N . GLY B 1 12 ? 0.544 -20.828 -6.066 1 93.44 12 GLY B N 1
ATOM 2694 C CA . GLY B 1 12 ? 1.299 -19.594 -6.121 1 93.44 12 GLY B CA 1
ATOM 2695 C C . GLY B 1 12 ? 1.166 -18.875 -7.449 1 93.44 12 GLY B C 1
ATOM 2696 O O . GLY B 1 12 ? 0.355 -19.25 -8.289 1 93.44 12 GLY B O 1
ATOM 2697 N N . VAL B 1 13 ? 1.928 -17.875 -7.602 1 92.12 13 VAL B N 1
ATOM 2698 C CA . VAL B 1 13 ? 1.829 -17.047 -8.797 1 92.12 13 VAL B CA 1
ATOM 2699 C C . VAL B 1 13 ? 2.084 -17.891 -10.039 1 92.12 13 VAL B C 1
ATOM 2701 O O . VAL B 1 13 ? 1.362 -17.766 -11.031 1 92.12 13 VAL B O 1
ATOM 2704 N N . LEU B 1 14 ? 3.057 -18.75 -10.016 1 89.44 14 LEU B N 1
ATOM 2705 C CA . LEU B 1 14 ? 3.398 -19.547 -11.188 1 89.44 14 LEU B CA 1
ATOM 2706 C C . LEU B 1 14 ? 2.312 -20.578 -11.477 1 89.44 14 LEU B C 1
ATOM 2708 O O . LEU B 1 14 ? 1.874 -20.719 -12.617 1 89.44 14 LEU B O 1
ATOM 2712 N N . GLY B 1 15 ? 1.908 -21.297 -10.453 1 93.5 15 GLY B N 1
ATOM 2713 C CA . GLY B 1 15 ? 0.861 -22.281 -10.633 1 93.5 15 GLY B CA 1
ATOM 2714 C C . GLY B 1 15 ? -0.439 -21.703 -11.148 1 93.5 15 GLY B C 1
ATOM 2715 O O . GLY B 1 15 ? -1.046 -22.234 -12.078 1 93.5 15 GLY B O 1
ATOM 2716 N N . LEU B 1 16 ? -0.828 -20.625 -10.562 1 95.81 16 LEU B N 1
ATOM 2717 C CA . LEU B 1 16 ? -2.064 -19.969 -10.977 1 95.81 16 LEU B CA 1
ATOM 2718 C C . LEU B 1 16 ? -1.945 -19.422 -12.398 1 95.81 16 LEU B C 1
ATOM 2720 O O . LEU B 1 16 ? -2.902 -19.5 -13.172 1 95.81 16 LEU B O 1
ATOM 2724 N N . SER B 1 17 ? -0.804 -18.875 -12.758 1 93.81 17 SER B N 1
ATOM 2725 C CA . SER B 1 17 ? -0.582 -18.359 -14.102 1 93.81 17 SER B CA 1
ATOM 2726 C C . SER B 1 17 ? -0.656 -19.469 -15.148 1 93.81 17 SER B C 1
ATOM 2728 O O . SER B 1 17 ? -1.292 -19.297 -16.188 1 93.81 17 SER B O 1
ATOM 2730 N N . VAL B 1 18 ? -0.051 -20.547 -14.867 1 93.38 18 VAL B N 1
ATOM 2731 C CA . VAL B 1 18 ? -0.064 -21.688 -15.781 1 93.38 18 VAL B CA 1
ATOM 2732 C C . VAL B 1 18 ? -1.486 -22.234 -15.914 1 93.38 18 VAL B C 1
ATOM 2734 O O . VAL B 1 18 ? -1.951 -22.5 -17.031 1 93.38 18 VAL B O 1
ATOM 2737 N N . ALA B 1 19 ? -2.113 -22.375 -14.789 1 96.06 19 ALA B N 1
ATOM 2738 C CA . ALA B 1 19 ? -3.486 -22.875 -14.797 1 96.06 19 ALA B CA 1
ATOM 2739 C C . ALA B 1 19 ? -4.383 -22 -15.656 1 96.06 19 ALA B C 1
ATOM 2741 O O . ALA B 1 19 ? -5.172 -22.5 -16.469 1 96.06 19 ALA B O 1
ATOM 2742 N N . ARG B 1 20 ? -4.25 -20.719 -15.523 1 95.69 20 ARG B N 1
ATOM 2743 C CA . ARG B 1 20 ? -5.031 -19.781 -16.328 1 95.69 20 ARG B CA 1
ATOM 2744 C C . ARG B 1 20 ? -4.754 -19.969 -17.812 1 95.69 20 ARG B C 1
ATOM 2746 O O . ARG B 1 20 ? -5.684 -20.047 -18.625 1 95.69 20 ARG B O 1
ATOM 2753 N N . SER B 1 21 ? -3.5 -20 -18.156 1 94.38 21 SER B N 1
ATOM 2754 C CA . SER B 1 21 ? -3.098 -20.125 -19.562 1 94.38 21 SER B CA 1
ATOM 2755 C C . SER B 1 21 ? -3.646 -21.406 -20.172 1 94.38 21 SER B C 1
ATOM 2757 O O . SER B 1 21 ? -4.188 -21.391 -21.281 1 94.38 21 SER B O 1
ATOM 2759 N N . LEU B 1 22 ? -3.523 -22.516 -19.469 1 94.12 22 LEU B N 1
ATOM 2760 C CA . LEU B 1 22 ? -4.012 -23.797 -19.938 1 94.12 22 LEU B CA 1
ATOM 2761 C C . LEU B 1 22 ? -5.527 -23.781 -20.109 1 94.12 22 LEU B C 1
ATOM 2763 O O . LEU B 1 22 ? -6.055 -24.281 -21.109 1 94.12 22 LEU B O 1
ATOM 2767 N N . ALA B 1 23 ? -6.215 -23.25 -19.156 1 96.44 23 ALA B N 1
ATOM 2768 C CA . ALA B 1 23 ? -7.672 -23.156 -19.219 1 96.44 23 ALA B CA 1
ATOM 2769 C C . ALA B 1 23 ? -8.117 -22.297 -20.406 1 96.44 23 ALA B C 1
ATOM 2771 O O . ALA B 1 23 ? -9.078 -22.641 -21.094 1 96.44 23 ALA B O 1
ATOM 2772 N N . GLN B 1 24 ? -7.422 -21.234 -20.656 1 94.75 24 GLN B N 1
ATOM 2773 C CA . GLN B 1 24 ? -7.719 -20.359 -21.781 1 94.75 24 GLN B CA 1
ATOM 2774 C C . GLN B 1 24 ? -7.578 -21.094 -23.109 1 94.75 24 GLN B C 1
ATOM 2776 O O . GLN B 1 24 ? -8.273 -20.781 -24.078 1 94.75 24 GLN B O 1
ATOM 2781 N N . GLN B 1 25 ? -6.738 -22.031 -23.047 1 94 25 GLN B N 1
ATOM 2782 C CA . GLN B 1 25 ? -6.488 -22.812 -24.266 1 94 25 GLN B CA 1
ATOM 2783 C C . GLN B 1 25 ? -7.473 -23.969 -24.391 1 94 25 GLN B C 1
ATOM 2785 O O . GLN B 1 25 ? -7.383 -24.766 -25.328 1 94 25 GLN B O 1
ATOM 2790 N N . GLY B 1 26 ? -8.344 -24.125 -23.422 1 95 26 GLY B N 1
ATOM 2791 C CA . GLY B 1 26 ? -9.445 -25.062 -23.562 1 95 26 GLY B CA 1
ATOM 2792 C C . GLY B 1 26 ? -9.266 -26.328 -22.734 1 95 26 GLY B C 1
ATOM 2793 O O . GLY B 1 26 ? -10.117 -27.219 -22.75 1 95 26 GLY B O 1
ATOM 2794 N N . ALA B 1 27 ? -8.195 -26.422 -21.969 1 95.25 27 ALA B N 1
ATOM 2795 C CA . ALA B 1 27 ? -7.988 -27.594 -21.109 1 95.25 27 ALA B CA 1
ATOM 2796 C C . ALA B 1 27 ? -8.906 -27.562 -19.891 1 95.25 27 ALA B C 1
ATOM 2798 O O . ALA B 1 27 ? -9.336 -26.484 -19.469 1 95.25 27 ALA B O 1
ATOM 2799 N N . LYS B 1 28 ? -9.258 -28.703 -19.453 1 97.44 28 LYS B N 1
ATOM 2800 C CA . LYS B 1 28 ? -9.883 -28.828 -18.141 1 97.44 28 LYS B CA 1
ATOM 2801 C C . LYS B 1 28 ? -8.836 -28.875 -17.031 1 97.44 28 LYS B C 1
ATOM 2803 O O . LYS B 1 28 ? -8.141 -29.891 -16.875 1 97.44 28 LYS B O 1
ATOM 2808 N N . VAL B 1 29 ? -8.734 -27.812 -16.281 1 97.44 29 VAL B N 1
ATOM 2809 C CA . VAL B 1 29 ? -7.613 -27.656 -15.359 1 97.44 29 VAL B CA 1
ATOM 2810 C C . VAL B 1 29 ? -8.109 -27.766 -13.914 1 97.44 29 VAL B C 1
ATOM 2812 O O . VAL B 1 29 ? -9.148 -27.203 -13.57 1 97.44 29 VAL B O 1
ATOM 2815 N N . THR B 1 30 ? -7.441 -28.531 -13.094 1 98.12 30 THR B N 1
ATOM 2816 C CA . THR B 1 30 ? -7.629 -28.562 -11.648 1 98.12 30 THR B CA 1
ATOM 2817 C C . THR B 1 30 ? -6.34 -28.172 -10.93 1 98.12 30 THR B C 1
ATOM 2819 O O . THR B 1 30 ? -5.289 -28.766 -11.156 1 98.12 30 THR B O 1
ATOM 2822 N N . VAL B 1 31 ? -6.398 -27.141 -10.094 1 97.94 31 VAL B N 1
ATOM 2823 C CA . VAL B 1 31 ? -5.266 -26.719 -9.281 1 97.94 31 VAL B CA 1
ATOM 2824 C C . VAL B 1 31 ? -5.383 -27.312 -7.879 1 97.94 31 VAL B C 1
ATOM 2826 O O . VAL B 1 31 ? -6.426 -27.203 -7.234 1 97.94 31 VAL B O 1
ATOM 2829 N N . PHE B 1 32 ? -4.34 -27.938 -7.43 1 97.25 32 PHE B N 1
ATOM 2830 C CA . PHE B 1 32 ? -4.281 -28.469 -6.074 1 97.25 32 PHE B CA 1
ATOM 2831 C C . PHE B 1 32 ? -3.307 -27.672 -5.219 1 97.25 32 PHE B C 1
ATOM 2833 O O . PHE B 1 32 ? -2.16 -27.453 -5.613 1 97.25 32 PHE B O 1
ATOM 2840 N N . GLU B 1 33 ? -3.725 -27.188 -4.098 1 97.25 33 GLU B N 1
ATOM 2841 C CA . GLU B 1 33 ? -2.922 -26.453 -3.121 1 97.25 33 GLU B CA 1
ATOM 2842 C C . GLU B 1 33 ? -3.068 -27.062 -1.726 1 97.25 33 GLU B C 1
ATOM 2844 O O . GLU B 1 33 ? -4.188 -27.281 -1.257 1 97.25 33 GLU B O 1
ATOM 2849 N N . ARG B 1 34 ? -1.945 -27.359 -1.134 1 95.44 34 ARG B N 1
ATOM 2850 C CA . ARG B 1 34 ? -1.942 -28.062 0.142 1 95.44 34 ARG B CA 1
ATOM 2851 C C . ARG B 1 34 ? -2.57 -27.219 1.242 1 95.44 34 ARG B C 1
ATOM 2853 O O . ARG B 1 34 ? -3.219 -27.734 2.148 1 95.44 34 ARG B O 1
ATOM 2860 N N . SER B 1 35 ? -2.418 -25.906 1.231 1 95.06 35 SER B N 1
ATOM 2861 C CA . SER B 1 35 ? -2.932 -24.984 2.246 1 95.06 35 SER B CA 1
ATOM 2862 C C . SER B 1 35 ? -3.902 -23.984 1.641 1 95.06 35 SER B C 1
ATOM 2864 O O . SER B 1 35 ? -5.008 -24.344 1.235 1 95.06 35 SER B O 1
ATOM 2866 N N . HIS B 1 36 ? -3.477 -22.734 1.493 1 96.19 36 HIS B N 1
ATOM 2867 C CA . HIS B 1 36 ? -4.277 -21.688 0.865 1 96.19 36 HIS B CA 1
ATOM 2868 C C . HIS B 1 36 ? -3.502 -21 -0.25 1 96.19 36 HIS B C 1
ATOM 2870 O O . HIS B 1 36 ? -2.287 -21.172 -0.371 1 96.19 36 HIS B O 1
ATOM 2876 N N . VAL B 1 37 ? -4.164 -20.328 -1.128 1 96.94 37 VAL B N 1
ATOM 2877 C CA . VAL B 1 37 ? -3.555 -19.594 -2.238 1 96.94 37 VAL B CA 1
ATOM 2878 C C . VAL B 1 37 ? -2.436 -18.703 -1.718 1 96.94 37 VAL B C 1
ATOM 2880 O O . VAL B 1 37 ? -2.621 -17.969 -0.743 1 96.94 37 VAL B O 1
ATOM 2883 N N . GLY B 1 38 ? -1.295 -18.75 -2.25 1 93.12 38 GLY B N 1
ATOM 2884 C CA . GLY B 1 38 ? -0.168 -17.906 -1.906 1 93.12 38 GLY B CA 1
ATOM 2885 C C . GLY B 1 38 ? 0.492 -18.297 -0.595 1 93.12 38 GLY B C 1
ATOM 2886 O O . GLY B 1 38 ? 1.203 -17.484 0.008 1 93.12 38 GLY B O 1
ATOM 2887 N N . ALA B 1 39 ? 0.342 -19.469 -0.1 1 90.81 39 ALA B N 1
ATOM 2888 C CA . ALA B 1 39 ? 0.833 -19.891 1.211 1 90.81 39 ALA B CA 1
ATOM 2889 C C . ALA B 1 39 ? 2.35 -20.062 1.196 1 90.81 39 ALA B C 1
ATOM 2891 O O . ALA B 1 39 ? 2.982 -20.125 2.254 1 90.81 39 ALA B O 1
ATOM 2892 N N . GLY B 1 40 ? 2.963 -20.094 0.055 1 84.94 40 GLY B N 1
ATOM 2893 C CA . GLY B 1 40 ? 4.391 -20.344 -0.047 1 84.94 40 GLY B CA 1
ATOM 2894 C C . GLY B 1 40 ? 5.188 -19.109 -0.413 1 84.94 40 GLY B C 1
ATOM 2895 O O . GLY B 1 40 ? 5.02 -18.047 0.198 1 84.94 40 GLY B O 1
ATOM 2896 N N . THR B 1 41 ? 6.051 -19.281 -1.378 1 79 41 THR B N 1
ATOM 2897 C CA . THR B 1 41 ? 7.066 -18.297 -1.742 1 79 41 THR B CA 1
ATOM 2898 C C . THR B 1 41 ? 6.418 -17.031 -2.303 1 79 41 THR B C 1
ATOM 2900 O O . THR B 1 41 ? 6.934 -15.922 -2.113 1 79 41 THR B O 1
ATOM 2903 N N . SER B 1 42 ? 5.281 -17.125 -2.861 1 87.75 42 SER B N 1
ATOM 2904 C CA . SER B 1 42 ? 4.656 -16.016 -3.578 1 87.75 42 SER B CA 1
ATOM 2905 C C . SER B 1 42 ? 4.246 -14.898 -2.623 1 87.75 42 SER B C 1
ATOM 2907 O O . SER B 1 42 ? 4.047 -13.75 -3.041 1 87.75 42 SER B O 1
ATOM 2909 N N . SER B 1 43 ? 4.148 -15.164 -1.382 1 89.5 43 SER B N 1
ATOM 2910 C CA . SER B 1 43 ? 3.711 -14.148 -0.424 1 89.5 43 SER B CA 1
ATOM 2911 C C . SER B 1 43 ? 4.895 -13.562 0.34 1 89.5 43 SER B C 1
ATOM 2913 O O . SER B 1 43 ? 4.73 -12.641 1.135 1 89.5 43 SER B O 1
ATOM 2915 N N . THR B 1 44 ? 6.055 -14.078 0.182 1 88.12 44 THR B N 1
ATOM 2916 C CA . THR B 1 44 ? 7.27 -13.57 0.804 1 88.12 44 THR B CA 1
ATOM 2917 C C . THR B 1 44 ? 8.352 -13.328 -0.244 1 88.12 44 THR B C 1
ATOM 2919 O O . THR B 1 44 ? 9.32 -14.094 -0.328 1 88.12 44 THR B O 1
ATOM 2922 N N . THR B 1 45 ? 8.18 -12.398 -0.991 1 89.56 45 THR B N 1
ATOM 2923 C CA . THR B 1 45 ? 9.047 -12.07 -2.123 1 89.56 45 THR B CA 1
ATOM 2924 C C . THR B 1 45 ? 9.234 -10.562 -2.242 1 89.56 45 THR B C 1
ATOM 2926 O O . THR B 1 45 ? 8.367 -9.789 -1.831 1 89.56 45 THR B O 1
ATOM 2929 N N . PHE B 1 46 ? 10.398 -10.18 -2.725 1 93.12 46 PHE B N 1
ATOM 2930 C CA . PHE B 1 46 ? 10.641 -8.773 -3.018 1 93.12 46 PHE B CA 1
ATOM 2931 C C . PHE B 1 46 ? 9.828 -8.328 -4.227 1 93.12 46 PHE B C 1
ATOM 2933 O O . PHE B 1 46 ? 9.5 -7.145 -4.355 1 93.12 46 PHE B O 1
ATOM 2940 N N . ALA B 1 47 ? 9.453 -9.234 -5.133 1 94.12 47 ALA B N 1
ATOM 2941 C CA . ALA B 1 47 ? 8.523 -9.07 -6.246 1 94.12 47 ALA B CA 1
ATOM 2942 C C . ALA B 1 47 ? 8.977 -7.949 -7.176 1 94.12 47 ALA B C 1
ATOM 2944 O O . ALA B 1 47 ? 8.188 -7.059 -7.512 1 94.12 47 ALA B O 1
ATOM 2945 N N . TRP B 1 48 ? 10.25 -8.008 -7.602 1 94.44 48 TRP B N 1
ATOM 2946 C CA . TRP B 1 48 ? 10.875 -7.117 -8.57 1 94.44 48 TRP B CA 1
ATOM 2947 C C . TRP B 1 48 ? 10.836 -7.719 -9.969 1 94.44 48 TRP B C 1
ATOM 2949 O O . TRP B 1 48 ? 11.484 -8.734 -10.234 1 94.44 48 TRP B O 1
ATOM 2959 N N . ILE B 1 49 ? 10.039 -7.113 -10.859 1 95.62 49 ILE B N 1
ATOM 2960 C CA . ILE B 1 49 ? 9.906 -7.57 -12.242 1 95.62 49 ILE B CA 1
ATOM 2961 C C . ILE B 1 49 ? 10.93 -6.855 -13.117 1 95.62 49 ILE B C 1
ATOM 2963 O O . ILE B 1 49 ? 10.812 -5.656 -13.367 1 95.62 49 ILE B O 1
ATOM 2967 N N . ASN B 1 50 ? 11.922 -7.602 -13.547 1 96.25 50 ASN B N 1
ATOM 2968 C CA . ASN B 1 50 ? 13 -6.996 -14.312 1 96.25 50 ASN B CA 1
ATOM 2969 C C . ASN B 1 50 ? 13.734 -8.031 -15.164 1 96.25 50 ASN B C 1
ATOM 2971 O O . ASN B 1 50 ? 13.438 -9.227 -15.086 1 96.25 50 ASN B O 1
ATOM 2975 N N . SER B 1 51 ? 14.586 -7.574 -16.031 1 95.38 51 SER B N 1
ATOM 2976 C CA . SER B 1 51 ? 15.531 -8.398 -16.781 1 95.38 51 SER B CA 1
ATOM 2977 C C . SER B 1 51 ? 16.953 -7.859 -16.656 1 95.38 51 SER B C 1
ATOM 2979 O O . SER B 1 51 ? 17.703 -7.84 -17.625 1 95.38 51 SER B O 1
ATOM 2981 N N . ASN B 1 52 ? 17.203 -7.344 -15.492 1 92.44 52 ASN B N 1
ATOM 2982 C CA . ASN B 1 52 ? 18.469 -6.699 -15.148 1 92.44 52 ASN B CA 1
ATOM 2983 C C . ASN B 1 52 ? 19.484 -7.711 -14.633 1 92.44 52 ASN B C 1
ATOM 2985 O O . ASN B 1 52 ? 19.328 -8.258 -13.547 1 92.44 52 ASN B O 1
ATOM 2989 N N . GLY B 1 53 ? 20.5 -8.016 -15.398 1 88 53 GLY B N 1
ATOM 2990 C CA . GLY B 1 53 ? 21.547 -8.93 -14.961 1 88 53 GLY B CA 1
ATOM 2991 C C . GLY B 1 53 ? 21.172 -10.391 -15.148 1 88 53 GLY B C 1
ATOM 2992 O O . GLY B 1 53 ? 21.672 -11.258 -14.438 1 88 53 GLY B O 1
ATOM 2993 N N . LYS B 1 54 ? 20.297 -10.633 -16 1 87.69 54 LYS B N 1
ATOM 2994 C CA . LYS B 1 54 ? 19.859 -12 -16.281 1 87.69 54 LYS B CA 1
ATOM 2995 C C . LYS B 1 54 ? 20.672 -12.617 -17.406 1 87.69 54 LYS B C 1
ATOM 2997 O O . LYS B 1 54 ? 20.688 -12.102 -18.531 1 87.69 54 LYS B O 1
ATOM 3002 N N . THR B 1 55 ? 21.391 -13.609 -17.172 1 86.56 55 THR B N 1
ATOM 3003 C CA . THR B 1 55 ? 22.188 -14.352 -18.125 1 86.56 55 THR B CA 1
ATOM 3004 C C . THR B 1 55 ? 21.766 -15.82 -18.172 1 86.56 55 THR B C 1
ATOM 3006 O O . THR B 1 55 ? 21.359 -16.375 -17.156 1 86.56 55 THR B O 1
ATOM 3009 N N . PRO B 1 56 ? 21.828 -16.547 -19.234 1 90.25 56 PRO B N 1
ATOM 3010 C CA . PRO B 1 56 ? 22.297 -16.078 -20.547 1 90.25 56 PRO B CA 1
ATOM 3011 C C . PRO B 1 56 ? 21.281 -15.172 -21.234 1 90.25 56 PRO B C 1
ATOM 3013 O O . PRO B 1 56 ? 20.281 -14.789 -20.625 1 90.25 56 PRO B O 1
ATOM 3016 N N . GLU B 1 57 ? 21.516 -14.789 -22.391 1 90.75 57 GLU B N 1
ATOM 3017 C CA . GLU B 1 57 ? 20.703 -13.844 -23.156 1 90.75 57 GLU B CA 1
ATOM 3018 C C . GLU B 1 57 ? 19.266 -14.359 -23.297 1 90.75 57 GLU B C 1
ATOM 3020 O O . GLU B 1 57 ? 18.328 -13.57 -23.297 1 90.75 57 GLU B O 1
ATOM 3025 N N . SER B 1 58 ? 19.109 -15.625 -23.469 1 88.56 58 SER B N 1
ATOM 3026 C CA . SER B 1 58 ? 17.766 -16.203 -23.578 1 88.56 58 SER B CA 1
ATOM 3027 C C . SER B 1 58 ? 16.938 -15.938 -22.328 1 88.56 58 SER B C 1
ATOM 3029 O O . SER B 1 58 ? 15.742 -15.672 -22.422 1 88.56 58 SER B O 1
ATOM 3031 N N . TYR B 1 59 ? 17.594 -15.977 -21.219 1 87.25 59 TYR B N 1
ATOM 3032 C CA . TYR B 1 59 ? 16.922 -15.688 -19.953 1 87.25 59 TYR B CA 1
ATOM 3033 C C . TYR B 1 59 ? 16.578 -14.211 -19.844 1 87.25 59 TYR B C 1
ATOM 3035 O O . TYR B 1 59 ? 15.508 -13.844 -19.375 1 87.25 59 TYR B O 1
ATOM 3043 N N . HIS B 1 60 ? 17.438 -13.359 -20.344 1 91.88 60 HIS B N 1
ATOM 3044 C CA . HIS B 1 60 ? 17.156 -11.938 -20.438 1 91.88 60 HIS B CA 1
ATOM 3045 C C . HIS B 1 60 ? 15.922 -11.672 -21.297 1 91.88 60 HIS B C 1
ATOM 3047 O O . HIS B 1 60 ? 15.023 -10.945 -20.875 1 91.88 60 HIS B O 1
ATOM 3053 N N . HIS B 1 61 ? 15.891 -12.336 -22.375 1 93.06 61 HIS B N 1
ATOM 3054 C CA . HIS B 1 61 ? 14.789 -12.125 -23.312 1 93.06 61 HIS B CA 1
ATOM 3055 C C . HIS B 1 61 ? 13.469 -12.594 -22.719 1 93.06 61 HIS B C 1
ATOM 3057 O O . HIS B 1 61 ? 12.453 -11.914 -22.844 1 93.06 61 HIS B O 1
ATOM 3063 N N . LEU B 1 62 ? 13.508 -13.719 -22.047 1 90 62 LEU B N 1
ATOM 3064 C CA . LEU B 1 62 ? 12.312 -14.25 -21.406 1 90 62 LEU B CA 1
ATOM 3065 C C . LEU B 1 62 ? 11.781 -13.281 -20.359 1 90 62 LEU B C 1
ATOM 3067 O O . LEU B 1 62 ? 10.586 -13.008 -20.297 1 90 62 LEU B O 1
ATOM 3071 N N . ASN B 1 63 ? 12.633 -12.758 -19.562 1 92.69 63 ASN B N 1
ATOM 3072 C CA . ASN B 1 63 ? 12.234 -11.844 -18.5 1 92.69 63 ASN B CA 1
ATOM 3073 C C . ASN B 1 63 ? 11.766 -10.5 -19.062 1 92.69 63 ASN B C 1
ATOM 3075 O O . ASN B 1 63 ? 10.852 -9.875 -18.5 1 92.69 63 ASN B O 1
ATOM 3079 N N . ALA B 1 64 ? 12.391 -10.078 -20.141 1 94.25 64 ALA B N 1
ATOM 3080 C CA . ALA B 1 64 ? 11.922 -8.859 -20.797 1 94.25 64 ALA B CA 1
ATOM 3081 C C . ALA B 1 64 ? 10.508 -9.039 -21.344 1 94.25 64 ALA B C 1
ATOM 3083 O O . ALA B 1 64 ? 9.664 -8.148 -21.188 1 94.25 64 ALA B O 1
ATOM 3084 N N . LEU B 1 65 ? 10.289 -10.203 -21.906 1 93.75 65 LEU B N 1
ATOM 3085 C CA . LEU B 1 65 ? 8.953 -10.523 -22.406 1 93.75 65 LEU B CA 1
ATOM 3086 C C . LEU B 1 65 ? 7.953 -10.57 -21.25 1 93.75 65 LEU B C 1
ATOM 3088 O O . LEU B 1 65 ? 6.789 -10.195 -21.422 1 93.75 65 LEU B O 1
ATOM 3092 N N . ALA B 1 66 ? 8.398 -11.055 -20.109 1 92.19 66 ALA B N 1
ATOM 3093 C CA . ALA B 1 66 ? 7.535 -11.133 -18.922 1 92.19 66 ALA B CA 1
ATOM 3094 C C . ALA B 1 66 ? 7.109 -9.742 -18.469 1 92.19 66 ALA B C 1
ATOM 3096 O O . ALA B 1 66 ? 5.969 -9.539 -18.031 1 92.19 66 ALA B O 1
ATOM 3097 N N . ILE B 1 67 ? 8.016 -8.75 -18.562 1 95.25 67 ILE B N 1
ATOM 3098 C CA . ILE B 1 67 ? 7.668 -7.367 -18.234 1 95.25 67 ILE B CA 1
ATOM 3099 C C . ILE B 1 67 ? 6.527 -6.898 -19.141 1 95.25 67 ILE B C 1
ATOM 3101 O O . ILE B 1 67 ? 5.504 -6.41 -18.641 1 95.25 67 ILE B O 1
ATOM 3105 N N . ASP B 1 68 ? 6.688 -7.141 -20.391 1 96.25 68 ASP B N 1
ATOM 3106 C CA . ASP B 1 68 ? 5.688 -6.727 -21.375 1 96.25 68 ASP B CA 1
ATOM 3107 C C . ASP B 1 68 ? 4.352 -7.43 -21.125 1 96.25 68 ASP B C 1
ATOM 3109 O O . ASP B 1 68 ? 3.291 -6.816 -21.266 1 96.25 68 ASP B O 1
ATOM 3113 N N . GLU B 1 69 ? 4.457 -8.672 -20.781 1 95.25 69 GLU B N 1
ATOM 3114 C CA . GLU B 1 69 ? 3.24 -9.445 -20.547 1 95.25 69 GLU B CA 1
ATOM 3115 C C . GLU B 1 69 ? 2.482 -8.906 -19.328 1 95.25 69 GLU B C 1
ATOM 3117 O O . GLU B 1 69 ? 1.256 -8.789 -19.359 1 95.25 69 GLU B O 1
ATOM 3122 N N . HIS B 1 70 ? 3.174 -8.602 -18.281 1 96.06 70 HIS B N 1
ATOM 3123 C CA . HIS B 1 70 ? 2.533 -8.023 -17.109 1 96.06 70 HIS B CA 1
ATOM 3124 C C . HIS B 1 70 ? 1.852 -6.703 -17.438 1 96.06 70 HIS B C 1
ATOM 3126 O O . HIS B 1 70 ? 0.738 -6.438 -16.984 1 96.06 70 HIS B O 1
ATOM 3132 N N . ILE B 1 71 ? 2.523 -5.902 -18.219 1 97.31 71 ILE B N 1
ATOM 3133 C CA . ILE B 1 71 ? 1.964 -4.617 -18.641 1 97.31 71 ILE B CA 1
ATOM 3134 C C . ILE B 1 71 ? 0.692 -4.844 -19.453 1 97.31 71 ILE B C 1
ATOM 3136 O O . ILE B 1 71 ? -0.336 -4.215 -19.188 1 97.31 71 ILE B O 1
ATOM 3140 N N . ARG B 1 72 ? 0.749 -5.766 -20.359 1 97.12 72 ARG B N 1
ATOM 3141 C CA . ARG B 1 72 ? -0.403 -6.078 -21.203 1 97.12 72 ARG B CA 1
ATOM 3142 C C . ARG B 1 72 ? -1.573 -6.578 -20.375 1 97.12 72 ARG B C 1
ATOM 3144 O O . ARG B 1 72 ? -2.701 -6.102 -20.516 1 97.12 72 ARG B O 1
ATOM 3151 N N . LEU B 1 73 ? -1.297 -7.52 -19.5 1 96.69 73 LEU B N 1
ATOM 3152 C CA . LEU B 1 73 ? -2.346 -8.094 -18.656 1 96.69 73 LEU B CA 1
ATOM 3153 C C . LEU B 1 73 ? -2.992 -7.027 -17.781 1 96.69 73 LEU B C 1
ATOM 3155 O O . LEU B 1 73 ? -4.215 -7.004 -17.625 1 96.69 73 LEU B O 1
ATOM 3159 N N . GLN B 1 74 ? -2.148 -6.18 -17.219 1 97.81 74 GLN B N 1
ATOM 3160 C CA . GLN B 1 74 ? -2.672 -5.094 -16.391 1 97.81 74 GLN B CA 1
ATOM 3161 C C . GLN B 1 74 ? -3.602 -4.191 -17.203 1 97.81 74 GLN B C 1
ATOM 3163 O O . GLN B 1 74 ? -4.656 -3.785 -16.719 1 97.81 74 GLN B O 1
ATOM 3168 N N . GLN B 1 75 ? -3.232 -3.906 -18.406 1 97.12 75 GLN B N 1
ATOM 3169 C CA . GLN B 1 75 ? -3.996 -3.008 -19.266 1 97.12 75 GLN B CA 1
ATOM 3170 C C . GLN B 1 75 ? -5.309 -3.654 -19.703 1 97.12 75 GLN B C 1
ATOM 3172 O O . GLN B 1 75 ? -6.332 -2.977 -19.812 1 97.12 75 GLN B O 1
ATOM 3177 N N . GLU B 1 76 ? -5.305 -4.961 -19.844 1 95.69 76 GLU B N 1
ATOM 3178 C CA . GLU B 1 76 ? -6.445 -5.648 -20.438 1 95.69 76 GLU B CA 1
ATOM 3179 C C . GLU B 1 76 ? -7.43 -6.117 -19.375 1 95.69 76 GLU B C 1
ATOM 3181 O O . GLU B 1 76 ? -8.562 -6.492 -19.688 1 95.69 76 GLU B O 1
ATOM 3186 N N . ARG B 1 77 ? -7.012 -6.035 -18.156 1 94.81 77 ARG B N 1
ATOM 3187 C CA . ARG B 1 77 ? -7.883 -6.531 -17.094 1 94.81 77 ARG B CA 1
ATOM 3188 C C . ARG B 1 77 ? -9.203 -5.777 -17.062 1 94.81 77 ARG B C 1
ATOM 3190 O O . ARG B 1 77 ? -9.25 -4.59 -17.391 1 94.81 77 ARG B O 1
ATOM 3197 N N . THR B 1 78 ? -10.227 -6.453 -16.688 1 95.62 78 THR B N 1
ATOM 3198 C CA . THR B 1 78 ? -11.555 -5.848 -16.656 1 95.62 78 THR B CA 1
ATOM 3199 C C . THR B 1 78 ? -12 -5.59 -15.219 1 95.62 78 THR B C 1
ATOM 3201 O O . THR B 1 78 ? -13.016 -4.93 -14.992 1 95.62 78 THR B O 1
ATOM 3204 N N . THR B 1 79 ? -11.281 -6.078 -14.289 1 97.94 79 THR B N 1
ATOM 3205 C CA . THR B 1 79 ? -11.594 -5.887 -12.875 1 97.94 79 THR B CA 1
ATOM 3206 C C . THR B 1 79 ? -10.828 -4.695 -12.305 1 97.94 79 THR B C 1
ATOM 3208 O O . THR B 1 79 ? -10.055 -4.055 -13.016 1 97.94 79 THR B O 1
ATOM 3211 N N . GLU B 1 80 ? -10.945 -4.383 -11.039 1 97.81 80 GLU B N 1
ATOM 3212 C CA . GLU B 1 80 ? -10.273 -3.27 -10.375 1 97.81 80 GLU B CA 1
ATOM 3213 C C . GLU B 1 80 ? -8.836 -3.629 -10.008 1 97.81 80 GLU B C 1
ATOM 3215 O O . GLU B 1 80 ? -8.039 -2.754 -9.68 1 97.81 80 GLU B O 1
ATOM 3220 N N . GLY B 1 81 ? -8.531 -4.926 -10.125 1 97.31 81 GLY B N 1
ATOM 3221 C CA . GLY B 1 81 ? -7.227 -5.367 -9.648 1 97.31 81 GLY B CA 1
ATOM 3222 C C . GLY B 1 81 ? -6.078 -4.629 -10.312 1 97.31 81 GLY B C 1
ATOM 3223 O O . GLY B 1 81 ? -5.973 -4.605 -11.539 1 97.31 81 GLY B O 1
ATOM 3224 N N . HIS B 1 82 ? -5.285 -3.938 -9.539 1 96.69 82 HIS B N 1
ATOM 3225 C CA . HIS B 1 82 ? -4.066 -3.281 -10.008 1 96.69 82 HIS B CA 1
ATOM 3226 C C . HIS B 1 82 ? -2.838 -3.824 -9.289 1 96.69 82 HIS B C 1
ATOM 3228 O O . HIS B 1 82 ? -2.525 -3.396 -8.172 1 96.69 82 HIS B O 1
ATOM 3234 N N . TRP B 1 83 ? -2.119 -4.73 -9.945 1 97.56 83 TRP B N 1
ATOM 3235 C CA . TRP B 1 83 ? -1.049 -5.449 -9.258 1 97.56 83 TRP B CA 1
ATOM 3236 C C . TRP B 1 83 ? 0.318 -4.949 -9.711 1 97.56 83 TRP B C 1
ATOM 3238 O O . TRP B 1 83 ? 1.338 -5.258 -9.094 1 97.56 83 TRP B O 1
ATOM 3248 N N . LEU B 1 84 ? 0.414 -4.23 -10.789 1 97.62 84 LEU B N 1
ATOM 3249 C CA . LEU B 1 84 ? 1.69 -3.842 -11.383 1 97.62 84 LEU B CA 1
ATOM 3250 C C . LEU B 1 84 ? 1.966 -2.359 -11.156 1 97.62 84 LEU B C 1
ATOM 3252 O O . LEU B 1 84 ? 1.091 -1.52 -11.375 1 97.62 84 LEU B O 1
ATOM 3256 N N . LYS B 1 85 ? 3.156 -2.035 -10.648 1 97.31 85 LYS B N 1
ATOM 3257 C CA . LYS B 1 85 ? 3.637 -0.665 -10.492 1 97.31 85 LYS B CA 1
ATOM 3258 C C . LYS B 1 85 ? 4.828 -0.398 -11.406 1 97.31 85 LYS B C 1
ATOM 3260 O O . LYS B 1 85 ? 5.945 -0.842 -11.133 1 97.31 85 LYS B O 1
ATOM 3265 N N . ALA B 1 86 ? 4.566 0.318 -12.445 1 96.38 86 ALA B N 1
ATOM 3266 C CA . ALA B 1 86 ? 5.625 0.653 -13.391 1 96.38 86 ALA B CA 1
ATOM 3267 C C . ALA B 1 86 ? 6.453 1.836 -12.898 1 96.38 86 ALA B C 1
ATOM 3269 O O . ALA B 1 86 ? 6.348 2.941 -13.43 1 96.38 86 ALA B O 1
ATOM 3270 N N . THR B 1 87 ? 7.309 1.646 -12.008 1 96.06 87 THR B N 1
ATOM 3271 C CA . THR B 1 87 ? 7.941 2.721 -11.25 1 96.06 87 THR B CA 1
ATOM 3272 C C . THR B 1 87 ? 9.398 2.891 -11.664 1 96.06 87 THR B C 1
ATOM 3274 O O . THR B 1 87 ? 10.008 3.926 -11.398 1 96.06 87 THR B O 1
ATOM 3277 N N . GLY B 1 88 ? 9.945 1.831 -12.289 1 98.31 88 GLY B N 1
ATOM 3278 C CA . GLY B 1 88 ? 11.375 1.812 -12.547 1 98.31 88 GLY B CA 1
ATOM 3279 C C . GLY B 1 88 ? 12.203 1.521 -11.312 1 98.31 88 GLY B C 1
ATOM 3280 O O . GLY B 1 88 ? 11.648 1.27 -10.234 1 98.31 88 GLY B O 1
ATOM 3281 N N . THR B 1 89 ? 13.562 1.419 -11.516 1 98.69 89 THR B N 1
ATOM 3282 C CA . THR B 1 89 ? 14.5 1.087 -10.453 1 98.69 89 THR B CA 1
ATOM 3283 C C . THR B 1 89 ? 15.711 2.021 -10.484 1 98.69 89 THR B C 1
ATOM 3285 O O . THR B 1 89 ? 16.281 2.273 -11.547 1 98.69 89 THR B O 1
ATOM 3288 N N . TYR B 1 90 ? 16.031 2.633 -9.367 1 98.69 90 TYR B N 1
ATOM 3289 C CA . TYR B 1 90 ? 17.312 3.291 -9.18 1 98.69 90 TYR B CA 1
ATOM 3290 C C . TYR B 1 90 ? 18.344 2.32 -8.617 1 98.69 90 TYR B C 1
ATOM 3292 O O . TYR B 1 90 ? 18.031 1.518 -7.734 1 98.69 90 TYR B O 1
ATOM 3300 N N . GLU B 1 91 ? 19.547 2.41 -9.109 1 98.31 91 GLU B N 1
ATOM 3301 C CA . GLU B 1 91 ? 20.609 1.552 -8.594 1 98.31 91 GLU B CA 1
ATOM 3302 C C . GLU B 1 91 ? 21.953 2.273 -8.602 1 98.31 91 GLU B C 1
ATOM 3304 O O . GLU B 1 91 ? 22.297 2.969 -9.562 1 98.31 91 GLU B O 1
ATOM 3309 N N . TRP B 1 92 ? 22.688 2.184 -7.551 1 97.81 92 TRP B N 1
ATOM 3310 C CA . TRP B 1 92 ? 24.078 2.607 -7.535 1 97.81 92 TRP B CA 1
ATOM 3311 C C . TRP B 1 92 ? 24.922 1.694 -6.645 1 97.81 92 TRP B C 1
ATOM 3313 O O . TRP B 1 92 ? 24.375 0.888 -5.887 1 97.81 92 TRP B O 1
ATOM 3323 N N . ALA B 1 93 ? 26.172 1.678 -6.859 1 96 93 ALA B N 1
ATOM 3324 C CA . ALA B 1 93 ? 27.141 0.892 -6.098 1 96 93 ALA B CA 1
ATOM 3325 C C . ALA B 1 93 ? 28.156 1.795 -5.395 1 96 93 ALA B C 1
ATOM 3327 O O . ALA B 1 93 ? 28.266 2.979 -5.723 1 96 93 ALA B O 1
ATOM 3328 N N . ALA B 1 94 ? 28.688 1.243 -4.402 1 93.12 94 ALA B N 1
ATOM 3329 C CA . ALA B 1 94 ? 29.797 1.911 -3.707 1 93.12 94 ALA B CA 1
ATOM 3330 C C . ALA B 1 94 ? 31.062 1.075 -3.766 1 93.12 94 ALA B C 1
ATOM 3332 O O . ALA B 1 94 ? 31.016 -0.153 -3.67 1 93.12 94 ALA B O 1
ATOM 3333 N N . GLY B 1 95 ? 32.219 1.701 -3.881 1 91.38 95 GLY B N 1
ATOM 3334 C CA . GLY B 1 95 ? 33.5 1.028 -4.035 1 91.38 95 GLY B CA 1
ATOM 3335 C C . GLY B 1 95 ? 33.844 0.757 -5.484 1 91.38 95 GLY B C 1
ATOM 3336 O O . GLY B 1 95 ? 32.969 0.461 -6.301 1 91.38 95 GLY B O 1
ATOM 3337 N N . ALA B 1 96 ? 35.062 0.753 -5.801 1 93.12 96 ALA B N 1
ATOM 3338 C CA . ALA B 1 96 ? 35.531 0.714 -7.18 1 93.12 96 ALA B CA 1
ATOM 3339 C C . ALA B 1 96 ? 35.188 -0.609 -7.848 1 93.12 96 ALA B C 1
ATOM 3341 O O . ALA B 1 96 ? 34.656 -0.626 -8.961 1 93.12 96 ALA B O 1
ATOM 3342 N N . PRO B 1 97 ? 35.406 -1.707 -7.191 1 94.81 97 PRO B N 1
ATOM 3343 C CA . PRO B 1 97 ? 35.094 -2.973 -7.855 1 94.81 97 PRO B CA 1
ATOM 3344 C C . PRO B 1 97 ? 33.594 -3.121 -8.156 1 94.81 97 PRO B C 1
ATOM 3346 O O . PRO B 1 97 ? 33.219 -3.592 -9.234 1 94.81 97 PRO B O 1
ATOM 3349 N N . GLU B 1 98 ? 32.719 -2.793 -7.219 1 94.56 98 GLU B N 1
ATOM 3350 C CA . GLU B 1 98 ? 31.281 -2.898 -7.406 1 94.56 98 GLU B CA 1
ATOM 3351 C C . GLU B 1 98 ? 30.781 -1.918 -8.469 1 94.56 98 GLU B C 1
ATOM 3353 O O . GLU B 1 98 ? 29.875 -2.234 -9.234 1 94.56 98 GLU B O 1
ATOM 3358 N N . GLN B 1 99 ? 31.375 -0.77 -8.5 1 95.94 99 GLN B N 1
ATOM 3359 C CA . GLN B 1 99 ? 31.016 0.219 -9.516 1 95.94 99 GLN B CA 1
ATOM 3360 C C . GLN B 1 99 ? 31.359 -0.286 -10.914 1 95.94 99 GLN B C 1
ATOM 3362 O O . GLN B 1 99 ? 30.578 -0.122 -11.844 1 95.94 99 GLN B O 1
ATOM 3367 N N . LYS B 1 100 ? 32.531 -0.875 -10.992 1 96.5 100 LYS B N 1
ATOM 3368 C CA . LYS B 1 100 ? 32.938 -1.423 -12.281 1 96.5 100 LYS B CA 1
ATOM 3369 C C . LYS B 1 100 ? 31.984 -2.541 -12.727 1 96.5 100 LYS B C 1
ATOM 3371 O O . LYS B 1 100 ? 31.594 -2.594 -13.891 1 96.5 100 LYS B O 1
ATOM 3376 N N . ARG B 1 101 ? 31.625 -3.396 -11.82 1 96.19 101 ARG B N 1
ATOM 3377 C CA . ARG B 1 101 ? 30.703 -4.484 -12.125 1 96.19 101 ARG B CA 1
ATOM 3378 C C . ARG B 1 101 ? 29.375 -3.943 -12.617 1 96.19 101 ARG B C 1
ATOM 3380 O O . ARG B 1 101 ? 28.797 -4.457 -13.586 1 96.19 101 ARG B O 1
ATOM 3387 N N . LEU B 1 102 ? 28.844 -2.949 -11.945 1 97 102 LEU B N 1
ATOM 3388 C CA . LEU B 1 102 ? 27.578 -2.336 -12.336 1 97 102 LEU B CA 1
ATOM 3389 C C . LEU B 1 102 ? 27.688 -1.668 -13.695 1 97 102 LEU B C 1
ATOM 3391 O O . LEU B 1 102 ? 26.797 -1.801 -14.539 1 97 102 LEU B O 1
ATOM 3395 N N . GLN B 1 103 ? 28.781 -1.012 -13.945 1 97 103 GLN B N 1
ATOM 3396 C CA . GLN B 1 103 ? 29.016 -0.374 -15.234 1 97 103 GLN B CA 1
ATOM 3397 C C . GLN B 1 103 ? 29.062 -1.406 -16.359 1 97 103 GLN B C 1
ATOM 3399 O O . GLN B 1 103 ? 28.531 -1.177 -17.438 1 97 103 GLN B O 1
ATOM 3404 N N . ASP B 1 104 ? 29.734 -2.49 -16.094 1 97.44 104 ASP B N 1
ATOM 3405 C CA . ASP B 1 104 ? 29.812 -3.564 -17.078 1 97.44 104 ASP B CA 1
ATOM 3406 C C . ASP B 1 104 ? 28.422 -4.125 -17.375 1 97.44 104 ASP B C 1
ATOM 3408 O O . ASP B 1 104 ? 28.094 -4.387 -18.547 1 97.44 104 ASP B O 1
ATOM 3412 N N . ARG B 1 105 ? 27.641 -4.336 -16.328 1 97.38 105 ARG B N 1
ATOM 3413 C CA . ARG B 1 105 ? 26.281 -4.816 -16.516 1 97.38 105 ARG B CA 1
ATOM 3414 C C . ARG B 1 105 ? 25.453 -3.826 -17.328 1 97.38 105 ARG B C 1
ATOM 3416 O O . ARG B 1 105 ? 24.719 -4.219 -18.234 1 97.38 105 ARG B O 1
ATOM 3423 N N . VAL B 1 106 ? 25.578 -2.535 -17.078 1 97.94 106 VAL B N 1
ATOM 3424 C CA . VAL B 1 106 ? 24.859 -1.487 -17.781 1 97.94 106 VAL B CA 1
ATOM 3425 C C . VAL B 1 106 ? 25.25 -1.51 -19.266 1 97.94 106 VAL B C 1
ATOM 3427 O O . VAL B 1 106 ? 24.375 -1.406 -20.141 1 97.94 106 VAL B O 1
ATOM 3430 N N . SER B 1 107 ? 26.531 -1.663 -19.531 1 97.69 107 SER B N 1
ATOM 3431 C CA . SER B 1 107 ? 27.016 -1.73 -20.906 1 97.69 107 SER B CA 1
ATOM 3432 C C . SER B 1 107 ? 26.375 -2.895 -21.656 1 97.69 107 SER B C 1
ATOM 3434 O O . SER B 1 107 ? 25.953 -2.744 -22.797 1 97.69 107 SER B O 1
ATOM 3436 N N . ARG B 1 108 ? 26.297 -4.012 -20.984 1 97.12 108 ARG B N 1
ATOM 3437 C CA . ARG B 1 108 ? 25.672 -5.184 -21.594 1 97.12 108 ARG B CA 1
ATOM 3438 C C . ARG B 1 108 ? 24.188 -4.945 -21.844 1 97.12 108 ARG B C 1
ATOM 3440 O O . ARG B 1 108 ? 23.656 -5.332 -22.875 1 97.12 108 ARG B O 1
ATOM 3447 N N . LEU B 1 109 ? 23.547 -4.316 -20.906 1 97.81 109 LEU B N 1
ATOM 3448 C CA . LEU B 1 109 ? 22.125 -4.016 -21.031 1 97.81 109 LEU B CA 1
ATOM 3449 C C . LEU B 1 109 ? 21.859 -3.057 -22.188 1 97.81 109 LEU B C 1
ATOM 3451 O O . LEU B 1 109 ? 20.891 -3.217 -22.922 1 97.81 109 LEU B O 1
ATOM 3455 N N . LEU B 1 110 ? 22.734 -2.117 -22.391 1 97.5 110 LEU B N 1
ATOM 3456 C CA . LEU B 1 110 ? 22.625 -1.183 -23.5 1 97.5 110 LEU B CA 1
ATOM 3457 C C . LEU B 1 110 ? 22.766 -1.91 -24.844 1 97.5 110 LEU B C 1
ATOM 3459 O O . LEU B 1 110 ? 22.016 -1.62 -25.781 1 97.5 110 LEU B O 1
ATOM 3463 N N . GLU B 1 111 ? 23.625 -2.854 -24.844 1 96.81 111 GLU B N 1
ATOM 3464 C CA . GLU B 1 111 ? 23.812 -3.656 -26.047 1 96.81 111 GLU B CA 1
ATOM 3465 C C . GLU B 1 111 ? 22.547 -4.449 -26.375 1 96.81 111 GLU B C 1
ATOM 3467 O O . GLU B 1 111 ? 22.25 -4.707 -27.547 1 96.81 111 GLU B O 1
ATOM 3472 N N . LEU B 1 112 ? 21.844 -4.797 -25.359 1 96.88 112 LEU B N 1
ATOM 3473 C CA . LEU B 1 112 ? 20.609 -5.574 -25.516 1 96.88 112 LEU B CA 1
ATOM 3474 C C . LEU B 1 112 ? 19.406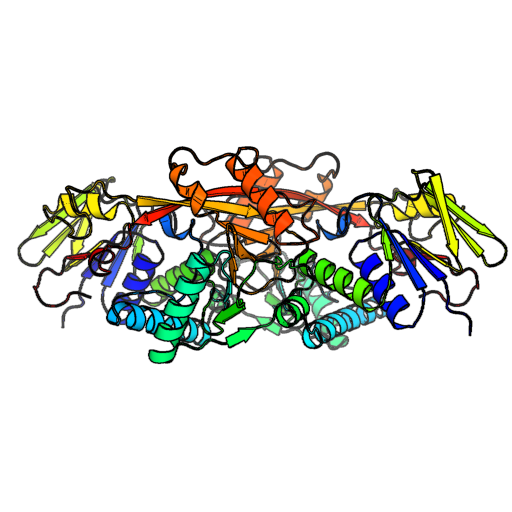 -4.66 -25.672 1 96.88 112 LEU B C 1
ATOM 3476 O O . LEU B 1 112 ? 18.266 -5.117 -25.625 1 96.88 112 LEU B O 1
ATOM 3480 N N . ASN B 1 113 ? 19.625 -3.35 -25.75 1 96.5 113 ASN B N 1
ATOM 3481 C CA . ASN B 1 113 ? 18.594 -2.33 -25.922 1 96.5 113 ASN B CA 1
ATOM 3482 C C . ASN B 1 113 ? 17.641 -2.289 -24.719 1 96.5 113 ASN B C 1
ATOM 3484 O O . ASN B 1 113 ? 16.453 -2.061 -24.875 1 96.5 113 ASN B O 1
ATOM 3488 N N . TYR B 1 114 ? 18.109 -2.691 -23.547 1 97.62 114 TYR B N 1
ATOM 3489 C CA . TYR B 1 114 ? 17.406 -2.512 -22.281 1 97.62 114 TYR B CA 1
ATOM 3490 C C . TYR B 1 114 ? 17.469 -1.062 -21.828 1 97.62 114 TYR B C 1
ATOM 3492 O O . TYR B 1 114 ? 18.562 -0.503 -21.672 1 97.62 114 TYR B O 1
ATOM 3500 N N . PRO B 1 115 ? 16.312 -0.347 -21.688 1 97.44 115 PRO B N 1
ATOM 3501 C CA . PRO B 1 115 ? 16.344 1.086 -21.375 1 97.44 115 PRO B CA 1
ATOM 3502 C C . PRO B 1 115 ? 17.109 1.399 -20.094 1 97.44 115 PRO B C 1
ATOM 3504 O O . PRO B 1 115 ? 16.844 0.784 -19.047 1 97.44 115 PRO B O 1
ATOM 3507 N N . VAL B 1 116 ? 18 2.322 -20.141 1 97.88 116 VAL B N 1
ATOM 3508 C CA . VAL B 1 116 ? 18.812 2.76 -19.016 1 97.88 116 VAL B CA 1
ATOM 3509 C C . VAL B 1 116 ? 19.078 4.262 -19.109 1 97.88 116 VAL B C 1
ATOM 3511 O O . VAL B 1 116 ? 19.266 4.797 -20.203 1 97.88 116 VAL B O 1
ATOM 3514 N N . GLN B 1 117 ? 19.016 4.945 -18 1 98.12 117 GLN B N 1
ATOM 3515 C CA . GLN B 1 117 ? 19.359 6.359 -17.906 1 98.12 117 GLN B CA 1
ATOM 3516 C C . GLN B 1 117 ? 20.344 6.602 -16.766 1 98.12 117 GLN B C 1
ATOM 3518 O O . GLN B 1 117 ? 20.312 5.906 -15.742 1 98.12 117 GLN B O 1
ATOM 3523 N N . ASN B 1 118 ? 21.219 7.469 -16.953 1 97.81 118 ASN B N 1
ATOM 3524 C CA . ASN B 1 118 ? 22.109 7.938 -15.891 1 97.81 118 ASN B CA 1
ATOM 3525 C C . ASN B 1 118 ? 21.562 9.188 -15.219 1 97.81 118 ASN B C 1
ATOM 3527 O O . ASN B 1 118 ? 21.062 10.094 -15.891 1 97.81 118 ASN B O 1
ATOM 3531 N N . LEU B 1 119 ? 21.562 9.18 -13.898 1 96.69 119 LEU B N 1
ATOM 3532 C CA . LEU B 1 119 ? 21.062 10.312 -13.125 1 96.69 119 LEU B CA 1
ATOM 3533 C C . LEU B 1 119 ? 22.141 10.844 -12.195 1 96.69 119 LEU B C 1
ATOM 3535 O O . LEU B 1 119 ? 22.953 10.078 -11.664 1 96.69 119 LEU B O 1
ATOM 3539 N N . SER B 1 120 ? 22.141 12.164 -12.008 1 95.56 120 SER B N 1
ATOM 3540 C CA . SER B 1 120 ? 22.938 12.742 -10.938 1 95.56 120 SER B CA 1
ATOM 3541 C C . SER B 1 120 ? 22.266 12.586 -9.586 1 95.56 120 SER B C 1
ATOM 3543 O O . SER B 1 120 ? 21.062 12.336 -9.516 1 95.56 120 SER B O 1
ATOM 3545 N N . ALA B 1 121 ? 23.062 12.703 -8.57 1 95.75 121 ALA B N 1
ATOM 3546 C CA . ALA B 1 121 ? 22.516 12.688 -7.215 1 95.75 121 ALA B CA 1
ATOM 3547 C C . ALA B 1 121 ? 21.484 13.789 -7.023 1 95.75 121 ALA B C 1
ATOM 3549 O O . ALA B 1 121 ? 20.453 13.578 -6.379 1 95.75 121 ALA B O 1
ATOM 3550 N N . ASP B 1 122 ? 21.703 14.914 -7.629 1 95.31 122 ASP B N 1
ATOM 3551 C CA . ASP B 1 122 ? 20.797 16.047 -7.508 1 95.31 122 ASP B CA 1
ATOM 3552 C C . ASP B 1 122 ? 19.469 15.758 -8.188 1 95.31 122 ASP B C 1
ATOM 3554 O O . ASP B 1 122 ? 18.406 16.125 -7.68 1 95.31 122 ASP B O 1
ATOM 3558 N N . GLU B 1 123 ? 19.562 15.156 -9.352 1 96.5 123 GLU B N 1
ATOM 3559 C CA . GLU B 1 123 ? 18.328 14.781 -10.047 1 96.5 123 GLU B CA 1
ATOM 3560 C C . GLU B 1 123 ? 17.5 13.805 -9.219 1 96.5 123 GLU B C 1
ATOM 3562 O O . GLU B 1 123 ? 16.281 13.938 -9.148 1 96.5 123 GLU B O 1
ATOM 3567 N N . LEU B 1 124 ? 18.172 12.828 -8.625 1 97.69 124 LEU B N 1
ATOM 3568 C CA . LEU B 1 124 ? 17.453 11.883 -7.773 1 97.69 124 LEU B CA 1
ATOM 3569 C C . LEU B 1 124 ? 16.844 12.586 -6.562 1 97.69 124 LEU B C 1
ATOM 3571 O O . LEU B 1 124 ? 15.703 12.312 -6.191 1 97.69 124 LEU B O 1
ATOM 3575 N N . LYS B 1 125 ? 17.562 13.484 -5.957 1 96.56 125 LYS B N 1
ATOM 3576 C CA . LYS B 1 125 ? 17.094 14.211 -4.777 1 96.56 125 LYS B CA 1
ATOM 3577 C C . LYS B 1 125 ? 15.891 15.094 -5.113 1 96.56 125 LYS B C 1
ATOM 3579 O O . LYS B 1 125 ? 15.031 15.336 -4.258 1 96.56 125 LYS B O 1
ATOM 3584 N N . ARG B 1 126 ? 15.828 15.586 -6.32 1 96.5 126 ARG B N 1
ATOM 3585 C CA . ARG B 1 126 ? 14.656 16.344 -6.746 1 96.5 126 ARG B CA 1
ATOM 3586 C C . ARG B 1 126 ? 13.422 15.461 -6.797 1 96.5 126 ARG B C 1
ATOM 3588 O O . ARG B 1 126 ? 12.305 15.922 -6.543 1 96.5 126 ARG B O 1
ATOM 3595 N N . LYS B 1 127 ? 13.602 14.195 -7.105 1 97.62 127 LYS B N 1
ATOM 3596 C CA . LYS B 1 127 ? 12.492 13.242 -7.199 1 97.62 127 LYS B CA 1
ATOM 3597 C C . LYS B 1 127 ? 12.125 12.695 -5.824 1 97.62 127 LYS B C 1
ATOM 3599 O O . LYS B 1 127 ? 10.945 12.484 -5.527 1 97.62 127 LYS B O 1
ATOM 3604 N N . VAL B 1 128 ? 13.148 12.453 -5.02 1 98.31 128 VAL B N 1
ATOM 3605 C CA . VAL B 1 128 ? 12.984 11.953 -3.656 1 98.31 128 VAL B CA 1
ATOM 3606 C C . VAL B 1 128 ? 13.797 12.812 -2.689 1 98.31 128 VAL B C 1
ATOM 3608 O O . VAL B 1 128 ? 14.898 12.438 -2.283 1 98.31 128 VAL B O 1
ATOM 3611 N N . PRO B 1 129 ? 13.203 13.828 -2.203 1 97.62 129 PRO B N 1
ATOM 3612 C CA . PRO B 1 129 ? 13.969 14.844 -1.462 1 97.62 129 PRO B CA 1
ATOM 3613 C C . PRO B 1 129 ? 14.602 14.281 -0.189 1 97.62 129 PRO B C 1
ATOM 3615 O O . PRO B 1 129 ? 15.625 14.789 0.268 1 97.62 129 PRO B O 1
ATOM 3618 N N . GLU B 1 130 ? 14.047 13.297 0.377 1 97.62 130 GLU B N 1
ATOM 3619 C CA . GLU B 1 130 ? 14.531 12.781 1.657 1 97.62 130 GLU B CA 1
ATOM 3620 C C . GLU B 1 130 ? 15.648 11.766 1.458 1 97.62 130 GLU B C 1
ATOM 3622 O O . GLU B 1 130 ? 16.25 11.289 2.428 1 97.62 130 GLU B O 1
ATOM 3627 N N . ILE B 1 131 ? 16.031 11.469 0.246 1 97.62 131 ILE B N 1
ATOM 3628 C CA . ILE B 1 131 ? 17.031 10.43 -0.006 1 97.62 131 ILE B CA 1
ATOM 3629 C C . ILE B 1 131 ? 18.422 10.992 0.241 1 97.62 131 ILE B C 1
ATOM 3631 O O . ILE B 1 131 ? 18.703 12.156 -0.05 1 97.62 131 ILE B O 1
ATOM 3635 N N . ARG B 1 132 ? 19.297 10.172 0.802 1 95.62 132 ARG B N 1
ATOM 3636 C CA . ARG B 1 132 ? 20.719 10.477 0.963 1 95.62 132 ARG B CA 1
ATOM 3637 C C . ARG B 1 132 ? 21.562 9.617 0.04 1 95.62 132 ARG B C 1
ATOM 3639 O O . ARG B 1 132 ? 21.531 8.391 0.12 1 95.62 132 ARG B O 1
ATOM 3646 N N . VAL B 1 133 ? 22.25 10.281 -0.825 1 92.69 133 VAL B N 1
ATOM 3647 C CA . VAL B 1 133 ? 23.219 9.586 -1.665 1 92.69 133 VAL B CA 1
ATOM 3648 C C . VAL B 1 133 ? 24.641 9.805 -1.123 1 92.69 133 VAL B C 1
ATOM 3650 O O . VAL B 1 133 ? 25.109 10.945 -1.046 1 92.69 133 VAL B O 1
ATOM 3653 N N . GLY B 1 134 ? 25.234 8.781 -0.66 1 86.38 134 GLY B N 1
ATOM 3654 C CA . GLY B 1 134 ? 26.547 8.906 -0.065 1 86.38 134 GLY B CA 1
ATOM 3655 C C . GLY B 1 134 ? 27.594 9.461 -1.025 1 86.38 134 GLY B C 1
ATOM 3656 O O . GLY B 1 134 ? 27.438 9.328 -2.244 1 86.38 134 GLY B O 1
ATOM 3657 N N . SER B 1 135 ? 28.609 10.047 -0.47 1 82.44 135 SER B N 1
ATOM 3658 C CA . SER B 1 135 ? 29.672 10.664 -1.247 1 82.44 135 SER B CA 1
ATOM 3659 C C . SER B 1 135 ? 30.438 9.625 -2.062 1 82.44 135 SER B C 1
ATOM 3661 O O . SER B 1 135 ? 31.078 9.961 -3.059 1 82.44 135 SER B O 1
ATOM 3663 N N . HIS B 1 136 ? 30.344 8.398 -1.705 1 82.5 136 HIS B N 1
ATOM 3664 C CA . HIS B 1 136 ? 31.094 7.348 -2.373 1 82.5 136 HIS B CA 1
ATOM 3665 C C . HIS B 1 136 ? 30.234 6.625 -3.41 1 82.5 136 HIS B C 1
ATOM 3667 O O . HIS B 1 136 ? 30.672 5.625 -3.986 1 82.5 136 HIS B O 1
ATOM 3673 N N . ALA B 1 137 ? 29.078 7.207 -3.539 1 85.94 137 ALA B N 1
ATOM 3674 C CA . ALA B 1 137 ? 28.219 6.617 -4.566 1 85.94 137 ALA B CA 1
ATOM 3675 C C . ALA B 1 137 ? 28.766 6.895 -5.961 1 85.94 137 ALA B C 1
ATOM 3677 O O . ALA B 1 137 ? 29.219 8.008 -6.25 1 85.94 137 ALA B O 1
ATOM 3678 N N . GLY B 1 138 ? 28.891 5.828 -6.773 1 89.44 138 GLY B N 1
ATOM 3679 C CA . GLY B 1 138 ? 29.203 6.02 -8.18 1 89.44 138 GLY B CA 1
ATOM 3680 C C . GLY B 1 138 ? 28.047 6.566 -8.984 1 89.44 138 GLY B C 1
ATOM 3681 O O . GLY B 1 138 ? 27.234 7.34 -8.461 1 89.44 138 GLY B O 1
ATOM 3682 N N . ASP B 1 139 ? 28.047 6.223 -10.18 1 93.12 139 ASP B N 1
ATOM 3683 C CA . ASP B 1 139 ? 26.953 6.613 -11.062 1 93.12 139 ASP B CA 1
ATOM 3684 C C . ASP B 1 139 ? 25.625 6.035 -10.586 1 93.12 139 ASP B C 1
ATOM 3686 O O . ASP B 1 139 ? 25.562 4.883 -10.156 1 93.12 139 ASP B O 1
ATOM 3690 N N . ILE B 1 140 ? 24.641 6.871 -10.617 1 97.75 140 ILE B N 1
ATOM 3691 C CA . ILE B 1 140 ? 23.281 6.414 -10.344 1 97.75 140 ILE B CA 1
ATOM 3692 C C . ILE B 1 140 ? 22.578 6.059 -11.656 1 97.75 140 ILE B C 1
ATOM 3694 O O . ILE B 1 140 ? 22.5 6.883 -12.57 1 97.75 140 ILE B O 1
ATOM 3698 N N . TRP B 1 141 ? 22.125 4.836 -11.727 1 98.38 141 TRP B N 1
ATOM 3699 C CA . TRP B 1 141 ? 21.438 4.355 -12.93 1 98.38 141 TRP B CA 1
ATOM 3700 C C . TRP B 1 141 ? 19.953 4.195 -12.68 1 98.38 141 TRP B C 1
ATOM 3702 O O . TRP B 1 141 ? 19.531 3.773 -11.602 1 98.38 141 TRP B O 1
ATOM 3712 N N . TYR B 1 142 ? 19.172 4.578 -13.688 1 98.69 142 TYR B N 1
ATOM 3713 C CA . TYR B 1 142 ? 17.719 4.418 -13.672 1 98.69 142 TYR B CA 1
ATOM 3714 C C . TYR B 1 142 ? 17.266 3.48 -14.781 1 98.69 142 TYR B C 1
ATOM 3716 O O . TYR B 1 142 ? 17.625 3.664 -15.945 1 98.69 142 TYR B O 1
ATOM 3724 N N . PHE B 1 143 ? 16.531 2.439 -14.438 1 98.69 143 PHE B N 1
ATOM 3725 C CA . PHE B 1 143 ? 15.938 1.477 -15.359 1 98.69 143 PHE B CA 1
ATOM 3726 C C . PHE B 1 143 ? 14.422 1.65 -15.43 1 98.69 143 PHE B C 1
ATOM 3728 O O . PHE B 1 143 ? 13.68 1.005 -14.688 1 98.69 143 PHE B O 1
ATOM 3735 N N . PRO B 1 144 ? 13.922 2.467 -16.391 1 98.19 144 PRO B N 1
ATOM 3736 C CA . PRO B 1 144 ? 12.531 2.922 -16.375 1 98.19 144 PRO B CA 1
ATOM 3737 C C . PRO B 1 144 ? 11.547 1.808 -16.719 1 98.19 144 PRO B C 1
ATOM 3739 O O . PRO B 1 144 ? 10.359 1.909 -16.391 1 98.19 144 PRO B O 1
ATOM 3742 N N . GLY B 1 145 ? 11.969 0.727 -17.328 1 97.81 145 GLY B N 1
ATOM 3743 C CA . GLY B 1 145 ? 11.055 -0.322 -17.766 1 97.81 145 GLY B CA 1
ATOM 3744 C C . GLY B 1 145 ? 10.727 -1.322 -16.672 1 97.81 145 GLY B C 1
ATOM 3745 O O . GLY B 1 145 ? 9.805 -2.127 -16.828 1 97.81 145 GLY B O 1
ATOM 3746 N N . GLU B 1 146 ? 11.445 -1.303 -15.578 1 97.88 146 GLU B N 1
ATOM 3747 C CA . GLU B 1 146 ? 11.273 -2.291 -14.516 1 97.88 146 GLU B CA 1
ATOM 3748 C C . GLU B 1 146 ? 10.07 -1.959 -13.641 1 97.88 146 GLU B C 1
ATOM 3750 O O . GLU B 1 146 ? 9.648 -0.803 -13.562 1 97.88 146 GLU B O 1
ATOM 3755 N N . CYS B 1 147 ? 9.477 -3.002 -13.078 1 98.12 147 CYS B N 1
ATOM 3756 C CA . CYS B 1 147 ? 8.227 -2.834 -12.344 1 98.12 147 CYS B CA 1
ATOM 3757 C C . CYS B 1 147 ? 8.297 -3.543 -10.992 1 98.12 147 CYS B C 1
ATOM 3759 O O . CYS B 1 147 ? 9.211 -4.324 -10.742 1 98.12 147 CYS B O 1
ATOM 3761 N N . LEU B 1 148 ? 7.422 -3.141 -10.164 1 97.38 148 LEU B N 1
ATOM 3762 C CA . LEU B 1 148 ? 7.129 -3.854 -8.93 1 97.38 148 LEU B CA 1
ATOM 3763 C C . LEU B 1 148 ? 5.762 -4.523 -8.992 1 97.38 148 LEU B C 1
ATOM 3765 O O . LEU B 1 148 ? 4.836 -3.994 -9.617 1 97.38 148 LEU B O 1
ATOM 3769 N N . LEU B 1 149 ? 5.688 -5.648 -8.383 1 96.5 149 LEU B N 1
ATOM 3770 C CA . LEU B 1 149 ? 4.457 -6.43 -8.367 1 96.5 149 LEU B CA 1
ATOM 3771 C C . LEU B 1 149 ? 3.852 -6.465 -6.969 1 96.5 149 LEU B C 1
ATOM 3773 O O . LEU B 1 149 ? 4.578 -6.559 -5.973 1 96.5 149 LEU B O 1
ATOM 3777 N N . VAL B 1 150 ? 2.543 -6.363 -6.859 1 97.25 150 VAL B N 1
ATOM 3778 C CA . VAL B 1 150 ? 1.811 -6.691 -5.641 1 97.25 150 VAL B CA 1
ATOM 3779 C C . VAL B 1 150 ? 1.249 -8.109 -5.742 1 97.25 150 VAL B C 1
ATOM 3781 O O . VAL B 1 150 ? 0.17 -8.32 -6.305 1 97.25 150 VAL B O 1
ATOM 3784 N N . PRO B 1 151 ? 1.885 -9.023 -5.141 1 95.62 151 PRO B N 1
ATOM 3785 C CA . PRO B 1 151 ? 1.582 -10.43 -5.41 1 95.62 151 PRO B CA 1
ATOM 3786 C C . PRO B 1 151 ? 0.157 -10.812 -5.016 1 95.62 151 PRO B C 1
ATOM 3788 O O . PRO B 1 151 ? -0.516 -11.539 -5.754 1 95.62 151 PRO B O 1
ATOM 3791 N N . SER B 1 152 ? -0.307 -10.352 -3.881 1 97.06 152 SER B N 1
ATOM 3792 C CA . SER B 1 152 ? -1.623 -10.758 -3.4 1 97.06 152 SER B CA 1
ATOM 3793 C C . SER B 1 152 ? -2.725 -10.312 -4.355 1 97.06 152 SER B C 1
ATOM 3795 O O . SER B 1 152 ? -3.66 -11.062 -4.633 1 97.06 152 SER B O 1
ATOM 3797 N N . VAL B 1 153 ? -2.621 -9.117 -4.891 1 97.88 153 VAL B N 1
ATOM 3798 C CA . VAL B 1 153 ? -3.615 -8.609 -5.836 1 97.88 153 VAL B CA 1
ATOM 3799 C C . VAL B 1 153 ? -3.543 -9.406 -7.137 1 97.88 153 VAL B C 1
ATOM 3801 O O . VAL B 1 153 ? -4.574 -9.75 -7.723 1 97.88 153 VAL B O 1
ATOM 3804 N N . PHE B 1 154 ? -2.328 -9.672 -7.559 1 98 154 PHE B N 1
ATOM 3805 C CA . PHE B 1 154 ? -2.152 -10.453 -8.781 1 98 154 PHE B CA 1
ATOM 3806 C C . PHE B 1 154 ? -2.773 -11.836 -8.633 1 98 154 PHE B C 1
ATOM 3808 O O . PHE B 1 154 ? -3.494 -12.297 -9.516 1 98 154 PHE B O 1
ATOM 3815 N N . MET B 1 155 ? -2.539 -12.469 -7.527 1 97.44 155 MET B N 1
ATOM 3816 C CA . MET B 1 155 ? -3.09 -13.805 -7.297 1 97.44 155 MET B CA 1
ATOM 3817 C C . MET B 1 155 ? -4.609 -13.758 -7.195 1 97.44 155 MET B C 1
ATOM 3819 O O . MET B 1 155 ? -5.297 -14.664 -7.656 1 97.44 155 MET B O 1
ATOM 3823 N N . ALA B 1 156 ? -5.164 -12.711 -6.57 1 98.12 156 ALA B N 1
ATOM 3824 C CA . ALA B 1 156 ? -6.613 -12.547 -6.539 1 98.12 156 ALA B CA 1
ATOM 3825 C C . ALA B 1 156 ? -7.191 -12.508 -7.949 1 98.12 156 ALA B C 1
ATOM 3827 O O . ALA B 1 156 ? -8.203 -13.148 -8.234 1 98.12 156 ALA B O 1
ATOM 3828 N N . TRP B 1 157 ? -6.543 -11.742 -8.773 1 98.25 157 TRP B N 1
ATOM 3829 C CA . TRP B 1 157 ? -6.98 -11.641 -10.164 1 98.25 157 TRP B CA 1
ATOM 3830 C C . TRP B 1 157 ? -6.867 -12.992 -10.867 1 98.25 157 TRP B C 1
ATOM 3832 O O . TRP B 1 157 ? -7.793 -13.406 -11.57 1 98.25 157 TRP B O 1
ATOM 3842 N N . LEU B 1 158 ? -5.723 -13.656 -10.68 1 97.56 158 LEU B N 1
ATOM 3843 C CA . LEU B 1 158 ? -5.531 -14.969 -11.297 1 97.56 158 LEU B CA 1
ATOM 3844 C C . LEU B 1 158 ? -6.617 -15.938 -10.852 1 97.56 158 LEU B C 1
ATOM 3846 O O . LEU B 1 158 ? -7.137 -16.703 -11.664 1 97.56 158 LEU B O 1
ATOM 3850 N N . VAL B 1 159 ? -6.945 -15.953 -9.586 1 97.94 159 VAL B N 1
ATOM 3851 C CA . VAL B 1 159 ? -7.996 -16.828 -9.07 1 97.94 159 VAL B CA 1
ATOM 3852 C C . VAL B 1 159 ? -9.32 -16.516 -9.758 1 97.94 159 VAL B C 1
ATOM 3854 O O . VAL B 1 159 ? -10.055 -17.422 -10.148 1 97.94 159 VAL B O 1
ATOM 3857 N N . SER B 1 160 ? -9.609 -15.258 -9.922 1 97.69 160 SER B N 1
ATOM 3858 C CA . SER B 1 160 ? -10.844 -14.883 -10.617 1 97.69 160 SER B CA 1
ATOM 3859 C C . SER B 1 160 ? -10.836 -15.359 -12.062 1 97.69 160 SER B C 1
ATOM 3861 O O . SER B 1 160 ? -11.875 -15.75 -12.594 1 97.69 160 SER B O 1
ATOM 3863 N N . GLU B 1 161 ? -9.695 -15.328 -12.703 1 96.88 161 GLU B N 1
ATOM 3864 C CA . GLU B 1 161 ? -9.555 -15.805 -14.07 1 96.88 161 GLU B CA 1
ATOM 3865 C C . GLU B 1 161 ? -9.797 -17.312 -14.164 1 96.88 161 GLU B C 1
ATOM 3867 O O . GLU B 1 161 ? -10.344 -17.797 -15.156 1 96.88 161 GLU B O 1
ATOM 3872 N N . LEU B 1 162 ? -9.344 -18.047 -13.156 1 97.69 162 LEU B N 1
ATOM 3873 C CA . LEU B 1 162 ? -9.625 -19.469 -13.133 1 97.69 162 LEU B CA 1
ATOM 3874 C C . LEU B 1 162 ? -11.125 -19.734 -13.156 1 97.69 162 LEU B C 1
ATOM 3876 O O . LEU B 1 162 ? -11.594 -20.625 -13.883 1 97.69 162 LEU B O 1
ATOM 3880 N N . HIS B 1 163 ? -11.836 -18.938 -12.391 1 95.69 163 HIS B N 1
ATOM 3881 C CA . HIS B 1 163 ? -13.289 -19.094 -12.344 1 95.69 163 HIS B CA 1
ATOM 3882 C C . HIS B 1 163 ? -13.922 -18.781 -13.695 1 95.69 163 HIS B C 1
ATOM 3884 O O . HIS B 1 163 ? -14.781 -19.531 -14.164 1 95.69 163 HIS B O 1
ATOM 3890 N N . VAL B 1 164 ? -13.531 -17.766 -14.336 1 95.38 164 VAL B N 1
ATOM 3891 C CA . VAL B 1 164 ? -14.055 -17.328 -15.625 1 95.38 164 VAL B CA 1
ATOM 3892 C C . VAL B 1 164 ? -13.82 -18.422 -16.672 1 95.38 164 VAL B C 1
ATOM 3894 O O . VAL B 1 164 ? -14.672 -18.641 -17.531 1 95.38 164 VAL B O 1
ATOM 3897 N N . HIS B 1 165 ? -12.742 -19.156 -16.547 1 96.5 165 HIS B N 1
ATOM 3898 C CA . HIS B 1 165 ? -12.383 -20.141 -17.547 1 96.5 165 HIS B CA 1
ATOM 3899 C C . HIS B 1 165 ? -12.688 -21.562 -17.062 1 96.5 165 HIS B C 1
ATOM 3901 O O . HIS B 1 165 ? -12.188 -22.531 -17.625 1 96.5 165 HIS B O 1
ATOM 3907 N N . ASN B 1 166 ? -13.398 -21.656 -15.969 1 97 166 ASN B N 1
ATOM 3908 C CA . ASN B 1 166 ? -13.961 -22.891 -15.445 1 97 166 ASN B CA 1
ATOM 3909 C C . ASN B 1 166 ? -12.875 -23.859 -14.984 1 97 166 ASN B C 1
ATOM 3911 O O . ASN B 1 166 ? -13.008 -25.078 -15.148 1 97 166 ASN B O 1
ATOM 3915 N N . ALA B 1 167 ? -11.742 -23.328 -14.617 1 98.19 167 ALA B N 1
ATOM 3916 C CA . ALA B 1 167 ? -10.734 -24.141 -13.93 1 98.19 167 ALA B CA 1
ATOM 3917 C C . ALA B 1 167 ? -11.086 -24.328 -12.461 1 98.19 167 ALA B C 1
ATOM 3919 O O . ALA B 1 167 ? -11.617 -23.422 -11.82 1 98.19 167 ALA B O 1
ATOM 3920 N N . GLU B 1 168 ? -10.789 -25.484 -11.938 1 98.25 168 GLU B N 1
ATOM 3921 C CA . GLU B 1 168 ? -11.109 -25.781 -10.539 1 98.25 168 GLU B CA 1
ATOM 3922 C C . GLU B 1 168 ? -9.906 -25.516 -9.633 1 98.25 168 GLU B C 1
ATOM 3924 O O . GLU B 1 168 ? -8.781 -25.891 -9.953 1 98.25 168 GLU B O 1
ATOM 3929 N N . LEU B 1 169 ? -10.125 -24.828 -8.57 1 98.25 169 LEU B N 1
ATOM 3930 C CA . LEU B 1 169 ? -9.117 -24.594 -7.535 1 98.25 169 LEU B CA 1
ATOM 3931 C C . LEU B 1 169 ? -9.484 -25.328 -6.246 1 98.25 169 LEU B C 1
ATOM 3933 O O . LEU B 1 169 ? -10.516 -25.047 -5.637 1 98.25 169 LEU B O 1
ATOM 3937 N N . LYS B 1 170 ? -8.695 -26.266 -5.875 1 97.88 170 LYS B N 1
ATOM 3938 C CA . LYS B 1 170 ? -8.891 -27.031 -4.652 1 97.88 170 LYS B CA 1
ATOM 3939 C C . LYS B 1 170 ? -7.812 -26.719 -3.621 1 97.88 170 LYS B C 1
ATOM 3941 O O . LYS B 1 170 ? -6.672 -27.172 -3.75 1 97.88 170 LYS B O 1
ATOM 3946 N N . THR B 1 171 ? -8.172 -26.016 -2.568 1 97 171 THR B N 1
ATOM 3947 C CA . THR B 1 171 ? -7.27 -25.75 -1.455 1 97 171 THR B CA 1
ATOM 3948 C C . THR B 1 171 ? -7.41 -26.812 -0.375 1 97 171 THR B C 1
ATOM 3950 O O . THR B 1 171 ? -8.266 -27.703 -0.475 1 97 171 THR B O 1
ATOM 3953 N N . GLN B 1 172 ? -6.523 -26.781 0.556 1 96.12 172 GLN B N 1
ATOM 3954 C CA . GLN B 1 172 ? -6.5 -27.812 1.58 1 96.12 172 GLN B CA 1
ATOM 3955 C C . GLN B 1 172 ? -6.461 -29.203 0.954 1 96.12 172 GLN B C 1
ATOM 3957 O O . GLN B 1 172 ? -7.168 -30.109 1.396 1 96.12 172 GLN B O 1
ATOM 3962 N N . SER B 1 173 ? -5.793 -29.281 -0.122 1 96.5 173 SER B N 1
ATOM 3963 C CA . SER B 1 173 ? -5.66 -30.516 -0.899 1 96.5 173 SER B CA 1
ATOM 3964 C C . SER B 1 173 ? -4.191 -30.859 -1.136 1 96.5 173 SER B C 1
ATOM 3966 O O . SER B 1 173 ? -3.643 -30.562 -2.199 1 96.5 173 SER B O 1
ATOM 3968 N N . GLU B 1 174 ? -3.682 -31.562 -0.194 1 96 174 GLU B N 1
ATOM 3969 C CA . GLU B 1 174 ? -2.271 -31.953 -0.254 1 96 174 GLU B CA 1
ATOM 3970 C C . GLU B 1 174 ? -2.066 -33.156 -1.14 1 96 174 GLU B C 1
ATOM 3972 O O . GLU B 1 174 ? -2.705 -34.219 -0.935 1 96 174 GLU B O 1
ATOM 3977 N N . VAL B 1 175 ? -1.227 -33.062 -2.105 1 94.19 175 VAL B N 1
ATOM 3978 C CA . VAL B 1 175 ? -0.861 -34.188 -2.971 1 94.19 175 VAL B CA 1
ATOM 3979 C C . VAL B 1 175 ? 0.169 -35.062 -2.27 1 94.19 175 VAL B C 1
ATOM 3981 O O . VAL B 1 175 ? 1.211 -34.562 -1.823 1 94.19 175 VAL B O 1
ATOM 3984 N N . THR B 1 176 ? -0.104 -36.344 -2.211 1 93 176 THR B N 1
ATOM 3985 C CA . THR B 1 176 ? 0.783 -37.25 -1.475 1 93 176 THR B CA 1
ATOM 3986 C C . THR B 1 176 ? 1.454 -38.219 -2.418 1 93 176 THR B C 1
ATOM 3988 O O . THR B 1 176 ? 2.52 -38.781 -2.107 1 93 176 THR B O 1
ATOM 3991 N N . GLU B 1 177 ? 0.82 -38.5 -3.537 1 89.25 177 GLU B N 1
ATOM 3992 C CA . GLU B 1 177 ? 1.38 -39.438 -4.512 1 89.25 177 GLU B CA 1
ATOM 3993 C C . GLU B 1 177 ? 1.105 -38.969 -5.938 1 89.25 177 GLU B C 1
ATOM 3995 O O . GLU B 1 177 ? 0.048 -38.406 -6.223 1 89.25 177 GLU B O 1
ATOM 4000 N N . LEU B 1 178 ? 2.061 -39.188 -6.762 1 87.19 178 LEU B N 1
ATOM 4001 C CA . LEU B 1 178 ? 1.966 -38.938 -8.195 1 87.19 178 LEU B CA 1
ATOM 4002 C C . LEU B 1 178 ? 2.375 -40.156 -8.984 1 87.19 178 LEU B C 1
ATOM 4004 O O . LEU B 1 178 ? 3.412 -40.781 -8.711 1 87.19 178 LEU B O 1
ATOM 4008 N N . THR B 1 179 ? 1.497 -40.562 -9.891 1 82.06 179 THR B N 1
ATOM 4009 C CA . THR B 1 179 ? 1.856 -41.688 -10.742 1 82.06 179 THR B CA 1
ATOM 4010 C C . THR B 1 179 ? 1.573 -41.375 -12.203 1 82.06 179 THR B C 1
ATOM 4012 O O . THR B 1 179 ? 0.643 -40.625 -12.516 1 82.06 179 THR B O 1
ATOM 4015 N N . GLU B 1 180 ? 2.43 -41.75 -13.039 1 78.06 180 GLU B N 1
ATOM 4016 C CA . GLU B 1 180 ? 2.244 -41.656 -14.484 1 78.06 180 GLU B CA 1
ATOM 4017 C C . GLU B 1 180 ? 2.264 -43.031 -15.117 1 78.06 180 GLU B C 1
ATOM 4019 O O . GLU B 1 180 ? 3.168 -43.844 -14.859 1 78.06 180 GLU B O 1
ATOM 4024 N N . GLU B 1 181 ? 1.097 -43.438 -15.758 1 71.88 181 GLU B N 1
ATOM 4025 C CA . GLU B 1 181 ? 1.041 -44.688 -16.516 1 71.88 181 GLU B CA 1
ATOM 4026 C C . GLU B 1 181 ? 0.515 -44.438 -17.922 1 71.88 181 GLU B C 1
ATOM 4028 O O . GLU B 1 181 ? -0.596 -43.938 -18.109 1 71.88 181 GLU B O 1
ATOM 4033 N N . LYS B 1 182 ? 1.128 -45.156 -18.906 1 68.19 182 LYS B N 1
ATOM 4034 C CA . LYS B 1 182 ? 0.687 -45.25 -20.297 1 68.19 182 LYS B CA 1
ATOM 4035 C C . LYS B 1 182 ? -0.088 -44 -20.703 1 68.19 182 LYS B C 1
ATOM 4037 O O . LYS B 1 182 ? -1.236 -44.094 -21.141 1 68.19 182 LYS B O 1
ATOM 4042 N N . ASN B 1 183 ? 0.221 -42.781 -20.531 1 71.69 183 ASN B N 1
ATOM 4043 C CA . ASN B 1 183 ? -0.347 -41.531 -21 1 71.69 183 ASN B CA 1
ATOM 4044 C C . ASN B 1 183 ? -1.423 -41 -20.062 1 71.69 183 ASN B C 1
ATOM 4046 O O . ASN B 1 183 ? -2.369 -40.344 -20.484 1 71.69 183 ASN B O 1
ATOM 4050 N N . ARG B 1 184 ? -1.365 -41.594 -18.906 1 82.94 184 ARG B N 1
ATOM 4051 C CA . ARG B 1 184 ? -2.299 -41.125 -17.891 1 82.94 184 ARG B CA 1
ATOM 4052 C C . ARG B 1 184 ? -1.566 -40.75 -16.609 1 82.94 184 ARG B C 1
ATOM 4054 O O . ARG B 1 184 ? -0.566 -41.375 -16.25 1 82.94 184 ARG B O 1
ATOM 4061 N N . ALA B 1 185 ? -2.045 -39.625 -16.047 1 87.06 185 ALA B N 1
ATOM 4062 C CA . ALA B 1 185 ? -1.491 -39.156 -14.781 1 87.06 185 ALA B CA 1
ATOM 4063 C C . ALA B 1 185 ? -2.512 -39.281 -13.656 1 87.06 185 ALA B C 1
ATOM 4065 O O . ALA B 1 185 ? -3.703 -39.031 -13.852 1 87.06 185 ALA B O 1
ATOM 4066 N N . GLU B 1 186 ? -1.985 -39.812 -12.523 1 90.06 186 GLU B N 1
ATOM 4067 C CA . GLU B 1 186 ? -2.85 -39.938 -11.352 1 90.06 186 GLU B CA 1
ATOM 4068 C C . GLU B 1 186 ? -2.25 -39.219 -10.141 1 90.06 186 GLU B C 1
ATOM 4070 O O . GLU B 1 186 ? -1.034 -39.25 -9.938 1 90.06 186 GLU B O 1
ATOM 4075 N N . ILE B 1 187 ? -3.178 -38.594 -9.328 1 92.25 187 ILE B N 1
ATOM 4076 C CA . ILE B 1 187 ? -2.797 -37.875 -8.102 1 92.25 187 ILE B CA 1
ATOM 4077 C C . ILE B 1 187 ? -3.6 -38.438 -6.926 1 92.25 187 ILE B C 1
ATOM 4079 O O . ILE B 1 187 ? -4.809 -38.656 -7.039 1 92.25 187 ILE B O 1
ATOM 4083 N N . SER B 1 188 ? -2.896 -38.812 -5.898 1 94.88 188 SER B N 1
ATOM 4084 C CA . SER B 1 188 ? -3.557 -39.125 -4.629 1 94.88 188 SER B CA 1
ATOM 4085 C C . SER B 1 188 ? -3.434 -37.938 -3.656 1 94.88 188 SER B C 1
ATOM 4087 O O . SER B 1 188 ? -2.365 -37.344 -3.535 1 94.88 188 SER B O 1
ATOM 4089 N N . LEU B 1 189 ? -4.539 -37.625 -3.004 1 96.81 189 LEU B N 1
ATOM 4090 C CA . LEU B 1 189 ? -4.562 -36.531 -2.031 1 96.81 189 LEU B CA 1
ATOM 4091 C C . LEU B 1 189 ? -4.531 -37.094 -0.607 1 96.81 189 LEU B C 1
ATOM 4093 O O . LEU B 1 189 ? -4.887 -38.25 -0.375 1 96.81 189 LEU B O 1
ATOM 4097 N N . ALA B 1 190 ? -4.129 -36.312 0.321 1 95.81 190 ALA B N 1
ATOM 4098 C CA . ALA B 1 190 ? -4.012 -36.688 1.727 1 95.81 190 ALA B CA 1
ATOM 4099 C C . ALA B 1 190 ? -5.359 -37.125 2.297 1 95.81 190 ALA B C 1
ATOM 4101 O O . ALA B 1 190 ? -5.426 -37.969 3.189 1 95.81 190 ALA B O 1
ATOM 4102 N N . ASN B 1 191 ? -6.453 -36.594 1.79 1 95.62 191 ASN B N 1
ATOM 4103 C CA . ASN B 1 191 ? -7.777 -36.906 2.32 1 95.62 191 ASN B CA 1
ATOM 4104 C C . ASN B 1 191 ? -8.336 -38.188 1.7 1 95.62 191 ASN B C 1
ATOM 4106 O O . ASN B 1 191 ? -9.492 -38.531 1.948 1 95.62 191 ASN B O 1
ATOM 4110 N N . GLY B 1 192 ? -7.656 -38.781 0.796 1 95.19 192 GLY B N 1
ATOM 4111 C CA . GLY B 1 192 ? -8.062 -40.062 0.216 1 95.19 192 GLY B CA 1
ATOM 4112 C C . GLY B 1 192 ? -8.633 -39.906 -1.183 1 95.19 192 GLY B C 1
ATOM 4113 O O . GLY B 1 192 ? -8.805 -40.906 -1.893 1 95.19 192 GLY B O 1
ATOM 4114 N N . GLU B 1 193 ? -8.898 -38.688 -1.599 1 96.69 193 GLU B N 1
ATOM 4115 C CA . GLU B 1 193 ? -9.414 -38.469 -2.945 1 96.69 193 GLU B CA 1
ATOM 4116 C C . GLU B 1 193 ? -8.336 -38.719 -3.998 1 96.69 193 GLU B C 1
ATOM 4118 O O . GLU B 1 193 ? -7.145 -38.656 -3.705 1 96.69 193 GLU B O 1
ATOM 4123 N N . ARG B 1 194 ? -8.875 -39.062 -5.195 1 96.25 194 ARG B N 1
ATOM 4124 C CA . ARG B 1 194 ? -7.988 -39.312 -6.32 1 96.25 194 ARG B CA 1
ATOM 4125 C C . ARG B 1 194 ? -8.398 -38.5 -7.539 1 96.25 194 ARG B C 1
ATOM 4127 O O . ARG B 1 194 ? -9.578 -38.188 -7.711 1 96.25 194 ARG B O 1
ATOM 4134 N N . TRP B 1 195 ? -7.422 -38.094 -8.266 1 95.62 195 TRP B N 1
ATOM 4135 C CA . TRP B 1 195 ? -7.617 -37.375 -9.516 1 95.62 195 TRP B CA 1
ATOM 4136 C C . TRP B 1 195 ? -6.902 -38.062 -10.664 1 95.62 195 TRP B C 1
ATOM 4138 O O . TRP B 1 195 ? -5.797 -38.594 -10.492 1 95.62 195 TRP B O 1
ATOM 4148 N N . GLN B 1 196 ? -7.598 -38.188 -11.82 1 93.56 196 GLN B N 1
ATOM 4149 C CA . GLN B 1 196 ? -7.008 -38.75 -13.031 1 93.56 196 GLN B CA 1
ATOM 4150 C C . GLN B 1 196 ? -7.141 -37.781 -14.203 1 93.56 196 GLN B C 1
ATOM 4152 O O . GLN B 1 196 ? -8.164 -37.125 -14.352 1 93.56 196 GLN B O 1
ATOM 4157 N N . GLY B 1 197 ? -6.117 -37.688 -14.969 1 91.75 197 GLY B N 1
ATOM 4158 C CA . GLY B 1 197 ? -6.117 -36.844 -16.156 1 91.75 197 GLY B CA 1
ATOM 4159 C C . GLY B 1 197 ? -4.977 -37.156 -17.109 1 91.75 197 GLY B C 1
ATOM 4160 O O . GLY B 1 197 ? -4.426 -38.25 -17.094 1 91.75 197 GLY B O 1
ATOM 4161 N N . ASP B 1 198 ? -4.684 -36.188 -17.969 1 88.31 198 ASP B N 1
ATOM 4162 C CA . ASP B 1 198 ? -3.73 -36.438 -19.047 1 88.31 198 ASP B CA 1
ATOM 4163 C C . ASP B 1 198 ? -2.322 -36 -18.625 1 88.31 198 ASP B C 1
ATOM 4165 O O . ASP B 1 198 ? -1.339 -36.625 -19.031 1 88.31 198 ASP B O 1
ATOM 4169 N N . SER B 1 199 ? -2.164 -34.906 -17.844 1 87.94 199 SER B N 1
ATOM 4170 C CA . SER B 1 199 ? -0.858 -34.375 -17.484 1 87.94 199 SER B CA 1
ATOM 4171 C C . SER B 1 199 ? -0.897 -33.688 -16.125 1 87.94 199 SER B C 1
ATOM 4173 O O . SER B 1 199 ? -1.97 -33.312 -15.641 1 87.94 199 SER B O 1
ATOM 4175 N N . ILE B 1 200 ? 0.303 -33.594 -15.547 1 88.88 200 ILE B N 1
ATOM 4176 C CA . ILE B 1 200 ? 0.498 -32.906 -14.273 1 88.88 200 ILE B CA 1
ATOM 4177 C C . ILE B 1 200 ? 1.575 -31.844 -14.43 1 88.88 200 ILE B C 1
ATOM 4179 O O . ILE B 1 200 ? 2.631 -32.094 -15.016 1 88.88 200 ILE B O 1
ATOM 4183 N N . VAL B 1 201 ? 1.256 -30.641 -14.008 1 89 201 VAL B N 1
ATOM 4184 C CA . VAL B 1 201 ? 2.244 -29.578 -13.891 1 89 201 VAL B CA 1
ATOM 4185 C C . VAL B 1 201 ? 2.594 -29.359 -12.422 1 89 201 VAL B C 1
ATOM 4187 O O . VAL B 1 201 ? 1.713 -29.094 -11.602 1 89 201 VAL B O 1
ATOM 4190 N N . ILE B 1 202 ? 3.877 -29.438 -12.062 1 87.88 202 ILE B N 1
ATOM 4191 C CA . ILE B 1 202 ? 4.328 -29.203 -10.688 1 87.88 202 ILE B CA 1
ATOM 4192 C C . ILE B 1 202 ? 4.824 -27.766 -10.547 1 87.88 202 ILE B C 1
ATOM 4194 O O . ILE B 1 202 ? 5.84 -27.391 -11.141 1 87.88 202 ILE B O 1
ATOM 4198 N N . ALA B 1 203 ? 4.121 -26.984 -9.805 1 88.31 203 ALA B N 1
ATOM 4199 C CA . ALA B 1 203 ? 4.449 -25.594 -9.5 1 88.31 203 ALA B CA 1
ATOM 4200 C C . ALA B 1 203 ? 4.43 -25.328 -7.996 1 88.31 203 ALA B C 1
ATOM 4202 O O . ALA B 1 203 ? 3.836 -24.359 -7.535 1 88.31 203 ALA B O 1
ATOM 4203 N N . ALA B 1 204 ? 5.086 -26.188 -7.242 1 85.25 204 ALA B N 1
ATOM 4204 C CA . ALA B 1 204 ? 5.008 -26.188 -5.785 1 85.25 204 ALA B CA 1
ATOM 4205 C C . ALA B 1 204 ? 6.203 -25.453 -5.176 1 85.25 204 ALA B C 1
ATOM 4207 O O . ALA B 1 204 ? 6.551 -25.688 -4.016 1 85.25 204 ALA B O 1
ATOM 4208 N N . GLY B 1 205 ? 6.852 -24.609 -5.977 1 76.94 205 GLY B N 1
ATOM 4209 C CA . GLY B 1 205 ? 7.973 -23.844 -5.449 1 76.94 205 GLY B CA 1
ATOM 4210 C C . GLY B 1 205 ? 9.047 -24.719 -4.828 1 76.94 205 GLY B C 1
ATOM 4211 O O . GLY B 1 205 ? 9.539 -25.656 -5.465 1 76.94 205 GLY B O 1
ATOM 4212 N N . ARG B 1 206 ? 9.469 -24.422 -3.592 1 72.56 206 ARG B N 1
ATOM 4213 C CA . ARG B 1 206 ? 10.57 -25.094 -2.904 1 72.56 206 ARG B CA 1
ATOM 4214 C C . ARG B 1 206 ? 10.234 -26.547 -2.617 1 72.56 206 ARG B C 1
ATOM 4216 O O . ARG B 1 206 ? 11.125 -27.359 -2.326 1 72.56 206 ARG B O 1
ATOM 4223 N N . TRP B 1 207 ? 8.992 -26.953 -2.75 1 76.81 207 TRP B N 1
ATOM 4224 C CA . TRP B 1 207 ? 8.555 -28.328 -2.449 1 76.81 207 TRP B CA 1
ATOM 4225 C C . TRP B 1 207 ? 8.508 -29.172 -3.717 1 76.81 207 TRP B C 1
ATOM 4227 O O . TRP B 1 207 ? 8.188 -30.359 -3.662 1 76.81 207 TRP B O 1
ATOM 4237 N N . SER B 1 208 ? 8.797 -28.531 -4.848 1 75.94 208 SER B N 1
ATOM 4238 C CA . SER B 1 208 ? 8.672 -29.219 -6.133 1 75.94 208 SER B CA 1
ATOM 4239 C C . SER B 1 208 ? 9.594 -30.422 -6.215 1 75.94 208 SER B C 1
ATOM 4241 O O . SER B 1 208 ? 9.219 -31.453 -6.777 1 75.94 208 SER B O 1
ATOM 4243 N N . ALA B 1 209 ? 10.789 -30.25 -5.598 1 71.69 209 ALA B N 1
ATOM 4244 C CA . ALA B 1 209 ? 11.742 -31.359 -5.648 1 71.69 209 ALA B CA 1
ATOM 4245 C C . ALA B 1 209 ? 11.195 -32.594 -4.91 1 71.69 209 ALA B C 1
ATOM 4247 O O . ALA B 1 209 ? 11.32 -33.719 -5.395 1 71.69 209 ALA B O 1
ATOM 4248 N N . GLU B 1 210 ? 10.648 -32.312 -3.811 1 77.12 210 GLU B N 1
ATOM 4249 C CA . GLU B 1 210 ? 10.062 -33.406 -3.027 1 77.12 210 GLU B CA 1
ATOM 4250 C C . GLU B 1 210 ? 8.922 -34.094 -3.783 1 77.12 210 GLU B C 1
ATOM 4252 O O . GLU B 1 210 ? 8.82 -35.312 -3.797 1 77.12 210 GLU B O 1
ATOM 4257 N N . LEU B 1 211 ? 8.156 -33.375 -4.473 1 79.62 211 LEU B N 1
ATOM 4258 C CA . LEU B 1 211 ? 7.027 -33.906 -5.234 1 79.62 211 LEU B CA 1
ATOM 4259 C C . LEU B 1 211 ? 7.512 -34.656 -6.461 1 79.62 211 LEU B C 1
ATOM 4261 O O . LEU B 1 211 ? 6.957 -35.719 -6.812 1 79.62 211 LEU B O 1
ATOM 4265 N N . ALA B 1 212 ? 8.516 -34.094 -7.105 1 74.62 212 ALA B N 1
ATOM 4266 C CA . ALA B 1 212 ? 9.07 -34.75 -8.289 1 74.62 212 ALA B CA 1
ATOM 4267 C C . ALA B 1 212 ? 9.688 -36.094 -7.938 1 74.62 212 ALA B C 1
ATOM 4269 O O . ALA B 1 212 ? 9.664 -37.031 -8.742 1 74.62 212 ALA B O 1
ATOM 4270 N N . SER B 1 213 ? 10.266 -36.156 -6.766 1 75.31 213 SER B N 1
ATOM 4271 C CA . SER B 1 213 ? 10.891 -37.375 -6.324 1 75.31 213 SER B CA 1
ATOM 4272 C C . SER B 1 213 ? 9.867 -38.5 -6.199 1 75.31 213 SER B C 1
ATOM 4274 O O . SER B 1 213 ? 10.211 -39.688 -6.328 1 75.31 213 SER B O 1
ATOM 4276 N N . LEU B 1 214 ? 8.703 -38.094 -5.949 1 73.25 214 LEU B N 1
ATOM 4277 C CA . LEU B 1 214 ? 7.633 -39.094 -5.879 1 73.25 214 LEU B CA 1
ATOM 4278 C C . LEU B 1 214 ? 7.465 -39.812 -7.215 1 73.25 214 LEU B C 1
ATOM 4280 O O . LEU B 1 214 ? 6.992 -40.938 -7.258 1 73.25 214 LEU B O 1
ATOM 4284 N N . LEU B 1 215 ? 7.852 -39.188 -8.312 1 71.25 215 LEU B N 1
ATOM 4285 C CA . LEU B 1 215 ? 7.754 -39.781 -9.648 1 71.25 215 LEU B CA 1
ATOM 4286 C C . LEU B 1 215 ? 9.055 -40.469 -10.039 1 71.25 215 LEU B C 1
ATOM 4288 O O . LEU B 1 215 ? 9.148 -41.062 -11.117 1 71.25 215 LEU B O 1
ATOM 4292 N N . GLY B 1 216 ? 9.969 -40.531 -9.188 1 63.12 216 GLY B N 1
ATOM 4293 C CA . GLY B 1 216 ? 11.273 -41.062 -9.539 1 63.12 216 GLY B CA 1
ATOM 4294 C C . GLY B 1 216 ? 12.07 -40.156 -10.461 1 63.12 216 GLY B C 1
ATOM 4295 O O . GLY B 1 216 ? 13.039 -40.594 -11.086 1 63.12 216 GLY B O 1
ATOM 4296 N N . GLN B 1 217 ? 11.555 -38.969 -10.781 1 59.44 217 GLN B N 1
ATOM 4297 C CA . GLN B 1 217 ? 12.25 -38 -11.648 1 59.44 217 GLN B CA 1
ATOM 4298 C C . GLN B 1 217 ? 13.141 -37.062 -10.836 1 59.44 217 GLN B C 1
ATOM 4300 O O . GLN B 1 217 ? 12.781 -36.688 -9.719 1 59.44 217 GLN B O 1
ATOM 4305 N N . GLN B 1 218 ? 14.477 -37.219 -11.148 1 51.59 218 GLN B N 1
ATOM 4306 C CA . GLN B 1 218 ? 15.359 -36.219 -10.555 1 51.59 218 GLN B CA 1
ATOM 4307 C C . GLN B 1 218 ? 15.203 -34.844 -11.234 1 51.59 218 GLN B C 1
ATOM 4309 O O . GLN B 1 218 ? 15.289 -34.75 -12.461 1 51.59 218 GLN B O 1
ATOM 4314 N N . LEU B 1 219 ? 14.359 -34 -10.742 1 51.31 219 LEU B N 1
ATOM 4315 C CA . LEU B 1 219 ? 14.242 -32.656 -11.312 1 51.31 219 LEU B CA 1
ATOM 4316 C C . LEU B 1 219 ? 15.594 -31.953 -11.328 1 51.31 219 LEU B C 1
ATOM 4318 O O . LEU B 1 219 ? 16.328 -31.984 -10.344 1 51.31 219 LEU B O 1
ATOM 4322 N N . ALA B 1 220 ? 16.188 -32.031 -12.602 1 44.59 220 ALA B N 1
ATOM 4323 C CA . ALA B 1 220 ? 17.484 -31.406 -12.891 1 44.59 220 ALA B CA 1
ATOM 4324 C C . ALA B 1 220 ? 17.703 -30.172 -12.039 1 44.59 220 ALA B C 1
ATOM 4326 O O . ALA B 1 220 ? 18.828 -29.703 -11.891 1 44.59 220 ALA B O 1
ATOM 4327 N N . MET B 1 221 ? 16.656 -29.531 -11.719 1 43.81 221 MET B N 1
ATOM 4328 C CA . MET B 1 221 ? 16.828 -28.219 -11.094 1 43.81 221 MET B CA 1
ATOM 4329 C C . MET B 1 221 ? 17.594 -28.344 -9.781 1 43.81 221 MET B C 1
ATOM 4331 O O . MET B 1 221 ? 17.984 -27.328 -9.188 1 43.81 221 MET B O 1
ATOM 4335 N N . ILE B 1 222 ? 17.672 -29.594 -9.266 1 42.22 222 ILE B N 1
ATOM 4336 C CA . ILE B 1 222 ? 18.297 -29.812 -7.961 1 42.22 222 ILE B CA 1
ATOM 4337 C C . ILE B 1 222 ? 19.609 -30.578 -8.141 1 42.22 222 ILE B C 1
ATOM 4339 O O . ILE B 1 222 ? 19.609 -31.688 -8.672 1 42.22 222 ILE B O 1
ATOM 4343 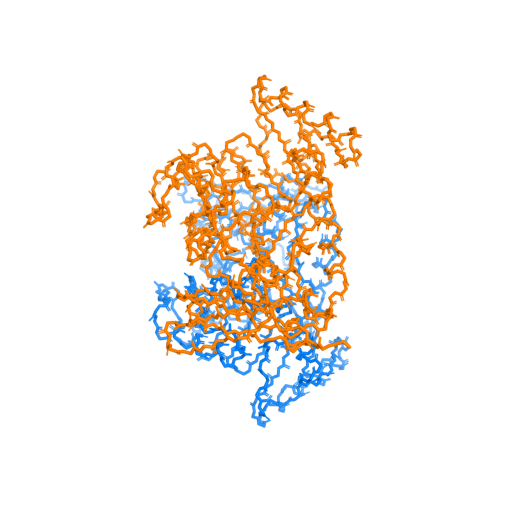N N . ASP B 1 223 ? 20.625 -29.969 -8.508 1 39.94 223 ASP B N 1
ATOM 4344 C CA . ASP B 1 223 ? 21.828 -30.766 -8.352 1 39.94 223 ASP B CA 1
ATOM 4345 C C . ASP B 1 223 ? 21.797 -31.562 -7.047 1 39.94 223 ASP B C 1
ATOM 4347 O O . ASP B 1 223 ? 21.766 -30.969 -5.961 1 39.94 223 ASP B O 1
ATOM 4351 N N . PRO B 1 224 ? 21.484 -32.75 -7.109 1 37.97 224 PRO B N 1
ATOM 4352 C CA . PRO B 1 224 ? 21.422 -33.562 -5.895 1 37.97 224 PRO B CA 1
ATOM 4353 C C . PRO B 1 224 ? 22.641 -33.375 -5.004 1 37.97 224 PRO B C 1
ATOM 4355 O O . PRO B 1 224 ? 22.594 -33.656 -3.807 1 37.97 224 PRO B O 1
ATOM 4358 N N . ASN B 1 225 ? 23.672 -33.344 -5.52 1 39.31 225 ASN B N 1
ATOM 4359 C CA . ASN B 1 225 ? 24.938 -33.312 -4.797 1 39.31 225 ASN B CA 1
ATOM 4360 C C . ASN B 1 225 ? 25.219 -31.922 -4.23 1 39.31 225 ASN B C 1
ATOM 4362 O O . ASN B 1 225 ? 26.219 -31.719 -3.549 1 39.31 225 ASN B O 1
ATOM 4366 N N . GLN B 1 226 ? 24.672 -30.859 -4.777 1 40.19 226 GLN B N 1
ATOM 4367 C CA . GLN B 1 226 ? 24.797 -29.547 -4.145 1 40.19 226 GLN B CA 1
ATOM 4368 C C . GLN B 1 226 ? 23.594 -29.25 -3.25 1 40.19 226 GLN B C 1
ATOM 4370 O O . GLN B 1 226 ? 22.453 -29.25 -3.715 1 40.19 226 GLN B O 1
ATOM 4375 N N . PRO B 1 227 ? 23.594 -29.484 -2.025 1 40.19 227 PRO B N 1
ATOM 4376 C CA . PRO B 1 227 ? 22.469 -29.109 -1.152 1 40.19 227 PRO B CA 1
ATOM 4377 C C . PRO B 1 227 ? 21.672 -27.922 -1.689 1 40.19 227 PRO B C 1
ATOM 4379 O O . PRO B 1 227 ? 22.266 -26.969 -2.213 1 40.19 227 PRO B O 1
ATOM 4382 N N . ASN B 1 228 ? 20.531 -28.125 -2.363 1 44.44 228 ASN B N 1
ATOM 4383 C CA . ASN B 1 228 ? 19.5 -27.234 -2.867 1 44.44 228 ASN B CA 1
ATOM 4384 C C . ASN B 1 228 ? 19.531 -25.875 -2.15 1 44.44 228 ASN B C 1
ATOM 4386 O O . ASN B 1 228 ? 19.062 -25.766 -1.019 1 44.44 228 ASN B O 1
ATOM 4390 N N . LYS B 1 229 ? 20.562 -25.141 -2.338 1 49.94 229 LYS B N 1
ATOM 4391 C CA . LYS B 1 229 ? 20.656 -23.922 -1.562 1 49.94 229 LYS B CA 1
ATOM 4392 C C . LYS B 1 229 ? 19.438 -23.016 -1.792 1 49.94 229 LYS B C 1
ATOM 4394 O O . LYS B 1 229 ? 19.219 -22.547 -2.906 1 49.94 229 LYS B O 1
ATOM 4399 N N . ILE B 1 230 ? 18.312 -23.375 -1.316 1 55.28 230 ILE B N 1
ATOM 4400 C CA . ILE B 1 230 ? 17.266 -22.391 -1.136 1 55.28 230 ILE B CA 1
ATOM 4401 C C . ILE B 1 230 ? 17.859 -21.078 -0.641 1 55.28 230 ILE B C 1
ATOM 4403 O O . ILE B 1 230 ? 18.531 -21.031 0.394 1 55.28 230 ILE B O 1
ATOM 4407 N N . ALA B 1 231 ? 17.953 -20.141 -1.73 1 65.81 231 ALA B N 1
ATOM 4408 C CA . ALA B 1 231 ? 18.375 -18.812 -1.288 1 65.81 231 ALA B CA 1
ATOM 4409 C C . ALA B 1 231 ? 17.297 -18.156 -0.439 1 65.81 231 ALA B C 1
ATOM 4411 O O . ALA B 1 231 ? 16.141 -18.062 -0.856 1 65.81 231 ALA B O 1
ATOM 4412 N N . CYS B 1 232 ? 17.672 -18.094 0.771 1 75.19 232 CYS B N 1
ATOM 4413 C CA . CYS B 1 232 ? 16.781 -17.422 1.705 1 75.19 232 CYS B CA 1
ATOM 4414 C C . CYS B 1 232 ? 17.219 -15.969 1.922 1 75.19 232 CYS B C 1
ATOM 4416 O O . CYS B 1 232 ? 18.422 -15.664 1.881 1 75.19 232 CYS B O 1
ATOM 4418 N N . GLY B 1 233 ? 16.25 -15.148 1.964 1 86.94 233 GLY B N 1
ATOM 4419 C CA . GLY B 1 233 ? 16.547 -13.75 2.248 1 86.94 233 GLY B CA 1
ATOM 4420 C C . GLY B 1 233 ? 15.547 -13.109 3.189 1 86.94 233 GLY B C 1
ATOM 4421 O O . GLY B 1 233 ? 14.367 -13.477 3.191 1 86.94 233 GLY B O 1
ATOM 4422 N N . PHE B 1 234 ? 16.047 -12.227 3.959 1 92.12 234 PHE B N 1
ATOM 4423 C CA . PHE B 1 234 ? 15.18 -11.484 4.859 1 92.12 234 PHE B CA 1
ATOM 4424 C C . PHE B 1 234 ? 14.383 -10.43 4.098 1 92.12 234 PHE B C 1
ATOM 4426 O O . PHE B 1 234 ? 14.906 -9.797 3.184 1 92.12 234 PHE B O 1
ATOM 4433 N N . LEU B 1 235 ? 13.188 -10.289 4.5 1 95 235 LEU B N 1
ATOM 4434 C CA . LEU B 1 235 ? 12.312 -9.203 4.082 1 95 235 LEU B CA 1
ATOM 4435 C C . LEU B 1 235 ? 11.797 -8.422 5.289 1 95 235 LEU B C 1
ATOM 4437 O O . LEU B 1 235 ? 11.078 -8.969 6.129 1 95 235 LEU B O 1
ATOM 4441 N N . GLY B 1 236 ? 12.234 -7.18 5.402 1 97.12 236 GLY B N 1
ATOM 4442 C CA . GLY B 1 236 ? 11.75 -6.324 6.469 1 97.12 236 GLY B CA 1
ATOM 4443 C C . GLY B 1 236 ? 10.625 -5.398 6.027 1 97.12 236 GLY B C 1
ATOM 4444 O O . GLY B 1 236 ? 10.773 -4.664 5.051 1 97.12 236 GLY B O 1
ATOM 4445 N N . TYR B 1 237 ? 9.5 -5.438 6.727 1 97.12 237 TYR B N 1
ATOM 4446 C CA . TYR B 1 237 ? 8.344 -4.586 6.445 1 97.12 237 TYR B CA 1
ATOM 4447 C C . TYR B 1 237 ? 8.25 -3.453 7.461 1 97.12 237 TYR B C 1
ATOM 4449 O O . TYR B 1 237 ? 8.188 -3.695 8.664 1 97.12 237 TYR B O 1
ATOM 4457 N N . THR B 1 238 ? 8.156 -2.238 6.965 1 98 238 THR B N 1
ATOM 4458 C CA . THR B 1 238 ? 8.023 -1.125 7.898 1 98 238 THR B CA 1
ATOM 4459 C C . THR B 1 238 ? 6.551 -0.81 8.148 1 98 238 THR B C 1
ATOM 4461 O O . THR B 1 238 ? 5.684 -1.197 7.367 1 98 238 THR B O 1
ATOM 4464 N N . ARG B 1 239 ? 6.301 -0.158 9.297 1 96.5 239 ARG B N 1
ATOM 4465 C CA . ARG B 1 239 ? 5.102 0.673 9.375 1 96.5 239 ARG B CA 1
ATOM 4466 C C . ARG B 1 239 ? 5.18 1.84 8.398 1 96.5 239 ARG B C 1
ATOM 4468 O O . ARG B 1 239 ? 6.215 2.064 7.77 1 96.5 239 ARG B O 1
ATOM 4475 N N . PRO B 1 240 ? 3.979 2.547 8.18 1 96.81 240 PRO B N 1
ATOM 4476 C CA . PRO B 1 240 ? 4.078 3.709 7.293 1 96.81 240 PRO B CA 1
ATOM 4477 C C . PRO B 1 240 ? 5.152 4.699 7.734 1 96.81 240 PRO B C 1
ATOM 4479 O O . PRO B 1 240 ? 5.289 4.973 8.93 1 96.81 240 PRO B O 1
ATOM 4482 N N . VAL B 1 241 ? 5.965 5.121 6.797 1 97.62 241 VAL B N 1
ATOM 4483 C CA . VAL B 1 241 ? 7.039 6.078 7.043 1 97.62 241 VAL B CA 1
ATOM 4484 C C . VAL B 1 241 ? 6.852 7.305 6.152 1 97.62 241 VAL B C 1
ATOM 4486 O O . VAL B 1 241 ? 6.055 7.285 5.215 1 97.62 241 VAL B O 1
ATOM 4489 N N . LEU B 1 242 ? 7.559 8.398 6.488 1 96.81 242 LEU B N 1
ATOM 4490 C CA . LEU B 1 242 ? 7.512 9.625 5.711 1 96.81 242 LEU B CA 1
ATOM 4491 C C . LEU B 1 242 ? 8.406 9.531 4.484 1 96.81 242 LEU B C 1
ATOM 4493 O O . LEU B 1 242 ? 9.516 10.07 4.477 1 96.81 242 LEU B O 1
ATOM 4497 N N . THR B 1 243 ? 7.949 8.938 3.416 1 96.19 243 THR B N 1
ATOM 4498 C CA . THR B 1 243 ? 8.773 8.812 2.221 1 96.19 243 THR B CA 1
ATOM 4499 C C . THR B 1 243 ? 7.949 9.07 0.964 1 96.19 243 THR B C 1
ATOM 4501 O O . THR B 1 243 ? 6.781 8.68 0.894 1 96.19 243 THR B O 1
ATOM 4504 N N . GLN B 1 244 ? 8.617 9.68 0.012 1 98.12 244 GLN B N 1
ATOM 4505 C CA . GLN B 1 244 ? 7.996 9.945 -1.284 1 98.12 244 GLN B CA 1
ATOM 4506 C C . GLN B 1 244 ? 8.484 8.961 -2.338 1 98.12 244 GLN B C 1
ATOM 4508 O O . GLN B 1 244 ? 8.078 9.039 -3.502 1 98.12 244 GLN B O 1
ATOM 4513 N N . LEU B 1 245 ? 9.258 7.957 -1.968 1 98.44 245 LEU B N 1
ATOM 4514 C CA . LEU B 1 245 ? 9.828 6.984 -2.893 1 98.44 245 LEU B CA 1
ATOM 4515 C C . LEU B 1 245 ? 8.734 6.152 -3.551 1 98.44 245 LEU B C 1
ATOM 4517 O O . LEU B 1 245 ? 7.875 5.59 -2.863 1 98.44 245 LEU B O 1
ATOM 4521 N N . GLN B 1 246 ? 8.758 6.105 -4.887 1 97.62 246 GLN B N 1
ATOM 4522 C CA . GLN B 1 246 ? 7.855 5.238 -5.637 1 97.62 246 GLN B CA 1
ATOM 4523 C C . GLN B 1 246 ? 8.625 4.148 -6.375 1 97.62 246 GLN B C 1
ATOM 4525 O O . GLN B 1 246 ? 8.148 3.021 -6.5 1 97.62 246 GLN B O 1
ATOM 4530 N N . ALA B 1 247 ? 9.781 4.453 -6.805 1 98.31 247 ALA B N 1
ATOM 4531 C CA . ALA B 1 247 ? 10.586 3.504 -7.574 1 98.31 247 ALA B CA 1
ATOM 4532 C C . ALA B 1 247 ? 11.273 2.496 -6.652 1 98.31 247 ALA B C 1
ATOM 4534 O O . ALA B 1 247 ? 11.367 2.719 -5.445 1 98.31 247 ALA B O 1
ATOM 4535 N N . ASN B 1 248 ? 11.68 1.373 -7.223 1 98.38 248 ASN B N 1
ATOM 4536 C CA . ASN B 1 248 ? 12.57 0.422 -6.566 1 98.38 248 ASN B CA 1
ATOM 4537 C C . ASN B 1 248 ? 13.969 0.999 -6.375 1 98.38 248 ASN B C 1
ATOM 4539 O O . ASN B 1 248 ? 14.43 1.797 -7.195 1 98.38 248 ASN B O 1
ATOM 4543 N N . LEU B 1 249 ? 14.594 0.689 -5.254 1 98.38 249 LEU B N 1
ATOM 4544 C CA . LEU B 1 249 ? 15.93 1.186 -4.945 1 98.38 249 LEU B CA 1
ATOM 4545 C C . LEU B 1 249 ? 16.891 0.033 -4.637 1 98.38 249 LEU B C 1
ATOM 4547 O O . LEU B 1 249 ? 16.656 -0.723 -3.688 1 98.38 249 LEU B O 1
ATOM 4551 N N . ILE B 1 250 ? 17.906 -0.119 -5.449 1 97.44 250 ILE B N 1
ATOM 4552 C CA . ILE B 1 250 ? 18.984 -1.067 -5.215 1 97.44 250 ILE B CA 1
ATOM 4553 C C . ILE B 1 250 ? 20.266 -0.312 -4.867 1 97.44 250 ILE B C 1
ATOM 4555 O O . ILE B 1 250 ? 20.875 0.339 -5.727 1 97.44 250 ILE B O 1
ATOM 4559 N N . THR B 1 251 ? 20.688 -0.307 -3.619 1 96.56 251 THR B N 1
ATOM 4560 C CA . THR B 1 251 ? 21.812 0.477 -3.129 1 96.56 251 THR B CA 1
ATOM 4561 C C . THR B 1 251 ? 22.797 -0.406 -2.363 1 96.56 251 THR B C 1
ATOM 4563 O O . THR B 1 251 ? 22.5 -1.571 -2.084 1 96.56 251 THR B O 1
ATOM 4566 N N . PRO B 1 252 ? 24.016 0.146 -2.094 1 93.06 252 PRO B N 1
ATOM 4567 C CA . PRO B 1 252 ? 24.969 -0.644 -1.306 1 93.06 252 PRO B CA 1
ATOM 4568 C C . PRO B 1 252 ? 24.438 -0.97 0.092 1 93.06 252 PRO B C 1
ATOM 4570 O O . PRO B 1 252 ? 24.219 -0.065 0.901 1 93.06 252 PRO B O 1
ATOM 4573 N N . GLY B 1 253 ? 24.109 -2.139 0.313 1 91.25 253 GLY B N 1
ATOM 4574 C CA . GLY B 1 253 ? 23.812 -2.6 1.659 1 91.25 253 GLY B CA 1
ATOM 4575 C C . GLY B 1 253 ? 22.328 -2.693 1.941 1 91.25 253 GLY B C 1
ATOM 4576 O O . GLY B 1 253 ? 21.906 -3.365 2.887 1 91.25 253 GLY B O 1
ATOM 4577 N N . LEU B 1 254 ? 21.531 -1.982 1.188 1 96.88 254 LEU B N 1
ATOM 4578 C CA . LEU B 1 254 ? 20.109 -1.991 1.457 1 96.88 254 LEU B CA 1
ATOM 4579 C C . LEU B 1 254 ? 19.312 -1.83 0.167 1 96.88 254 LEU B C 1
ATOM 4581 O O . LEU B 1 254 ? 19.516 -0.871 -0.58 1 96.88 254 LEU B O 1
ATOM 4585 N N . ASN B 1 255 ? 18.484 -2.768 -0.116 1 97.75 255 ASN B N 1
ATOM 4586 C CA . ASN B 1 255 ? 17.453 -2.611 -1.132 1 97.75 255 ASN B CA 1
ATOM 4587 C C . ASN B 1 255 ? 16.125 -2.174 -0.517 1 97.75 255 ASN B C 1
ATOM 4589 O O . ASN B 1 255 ? 15.742 -2.65 0.554 1 97.75 255 ASN B O 1
ATOM 4593 N N . VAL B 1 256 ? 15.492 -1.211 -1.183 1 98.56 256 VAL B N 1
ATOM 4594 C CA . VAL B 1 256 ? 14.234 -0.67 -0.675 1 98.56 256 VAL B CA 1
ATOM 4595 C C . VAL B 1 256 ? 13.211 -0.604 -1.803 1 98.56 256 VAL B C 1
ATOM 4597 O O . VAL B 1 256 ? 13.523 -0.175 -2.914 1 98.56 256 VAL B O 1
ATOM 4600 N N . ARG B 1 257 ? 12.039 -1.048 -1.535 1 98 257 ARG B N 1
ATOM 4601 C CA . ARG B 1 257 ? 10.945 -0.759 -2.453 1 98 257 ARG B CA 1
ATOM 4602 C C . ARG B 1 257 ? 9.711 -0.278 -1.698 1 98 257 ARG B C 1
ATOM 4604 O O . ARG B 1 257 ? 9.508 -0.631 -0.534 1 98 257 ARG B O 1
ATOM 4611 N N . PRO B 1 258 ? 8.883 0.542 -2.348 1 98 258 PRO B N 1
ATOM 4612 C CA . PRO B 1 258 ? 7.566 0.826 -1.766 1 98 258 PRO B CA 1
ATOM 4613 C C . PRO B 1 258 ? 6.699 -0.423 -1.629 1 98 258 PRO B C 1
ATOM 4615 O O . PRO B 1 258 ? 6.637 -1.238 -2.553 1 98 258 PRO B O 1
ATOM 4618 N N . GLU B 1 259 ? 6.129 -0.604 -0.525 1 96.69 259 GLU B N 1
ATOM 4619 C CA . GLU B 1 259 ? 5.305 -1.772 -0.231 1 96.69 259 GLU B CA 1
ATOM 4620 C C . GLU B 1 259 ? 3.822 -1.413 -0.214 1 96.69 259 GLU B C 1
ATOM 4622 O O . GLU B 1 259 ? 2.965 -2.297 -0.147 1 96.69 259 GLU B O 1
ATOM 4627 N N . GLY B 1 260 ? 3.494 -0.131 -0.323 1 95.12 260 GLY B N 1
ATOM 4628 C CA . GLY B 1 260 ? 2.119 0.337 -0.292 1 95.12 260 GLY B CA 1
ATOM 4629 C C . GLY B 1 260 ? 1.732 0.97 1.032 1 95.12 260 GLY B C 1
ATOM 4630 O O . GLY B 1 260 ? 2.25 0.586 2.084 1 95.12 260 GLY B O 1
ATOM 4631 N N . GLY B 1 261 ? 0.796 1.969 0.964 1 94.88 261 GLY B N 1
ATOM 4632 C CA . GLY B 1 261 ? 0.304 2.629 2.164 1 94.88 261 GLY B CA 1
ATOM 4633 C C . GLY B 1 261 ? 1.383 3.391 2.91 1 94.88 261 GLY B C 1
ATOM 4634 O O . GLY B 1 261 ? 1.351 3.479 4.141 1 94.88 261 GLY B O 1
ATOM 4635 N N . GLY B 1 262 ? 2.377 3.742 2.219 1 96.88 262 GLY B N 1
ATOM 4636 C CA . GLY B 1 262 ? 3.461 4.477 2.852 1 96.88 262 GLY B CA 1
ATOM 4637 C C . GLY B 1 262 ? 4.488 3.57 3.506 1 96.88 262 GLY B C 1
ATOM 4638 O O . GLY B 1 262 ? 5.406 4.047 4.176 1 96.88 262 GLY B O 1
ATOM 4639 N N . ARG B 1 263 ? 4.367 2.311 3.287 1 97.69 263 ARG B N 1
ATOM 4640 C CA . ARG B 1 263 ? 5.297 1.344 3.863 1 97.69 263 ARG B CA 1
ATOM 4641 C C . ARG B 1 263 ? 6.438 1.041 2.898 1 97.69 263 ARG B C 1
ATOM 4643 O O . ARG B 1 263 ? 6.344 1.335 1.705 1 97.69 263 ARG B O 1
ATOM 4650 N N . LEU B 1 264 ? 7.488 0.52 3.492 1 98.5 264 LEU B N 1
ATOM 4651 C CA . LEU B 1 264 ? 8.633 0.067 2.707 1 98.5 264 LEU B CA 1
ATOM 4652 C C . LEU B 1 264 ? 8.922 -1.407 2.971 1 98.5 264 LEU B C 1
ATOM 4654 O O . LEU B 1 264 ? 8.625 -1.919 4.055 1 98.5 264 LEU B O 1
ATOM 4658 N N . LEU B 1 265 ? 9.398 -2.051 2.01 1 98.19 265 LEU B N 1
ATOM 4659 C CA . LEU B 1 265 ? 9.984 -3.385 2.105 1 98.19 265 LEU B CA 1
ATOM 4660 C C . LEU B 1 265 ? 11.5 -3.326 1.973 1 98.19 265 LEU B C 1
ATOM 4662 O O . LEU B 1 265 ? 12.023 -2.707 1.042 1 98.19 265 LEU B O 1
ATOM 4666 N N . LEU B 1 266 ? 12.188 -3.918 2.912 1 98.31 266 LEU B N 1
ATOM 4667 C CA . LEU B 1 266 ? 13.641 -3.811 3.004 1 98.31 266 LEU B CA 1
ATOM 4668 C C . LEU B 1 266 ? 14.297 -5.168 2.783 1 98.31 266 LEU B C 1
ATOM 4670 O O . LEU B 1 266 ? 13.805 -6.191 3.266 1 98.31 266 LEU B O 1
ATOM 4674 N N . GLN B 1 267 ? 15.438 -5.152 2.08 1 96.31 267 GLN B N 1
ATOM 4675 C CA . GLN B 1 267 ? 16.297 -6.32 1.96 1 96.31 267 GLN B CA 1
ATOM 4676 C C . GLN B 1 267 ? 17.766 -5.953 2.23 1 96.31 267 GLN B C 1
ATOM 4678 O O . GLN B 1 267 ? 18.234 -4.906 1.785 1 96.31 267 GLN B O 1
ATOM 4683 N N . CYS B 1 268 ? 18.422 -6.742 2.986 1 95.31 268 CYS B N 1
ATOM 4684 C CA . CYS B 1 268 ? 19.859 -6.695 3.203 1 95.31 268 CYS B CA 1
ATOM 4685 C C . CYS B 1 268 ? 20.516 -7.996 2.758 1 95.31 268 CYS B C 1
ATOM 4687 O O . CYS B 1 268 ? 20.797 -8.867 3.58 1 95.31 268 CYS B O 1
ATOM 4689 N N . PRO B 1 269 ? 20.875 -8.039 1.502 1 90.12 269 PRO B N 1
ATOM 4690 C CA . PRO B 1 269 ? 21.328 -9.312 0.944 1 90.12 269 PRO B CA 1
ATOM 4691 C C . PRO B 1 269 ? 22.547 -9.875 1.672 1 90.12 269 PRO B C 1
ATOM 4693 O O . PRO B 1 269 ? 22.672 -11.094 1.803 1 90.12 269 PRO B O 1
ATOM 4696 N N . ASP B 1 270 ? 23.438 -9.039 2.141 1 91 270 ASP B N 1
ATOM 4697 C CA . ASP B 1 270 ? 24.656 -9.5 2.805 1 91 270 ASP B CA 1
ATOM 4698 C C . ASP B 1 270 ? 24.328 -10.156 4.141 1 91 270 ASP B C 1
ATOM 4700 O O . ASP B 1 270 ? 25.172 -10.859 4.715 1 91 270 ASP B O 1
ATOM 4704 N N . LEU B 1 271 ? 23.141 -10.031 4.625 1 92.38 271 LEU B N 1
ATOM 4705 C CA . LEU B 1 271 ? 22.75 -10.617 5.902 1 92.38 271 LEU B CA 1
ATOM 4706 C C . LEU B 1 271 ? 21.969 -11.906 5.688 1 92.38 271 LEU B C 1
ATOM 4708 O O . LEU B 1 271 ? 21.625 -12.594 6.652 1 92.38 271 LEU B O 1
ATOM 4712 N N . ASP B 1 272 ? 21.719 -12.281 4.484 1 88.44 272 ASP B N 1
ATOM 4713 C CA . ASP B 1 272 ? 20.812 -13.375 4.164 1 88.44 272 ASP B CA 1
ATOM 4714 C C . ASP B 1 272 ? 21.375 -14.719 4.609 1 88.44 272 ASP B C 1
ATOM 4716 O O . ASP B 1 272 ? 20.641 -15.703 4.715 1 88.44 272 ASP B O 1
ATOM 4720 N N . SER B 1 273 ? 22.688 -14.789 4.797 1 84.56 273 SER B N 1
ATOM 4721 C CA . SER B 1 273 ? 23.297 -16.016 5.27 1 84.56 273 SER B CA 1
ATOM 4722 C C . SER B 1 273 ? 22.766 -16.422 6.641 1 84.56 273 SER B C 1
ATOM 4724 O O . SER B 1 273 ? 22.844 -17.594 7.027 1 84.56 273 SER B O 1
ATOM 4726 N N . PHE B 1 274 ? 22.156 -15.453 7.328 1 85 274 PHE B N 1
ATOM 4727 C CA . PHE B 1 274 ? 21.609 -15.703 8.656 1 85 274 PHE B CA 1
ATOM 4728 C C . PHE B 1 274 ? 20.156 -16.141 8.562 1 85 274 PHE B C 1
ATOM 4730 O O . PHE B 1 274 ? 19.547 -16.5 9.57 1 85 274 PHE B O 1
ATOM 4737 N N . ALA B 1 275 ? 19.609 -16.141 7.426 1 86.12 275 ALA B N 1
ATOM 4738 C CA . ALA B 1 275 ? 18.188 -16.375 7.27 1 86.12 275 ALA B CA 1
ATOM 4739 C C . ALA B 1 275 ? 17.844 -17.859 7.453 1 86.12 275 ALA B C 1
ATOM 4741 O O . ALA B 1 275 ? 18.547 -18.719 6.926 1 86.12 275 ALA B O 1
ATOM 4742 N N . ASN B 1 276 ? 16.844 -18.062 8.25 1 81.44 276 ASN B N 1
ATOM 4743 C CA . ASN B 1 276 ? 16.266 -19.375 8.508 1 81.44 276 ASN B CA 1
ATOM 4744 C C . ASN B 1 276 ? 14.734 -19.328 8.477 1 81.44 276 ASN B C 1
ATOM 4746 O O . ASN B 1 276 ? 14.102 -18.75 9.359 1 81.44 276 ASN B O 1
ATOM 4750 N N . PRO B 1 277 ? 14.203 -19.922 7.457 1 77.94 277 PRO B N 1
ATOM 4751 C CA . PRO B 1 277 ? 12.742 -19.859 7.32 1 77.94 277 PRO B CA 1
ATOM 4752 C C . PRO B 1 277 ? 12.008 -20.406 8.539 1 77.94 277 PRO B C 1
ATOM 4754 O O . PRO B 1 277 ? 10.883 -20 8.82 1 77.94 277 PRO B O 1
ATOM 4757 N N . ALA B 1 278 ? 12.609 -21.297 9.195 1 78.56 278 ALA B N 1
ATOM 4758 C CA . ALA B 1 278 ? 11.977 -21.938 10.344 1 78.56 278 ALA B CA 1
ATOM 4759 C C . ALA B 1 278 ? 12.016 -21.016 11.57 1 78.56 278 ALA B C 1
ATOM 4761 O O . ALA B 1 278 ? 11.289 -21.234 12.539 1 78.56 278 ALA B O 1
ATOM 4762 N N . ASN B 1 279 ? 12.812 -20.031 11.477 1 82.5 279 ASN B N 1
ATOM 4763 C CA . ASN B 1 279 ? 12.961 -19.125 12.602 1 82.5 279 ASN B CA 1
ATOM 4764 C C . ASN B 1 279 ? 13.156 -17.688 12.133 1 82.5 279 ASN B C 1
ATOM 4766 O O . ASN B 1 279 ? 14.266 -17.156 12.18 1 82.5 279 ASN B O 1
ATOM 4770 N N . PRO B 1 280 ? 12.055 -17.109 11.727 1 83.44 280 PRO B N 1
ATOM 4771 C CA . PRO B 1 280 ? 12.227 -15.719 11.289 1 83.44 280 PRO B CA 1
ATOM 4772 C C . PRO B 1 280 ? 12.695 -14.797 12.406 1 83.44 280 PRO B C 1
ATOM 4774 O O . PRO B 1 280 ? 12.312 -14.984 13.57 1 83.44 280 PRO B O 1
ATOM 4777 N N . ALA B 1 281 ? 13.555 -13.875 12.055 1 90 281 ALA B N 1
ATOM 4778 C CA . ALA B 1 281 ? 14.125 -12.953 13.031 1 90 281 ALA B CA 1
ATOM 4779 C C . ALA B 1 281 ? 13.07 -11.977 13.547 1 90 281 ALA B C 1
ATOM 4781 O O . ALA B 1 281 ? 12.297 -11.422 12.766 1 90 281 ALA B O 1
ATOM 4782 N N . PRO B 1 282 ? 13.031 -11.789 14.883 1 94.06 282 PRO B N 1
ATOM 4783 C CA . PRO B 1 282 ? 12.148 -10.742 15.414 1 94.06 282 PRO B CA 1
ATOM 4784 C C . PRO B 1 282 ? 12.57 -9.344 14.977 1 94.06 282 PRO B C 1
ATOM 4786 O O . PRO B 1 282 ? 13.719 -9.133 14.578 1 94.06 282 PRO B O 1
ATOM 4789 N N . VAL B 1 283 ? 11.648 -8.398 15.117 1 94.94 283 VAL B N 1
ATOM 4790 C CA . VAL B 1 283 ? 11.891 -7.047 14.633 1 94.94 283 VAL B CA 1
ATOM 4791 C C . VAL B 1 283 ? 12.953 -6.375 15.5 1 94.94 283 VAL B C 1
ATOM 4793 O O . VAL B 1 283 ? 13.656 -5.473 15.039 1 94.94 283 VAL B O 1
ATOM 4796 N N . ASP B 1 284 ? 13.102 -6.754 16.75 1 96 284 ASP B N 1
ATOM 4797 C CA . ASP B 1 284 ? 14.086 -6.148 17.641 1 96 284 ASP B CA 1
ATOM 4798 C C . ASP B 1 284 ? 15.391 -6.941 17.641 1 96 284 ASP B C 1
ATOM 4800 O O . ASP B 1 284 ? 16.234 -6.754 18.516 1 96 284 ASP B O 1
ATOM 4804 N N . SER B 1 285 ? 15.578 -7.855 16.719 1 96.06 285 SER B N 1
ATOM 4805 C CA . SER B 1 285 ? 16.797 -8.641 16.547 1 96.06 285 SER B CA 1
ATOM 4806 C C . SER B 1 285 ? 17.922 -7.797 15.945 1 96.06 285 SER B C 1
ATOM 4808 O O . SER B 1 285 ? 17.703 -6.633 15.602 1 96.06 285 SER B O 1
ATOM 4810 N N . TYR B 1 286 ? 19.094 -8.438 15.844 1 96.19 286 TYR B N 1
ATOM 4811 C CA . TYR B 1 286 ? 20.234 -7.832 15.164 1 96.19 286 TYR B CA 1
ATOM 4812 C C . TYR B 1 286 ? 19.875 -7.453 13.734 1 96.19 286 TYR B C 1
ATOM 4814 O O . TYR B 1 286 ? 20.266 -6.387 13.25 1 96.19 286 TYR B O 1
ATOM 4822 N N . ILE B 1 287 ? 19.156 -8.328 13.047 1 96.25 287 ILE B N 1
ATOM 4823 C CA . ILE B 1 287 ? 18.75 -8.086 11.664 1 96.25 287 ILE B CA 1
ATOM 4824 C C . ILE B 1 287 ? 17.891 -6.832 11.586 1 96.25 287 ILE B C 1
ATOM 4826 O O . ILE B 1 287 ? 18.125 -5.961 10.75 1 96.25 287 ILE B O 1
ATOM 4830 N N . GLY B 1 288 ? 16.875 -6.742 12.492 1 97.5 288 GLY B N 1
ATOM 4831 C CA . GLY B 1 288 ? 16.031 -5.562 12.531 1 97.5 288 GLY B CA 1
ATOM 4832 C C . GLY B 1 288 ? 16.797 -4.285 12.812 1 97.5 288 GLY B C 1
ATOM 4833 O O . GLY B 1 288 ? 16.547 -3.254 12.188 1 97.5 288 GLY B O 1
ATOM 4834 N N . GLU B 1 289 ? 17.734 -4.348 13.719 1 97.69 289 GLU B N 1
ATOM 4835 C CA . GLU B 1 289 ? 18.562 -3.191 14.062 1 97.69 289 GLU B CA 1
ATOM 4836 C C . GLU B 1 289 ? 19.391 -2.725 12.875 1 97.69 289 GLU B C 1
ATOM 4838 O O . GLU B 1 289 ? 19.5 -1.522 12.625 1 97.69 289 GLU B O 1
ATOM 4843 N N . GLU B 1 290 ? 19.953 -3.703 12.203 1 97.5 290 GLU B N 1
ATOM 4844 C CA . GLU B 1 290 ? 20.766 -3.367 11.031 1 97.5 290 GLU B CA 1
ATOM 4845 C C . GLU B 1 290 ? 19.906 -2.732 9.938 1 97.5 290 GLU B C 1
ATOM 4847 O O . GLU B 1 290 ? 20.312 -1.768 9.297 1 97.5 290 GLU B O 1
ATOM 4852 N N . MET B 1 291 ? 18.703 -3.248 9.719 1 97.94 291 MET B N 1
ATOM 4853 C CA . MET B 1 291 ? 17.797 -2.666 8.734 1 97.94 291 MET B CA 1
ATOM 4854 C C . MET B 1 291 ? 17.469 -1.221 9.094 1 97.94 291 MET B C 1
ATOM 4856 O O . MET B 1 291 ? 17.469 -0.346 8.227 1 97.94 291 MET B O 1
ATOM 4860 N N . HIS B 1 292 ? 17.25 -0.949 10.367 1 98.06 292 HIS B N 1
ATOM 4861 C CA . HIS B 1 292 ? 16.969 0.407 10.828 1 98.06 292 HIS B CA 1
ATOM 4862 C C . HIS B 1 292 ? 18.141 1.333 10.578 1 98.06 292 HIS B C 1
ATOM 4864 O O . HIS B 1 292 ? 17.984 2.441 10.062 1 98.06 292 HIS B O 1
ATOM 4870 N N . LYS B 1 293 ? 19.266 0.857 11 1 98.06 293 LYS B N 1
ATOM 4871 C CA . LYS B 1 293 ? 20.484 1.648 10.852 1 98.06 293 LYS B CA 1
ATOM 4872 C C . LYS B 1 293 ? 20.719 2.035 9.398 1 98.06 293 LYS B C 1
ATOM 4874 O O . LYS B 1 293 ? 20.984 3.201 9.094 1 98.06 293 LYS B O 1
ATOM 4879 N N . ARG B 1 294 ? 20.594 1.118 8.516 1 97.88 294 ARG B N 1
ATOM 4880 C CA . ARG B 1 294 ? 20.859 1.354 7.098 1 97.88 294 ARG B CA 1
ATOM 4881 C C . ARG B 1 294 ? 19.766 2.225 6.477 1 97.88 294 ARG B C 1
ATOM 4883 O O . ARG B 1 294 ? 20.047 3.055 5.609 1 97.88 294 ARG B O 1
ATOM 4890 N N . LEU B 1 295 ? 18.516 1.981 6.902 1 98.31 295 LEU B N 1
ATOM 4891 C CA . LEU B 1 295 ? 17.406 2.822 6.453 1 98.31 295 LEU B CA 1
ATOM 4892 C C . LEU B 1 295 ? 17.656 4.285 6.816 1 98.31 295 LEU B C 1
ATOM 4894 O O . LEU B 1 295 ? 17.469 5.176 5.984 1 98.31 295 LEU B O 1
ATOM 4898 N N . ARG B 1 296 ? 18.172 4.539 8.016 1 97.38 296 ARG B N 1
ATOM 4899 C CA . ARG B 1 296 ? 18.422 5.891 8.5 1 97.38 296 ARG B CA 1
ATOM 4900 C C . ARG B 1 296 ? 19.609 6.52 7.766 1 97.38 296 ARG B C 1
ATOM 4902 O O . ARG B 1 296 ? 19.703 7.746 7.672 1 97.38 296 ARG B O 1
ATOM 4909 N N . LYS B 1 297 ? 20.469 5.703 7.285 1 96.56 297 LYS B N 1
ATOM 4910 C CA . LYS B 1 297 ? 21.594 6.203 6.484 1 96.56 297 LYS B CA 1
ATOM 4911 C C . LYS B 1 297 ? 21.125 6.609 5.09 1 96.56 297 LYS B C 1
ATOM 4913 O O . LYS B 1 297 ? 21.641 7.559 4.508 1 96.56 297 LYS B O 1
ATOM 4918 N N . LEU B 1 298 ? 20.156 5.957 4.59 1 97.31 298 LEU B N 1
ATOM 4919 C CA . LEU B 1 298 ? 19.703 6.121 3.209 1 97.31 298 LEU B CA 1
ATOM 4920 C C . LEU B 1 298 ? 18.703 7.258 3.09 1 97.31 298 LEU B C 1
ATOM 4922 O O . LEU B 1 298 ? 18.562 7.863 2.023 1 97.31 298 LEU B O 1
ATOM 4926 N N . PHE B 1 299 ? 17.969 7.547 4.156 1 97.69 299 PHE B N 1
ATOM 4927 C CA . PHE B 1 299 ? 16.953 8.602 4.176 1 97.69 299 PHE B CA 1
ATOM 4928 C C . PHE B 1 299 ? 17.172 9.531 5.363 1 97.69 299 PHE B C 1
ATOM 4930 O O . PHE B 1 299 ? 17.562 9.086 6.445 1 97.69 299 PHE B O 1
ATOM 4937 N N . ASN B 1 300 ? 16.844 10.805 5.242 1 95.69 300 ASN B N 1
ATOM 4938 C CA . ASN B 1 300 ? 17.156 11.789 6.266 1 95.69 300 ASN B CA 1
ATOM 4939 C C . ASN B 1 300 ? 16.016 11.953 7.266 1 95.69 300 ASN B C 1
ATOM 4941 O O . ASN B 1 300 ? 16.109 12.742 8.203 1 95.69 300 ASN B O 1
ATOM 4945 N N . ASN B 1 301 ? 14.961 11.156 7.16 1 95.19 301 ASN B N 1
ATOM 4946 C CA . ASN B 1 301 ? 13.781 11.359 7.996 1 95.19 301 ASN B CA 1
ATOM 4947 C C . ASN B 1 301 ? 13.234 10.039 8.523 1 95.19 301 ASN B C 1
ATOM 4949 O O . ASN B 1 301 ? 12.016 9.867 8.656 1 95.19 301 ASN B O 1
ATOM 4953 N N . MET B 1 302 ? 14.109 9.094 8.805 1 97.06 302 MET B N 1
ATOM 4954 C CA . MET B 1 302 ? 13.664 7.754 9.188 1 97.06 302 MET B CA 1
ATOM 4955 C C . MET B 1 302 ? 13.969 7.477 10.656 1 97.06 302 MET B C 1
ATOM 4957 O O . MET B 1 302 ? 14.055 6.32 11.062 1 97.06 302 MET B O 1
ATOM 4961 N N . GLU B 1 303 ? 14.102 8.492 11.453 1 94.56 303 GLU B N 1
ATOM 4962 C CA . GLU B 1 303 ? 14.453 8.312 12.852 1 94.56 303 GLU B CA 1
ATOM 4963 C C . GLU B 1 303 ? 13.367 7.551 13.602 1 94.56 303 GLU B C 1
ATOM 4965 O O . GLU B 1 303 ? 13.656 6.75 14.492 1 94.56 303 GLU B O 1
ATOM 4970 N N . MET B 1 304 ? 12.133 7.746 13.203 1 94.06 304 MET B N 1
ATOM 4971 C CA . MET B 1 304 ? 11.023 7.148 13.938 1 94.06 304 MET B CA 1
ATOM 4972 C C . MET B 1 304 ? 10.477 5.93 13.203 1 94.06 304 MET B C 1
ATOM 4974 O O . MET B 1 304 ? 9.43 5.395 13.57 1 94.06 304 MET B O 1
ATOM 4978 N N . ALA B 1 305 ? 11.172 5.516 12.156 1 96.75 305 ALA B N 1
ATOM 4979 C CA . ALA B 1 305 ? 10.719 4.363 11.383 1 96.75 305 ALA B CA 1
ATOM 4980 C C . ALA B 1 305 ? 10.703 3.102 12.242 1 96.75 305 ALA B C 1
ATOM 4982 O O . ALA B 1 305 ? 11.617 2.873 13.039 1 96.75 305 ALA B O 1
ATOM 4983 N N . GLN B 1 306 ? 9.68 2.316 12.125 1 96.38 306 GLN B N 1
ATOM 4984 C CA . GLN B 1 306 ? 9.539 1.052 12.836 1 96.38 306 GLN B CA 1
ATOM 4985 C C . GLN B 1 306 ? 9.305 -0.104 11.867 1 96.38 306 GLN B C 1
ATOM 4987 O O . GLN B 1 306 ? 8.602 0.053 10.867 1 96.38 306 GLN B O 1
ATOM 4992 N N . LEU B 1 307 ? 9.891 -1.247 12.195 1 96.94 307 LEU B N 1
ATOM 4993 C CA . LEU B 1 307 ? 9.57 -2.477 11.477 1 96.94 307 LEU B CA 1
ATOM 4994 C C . LEU B 1 307 ? 8.328 -3.139 12.07 1 96.94 307 LEU B C 1
ATOM 4996 O O . LEU B 1 307 ? 8.203 -3.242 13.297 1 96.94 307 LEU B O 1
ATOM 5000 N N . GLU B 1 308 ? 7.48 -3.49 11.227 1 94.88 308 GLU B N 1
ATOM 5001 C CA . GLU B 1 308 ? 6.293 -4.234 11.633 1 94.88 308 GLU B CA 1
ATOM 5002 C C . GLU B 1 308 ? 6.57 -5.73 11.695 1 94.88 308 GLU B C 1
ATOM 5004 O O . GLU B 1 308 ? 6.043 -6.434 12.562 1 94.88 308 GLU B O 1
ATOM 5009 N N . ARG B 1 309 ? 7.348 -6.191 10.758 1 94.25 309 ARG B N 1
ATOM 5010 C CA . ARG B 1 309 ? 7.594 -7.621 10.617 1 94.25 309 ARG B CA 1
ATOM 5011 C C . ARG B 1 309 ? 8.867 -7.887 9.812 1 94.25 309 ARG B C 1
ATOM 5013 O O . ARG B 1 309 ? 9.227 -7.098 8.938 1 94.25 309 ARG B O 1
ATOM 5020 N N . ILE B 1 310 ? 9.539 -8.977 10.18 1 95.31 310 ILE B N 1
ATOM 5021 C CA . ILE B 1 310 ? 10.594 -9.531 9.344 1 95.31 310 ILE B CA 1
ATOM 5022 C C . ILE B 1 310 ? 10.211 -10.938 8.898 1 95.31 310 ILE B C 1
ATOM 5024 O O . ILE B 1 310 ? 9.867 -11.789 9.727 1 95.31 310 ILE B O 1
ATOM 5028 N N . ALA B 1 311 ? 10.195 -11.18 7.629 1 93.06 311 ALA B N 1
ATOM 5029 C CA . ALA B 1 311 ? 9.906 -12.492 7.055 1 93.06 311 ALA B CA 1
ATOM 5030 C C . ALA B 1 311 ? 11.125 -13.055 6.336 1 93.06 311 ALA B C 1
ATOM 5032 O O . ALA B 1 311 ? 12.125 -12.359 6.156 1 93.06 311 ALA B O 1
ATOM 5033 N N . VAL B 1 312 ? 11.062 -14.305 6.086 1 90.12 312 VAL B N 1
ATOM 5034 C CA . VAL B 1 312 ? 12.094 -14.961 5.293 1 90.12 312 VAL B CA 1
ATOM 5035 C C . VAL B 1 312 ? 11.484 -15.492 3.998 1 90.12 312 VAL B C 1
ATOM 5037 O O . VAL B 1 312 ? 10.531 -16.281 4.027 1 90.12 312 VAL B O 1
ATOM 5040 N N . GLY B 1 313 ? 11.961 -14.883 2.936 1 84.62 313 GLY B N 1
ATOM 5041 C CA . GLY B 1 313 ? 11.594 -15.414 1.634 1 84.62 313 GLY B CA 1
ATOM 5042 C C . GLY B 1 313 ? 12.539 -16.5 1.15 1 84.62 313 GLY B C 1
ATOM 5043 O O . GLY B 1 313 ? 13.734 -16.469 1.448 1 84.62 313 GLY B O 1
ATOM 5044 N N . SER B 1 314 ? 11.938 -17.531 0.521 1 75.12 314 SER B N 1
ATOM 5045 C CA . SER B 1 314 ? 12.734 -18.625 -0.015 1 75.12 314 SER B CA 1
ATOM 5046 C C . SER B 1 314 ? 12.523 -18.781 -1.517 1 75.12 314 SER B C 1
ATOM 5048 O O . SER B 1 314 ? 11.383 -18.766 -1.992 1 75.12 314 SER B O 1
ATOM 5050 N N . VAL B 1 315 ? 13.648 -18.578 -2.17 1 64.5 315 VAL B N 1
ATOM 5051 C CA . VAL B 1 315 ? 13.555 -18.797 -3.611 1 64.5 315 VAL B CA 1
ATOM 5052 C C . VAL B 1 315 ? 14.438 -19.969 -4.02 1 64.5 315 VAL B C 1
ATOM 5054 O O . VAL B 1 315 ? 15.523 -20.156 -3.477 1 64.5 315 VAL B O 1
ATOM 5057 N N . PRO B 1 316 ? 13.836 -20.766 -4.848 1 57.5 316 PRO B N 1
ATOM 5058 C CA . PRO B 1 316 ? 14.695 -21.844 -5.344 1 57.5 316 PRO B CA 1
ATOM 5059 C C . PRO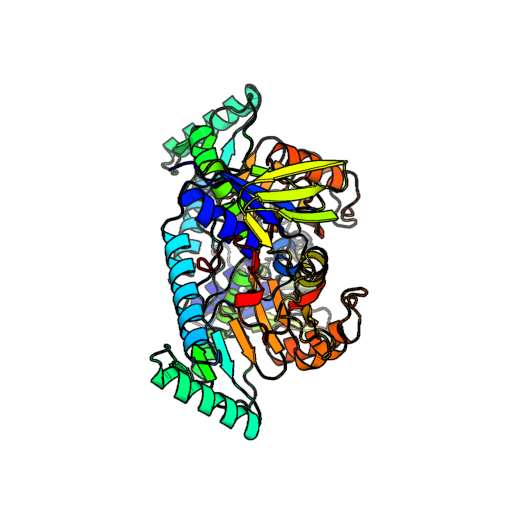 B 1 316 ? 15.945 -21.328 -6.062 1 57.5 316 PRO B C 1
ATOM 5061 O O . PRO B 1 316 ? 15.914 -20.25 -6.645 1 57.5 316 PRO B O 1
ATOM 5064 N N . ASP B 1 317 ? 17.219 -21.594 -5.66 1 51.03 317 ASP B N 1
ATOM 5065 C CA . ASP B 1 317 ? 18.469 -21.141 -6.262 1 51.03 317 ASP B CA 1
ATOM 5066 C C . ASP B 1 317 ? 18.359 -21.125 -7.785 1 51.03 317 ASP B C 1
ATOM 5068 O O . ASP B 1 317 ? 17.859 -22.062 -8.391 1 51.03 317 ASP B O 1
ATOM 5072 N N . ARG B 1 318 ? 18.422 -19.969 -8.297 1 51.53 318 ARG B N 1
ATOM 5073 C CA . ARG B 1 318 ? 18.281 -19.484 -9.672 1 51.53 318 ARG B CA 1
ATOM 5074 C C . ARG B 1 318 ? 19 -20.406 -10.648 1 51.53 318 ARG B C 1
ATOM 5076 O O . ARG B 1 318 ? 18.891 -20.234 -11.867 1 51.53 318 ARG B O 1
ATOM 5083 N N . GLN B 1 319 ? 19.984 -20.953 -10.125 1 39.5 319 GLN B N 1
ATOM 5084 C CA . GLN B 1 319 ? 20.641 -21.672 -11.219 1 39.5 319 GLN B CA 1
ATOM 5085 C C . GLN B 1 319 ? 19.688 -22.672 -11.859 1 39.5 319 GLN B C 1
ATOM 5087 O O . GLN B 1 319 ? 20.078 -23.469 -12.711 1 39.5 319 GLN B O 1
ATOM 5092 N N . MET B 1 320 ? 18.516 -22.641 -11.281 1 40.41 320 MET B N 1
ATOM 5093 C CA . MET B 1 320 ? 17.594 -23.625 -11.836 1 40.41 320 MET B CA 1
ATOM 5094 C C . MET B 1 320 ? 17.094 -23.172 -13.203 1 40.41 320 MET B C 1
ATOM 5096 O O . MET B 1 320 ? 16.641 -22.047 -13.367 1 40.41 320 MET B O 1
ATOM 5100 N N . ASP B 1 321 ? 17.516 -23.703 -14.164 1 38.62 321 ASP B N 1
ATOM 5101 C CA . ASP B 1 321 ? 16.938 -23.562 -15.5 1 38.62 321 ASP B CA 1
ATOM 5102 C C . ASP B 1 321 ? 15.422 -23.484 -15.438 1 38.62 321 ASP B C 1
ATOM 5104 O O . ASP B 1 321 ? 14.789 -24.203 -14.664 1 38.62 321 ASP B O 1
ATOM 5108 N N . PHE B 1 322 ? 14.859 -22.328 -15.594 1 40.94 322 PHE B N 1
ATOM 5109 C CA . PHE B 1 322 ? 13.422 -22.109 -15.727 1 40.94 322 PHE B CA 1
ATOM 5110 C C . PHE B 1 322 ? 12.695 -23.422 -16.016 1 40.94 322 PHE B C 1
ATOM 5112 O O . PHE B 1 322 ? 11.5 -23.547 -15.75 1 40.94 322 PHE B O 1
ATOM 5119 N N . GLN B 1 323 ? 13.398 -24.266 -16.656 1 37.94 323 GLN B N 1
ATOM 5120 C CA . GLN B 1 323 ? 12.789 -25.547 -16.984 1 37.94 323 GLN B CA 1
ATOM 5121 C C . GLN B 1 323 ? 12.266 -26.25 -15.727 1 37.94 323 GLN B C 1
ATOM 5123 O O . GLN B 1 323 ? 11.289 -27 -15.789 1 37.94 323 GLN B O 1
ATOM 5128 N N . GLY B 1 324 ? 12.914 -26.031 -14.688 1 39.88 324 GLY B N 1
ATOM 5129 C CA . GLY B 1 324 ? 12.562 -26.781 -13.484 1 39.88 324 GLY B CA 1
ATOM 5130 C C . GLY B 1 324 ? 11.32 -26.234 -12.797 1 39.88 324 GLY B C 1
ATOM 5131 O O . GLY B 1 324 ? 10.805 -26.859 -11.867 1 39.88 324 GLY B O 1
ATOM 5132 N N . LEU B 1 325 ? 11.008 -24.969 -12.812 1 43.78 325 LEU B N 1
ATOM 5133 C CA . LEU B 1 325 ? 9.891 -24.453 -12.039 1 43.78 325 LEU B CA 1
ATOM 5134 C C . LEU B 1 325 ? 8.586 -25.125 -12.445 1 43.78 325 LEU B C 1
ATOM 5136 O O . LEU B 1 325 ? 7.711 -25.359 -11.609 1 43.78 325 LEU B O 1
ATOM 5140 N N . VAL B 1 326 ? 8.211 -25.062 -13.773 1 44.75 326 VAL B N 1
ATOM 5141 C CA . VAL B 1 326 ? 7.004 -25.75 -14.227 1 44.75 326 VAL B CA 1
ATOM 5142 C C . VAL B 1 326 ? 7.383 -27.078 -14.883 1 44.75 326 VAL B C 1
ATOM 5144 O O . VAL B 1 326 ? 8.062 -27.094 -15.914 1 44.75 326 VAL B O 1
ATOM 5147 N N . ILE B 1 327 ? 7.773 -28.125 -14.07 1 41.44 327 ILE B N 1
ATOM 5148 C CA . ILE B 1 327 ? 8.016 -29.438 -14.672 1 41.44 327 ILE B CA 1
ATOM 5149 C C . ILE B 1 327 ? 6.727 -29.969 -15.289 1 41.44 327 ILE B C 1
ATOM 5151 O O . ILE B 1 327 ? 5.715 -30.109 -14.594 1 41.44 327 ILE B O 1
ATOM 5155 N N . SER B 1 328 ? 6.441 -29.609 -16.484 1 41.81 328 SER B N 1
ATOM 5156 C CA . SER B 1 328 ? 5.367 -30.344 -17.156 1 41.81 328 SER B CA 1
ATOM 5157 C C . SER B 1 328 ? 5.703 -31.812 -17.297 1 41.81 328 SER B C 1
ATOM 5159 O O . SER B 1 328 ? 6.762 -32.156 -17.828 1 41.81 328 SER B O 1
ATOM 5161 N N . LEU B 1 329 ? 5.445 -32.562 -16.359 1 39.16 329 LEU B N 1
ATOM 5162 C CA . LEU B 1 329 ? 5.527 -34 -16.656 1 39.16 329 LEU B CA 1
ATOM 5163 C C . LEU B 1 329 ? 4.664 -34.344 -17.859 1 39.16 329 LEU B C 1
ATOM 5165 O O . LEU B 1 329 ? 3.436 -34.375 -17.75 1 39.16 329 LEU B O 1
ATOM 5169 N N . LEU B 1 330 ? 4.805 -33.594 -18.953 1 35.84 330 LEU B N 1
ATOM 5170 C CA . LEU B 1 330 ? 4.074 -34.094 -20.109 1 35.84 330 LEU B CA 1
ATOM 5171 C C . LEU B 1 330 ? 4.352 -35.594 -20.328 1 35.84 330 LEU B C 1
ATOM 5173 O O . LEU B 1 330 ? 5.488 -36.031 -20.172 1 35.84 330 LEU B O 1
ATOM 5177 N N . SER B 1 331 ? 3.375 -36.375 -20.141 1 33.75 331 SER B N 1
ATOM 5178 C CA . SER B 1 331 ? 3.559 -37.719 -20.719 1 33.75 331 SER B CA 1
ATOM 5179 C C . SER B 1 331 ? 4.363 -37.656 -22.016 1 33.75 331 SER B C 1
ATOM 5181 O O . SER B 1 331 ? 5.305 -38.438 -22.188 1 33.75 331 SER B O 1
ATOM 5183 N N . ASP B 1 332 ? 3.664 -37.094 -23.172 1 32.41 332 ASP B N 1
ATOM 5184 C CA . ASP B 1 332 ? 4.41 -37.25 -24.406 1 32.41 332 ASP B CA 1
ATOM 5185 C C . ASP B 1 332 ? 5.629 -36.312 -24.438 1 32.41 332 ASP B C 1
ATOM 5187 O O . ASP B 1 332 ? 5.609 -35.25 -23.844 1 32.41 332 ASP B O 1
ATOM 5191 N N . GLU B 1 333 ? 6.918 -36.656 -24.812 1 32.03 333 GLU B N 1
ATOM 5192 C CA . GLU B 1 333 ? 8.242 -36.094 -25.031 1 32.03 333 GLU B CA 1
ATOM 5193 C C . GLU B 1 333 ? 8.156 -34.594 -25.391 1 32.03 333 GLU B C 1
ATOM 5195 O O . GLU B 1 333 ? 9.086 -33.844 -25.125 1 32.03 333 GLU B O 1
ATOM 5200 N N . SER B 1 334 ? 7.273 -34.031 -26.234 1 31 334 SER B N 1
ATOM 5201 C CA . SER B 1 334 ? 7.414 -32.812 -27 1 31 334 SER B CA 1
ATOM 5202 C C . SER B 1 334 ? 7.051 -31.594 -26.156 1 31 334 SER B C 1
ATOM 5204 O O . SER B 1 334 ? 7.309 -30.453 -26.562 1 31 334 SER B O 1
ATOM 5206 N N . THR B 1 335 ? 6.082 -31.594 -25.266 1 30.11 335 THR B N 1
ATOM 5207 C CA . THR B 1 335 ? 5.48 -30.312 -24.922 1 30.11 335 THR B CA 1
ATOM 5208 C C . THR B 1 335 ? 6.109 -29.75 -23.641 1 30.11 335 THR B C 1
ATOM 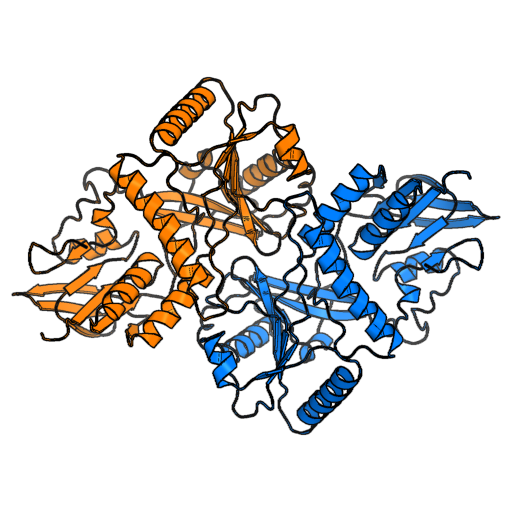5210 O O . THR B 1 335 ? 5.742 -30.141 -22.531 1 30.11 335 THR B O 1
ATOM 5213 N N . SER B 1 336 ? 7.32 -29.703 -23.594 1 32.22 336 SER B N 1
ATOM 5214 C CA . SER B 1 336 ? 7.934 -28.922 -22.516 1 32.22 336 SER B CA 1
ATOM 5215 C C . SER B 1 336 ? 7.441 -27.484 -22.531 1 32.22 336 SER B C 1
ATOM 5217 O O . SER B 1 336 ? 7.445 -26.828 -23.578 1 32.22 336 SER B O 1
ATOM 5219 N N . TRP B 1 337 ? 6.359 -27.094 -21.875 1 31.48 337 TRP B N 1
ATOM 5220 C CA . TRP B 1 337 ? 5.977 -25.688 -21.734 1 31.48 337 TRP B CA 1
ATOM 5221 C C . TRP B 1 337 ? 6.879 -24.969 -20.734 1 31.48 337 TRP B C 1
ATOM 5223 O O . TRP B 1 337 ? 7.262 -25.562 -19.719 1 31.48 337 TRP B O 1
#

Organism: Klebsiella pneumoniae subsp. ozaenae (NCBI:txid574)

Secondary structure (DSSP, 8-state):
----EEEEE--SHHHHHHHHHHHHTT-EEEEE-SSSTT-SGGGS---EE--TT--SHHHHHHHHHHHHHHHHHHHH--SS---EE---EEE--BSHHHHHHHHHHHHHHHHTT---EEE-HHHHHHHSTTB---TTB--EEEETT-EEE-HHHHHHHHHHHHHHTT-EEE-S--EEEEEEETTEEEEEETTS-EEEESEEEE--GGGHHHHHHTTT---TTS-TTS----EEEEEEEEPP-S----SEEEETTEEEEEEETTEEEEE-GGGGGG--TTSPPPTTSHHHHHHHHHHHHHBTT-TT--EEEEEEEEE--TTS-GGGTSEEE-SSTT---/-PPPEEEEE--SHHHHHHHHHHHHTT-EEEEE-SSSTT-SGGGSS--EE--TT--SHHHHHHHHHHHHHHHHHHHH--SS---EE---EEE--BSHHHHHHHHHHHHHHHHTT---EEE-HHHHHHHSTTB---TTB--EEEETT-EEE-HHHHHHHHHHHHHHTT-EEE-S--EEEEEEETTEEEEEETTS-EEEESEEEE--GGGHHHHHHTTT---TTS-TTS----EEEEEEEEPP-S----SEEEETTEEEEEEETTEEEEE-GGGGGG--TTSPPPTTSHHHHHHHHHHHHHBTT-TT--EEEEEEEEE--TTS-GGGTSEEE-SSTT---

Foldseek 3Di:
DDAFEEEEEAQFPVSLVVQLVSLVVRHAYEYEAQADHNPAQLQPDQQKQALQPDDDVVRSVVSLVVLVVVVVCQVPDPDPQDWKFQAWEKEWEFDDVVRVVNVVSVVVCVVVVQDKDWDDPVRVCVQWVFFDDDPRTDIIMTRRSMIGGRRVSSSVSSVVSCVVSVHHYHHSWAWDAWEDDPQKIKTATPVGDIDITRWYWYQHFPCSQVHVVRHVDRLPLDPVVPPQPFQKWKKWKWDADPTSDAHWYHYVQWTWHDPDPNMIIITGSVCSVVDDQVDFDACPDPVVVSRQVVVVNGGVGCPPIGTPDMHMRTGGPVVGDPLRNTVTPRVPPPDSD/DDAFEEEEEAQFPVSLVVQLVSLVVRHAYEYEAQADHNPAQLQPDQQKQALQPDDDVVRSVVSLVVLVVVVVCQVPDPDPQDWKFQAWEKEWEFDDVVRVVNVVSVVVCVVVVQDKDWDDPVRVCVQWVFFDDDPRTDIIMTRRSMIGGRRVSSSVSSVVSCVVSVHHYDHSWAWDAWEDDPQKIKTATPVGDIDITRWYWYQHFPCSQVHVVRHVDRLVLDPVVPPQPFQKWKKWKWDADPTSDAHWYHYVQWTWHDPDPNMIIITGSVCSVVDDQVDWDACPDPVVVSRQVVVVNGGVGCPPIGTPDMHMRTGGPVVRDPLRNTVTPRVPPPDSD

Sequence (674 aa):
MSVKKIAVIGAGVLGLSVARSLAQQGAKVTVFERSHVGAGTSSTTFAWINSNGKTPESYHHLNALAIDEHIRLQQERTTEGHWLKATGTYEWAAGAPEQKRLQDRVSRLLELNYPVQNLSADELKRKVPEIRVGSHAGDIWYFPGECLLVPSVFMAWLVSELHVHNAELKTQSEVTELTEEKNRAEISLANGERWQGDSIVIAAGRWSAELASLLGQQLAMIDPNQPNKIACGFLGYTRPVLTQLQANLITPGLNVRPEGGGRLLLQCPDLDSFANPANPAPVDSYIGEEMHKRLRKLFNNMEMAQLERIAVGSVPDRQMDFQGLVISLLSDESTSWMSVKKIAVIGAGVLGLSVARSLAQQGAKVTVFERSHVGAGTSSTTFAWINSNGKTPESYHHLNALAIDEHIRLQQERTTEGHWLKATGTYEWAAGAPEQKRLQDRVSRLLELNYPVQNLSADELKRKVPEIRVGSHAGDIWYFPGECLLVPSVFMAWLVSELHVHNAELKTQSEVTELTEEKNRAEISLANGERWQGDSIVIAAGRWSAELASLLGQQLAMIDPNQPNKIACGFLGYTRPVLTQLQANLITPGLNVRPEGGGRLLLQCPDLDSFANPANPAPVDSYIGEEMHKRLRKLFNNMEMAQLERIAVGSVPDRQMDFQGLVISLLSDESTSW

InterPro domains:
  IPR006076 FAD dependent oxidoreductase [PF01266] (5-318)
  IPR036188 FAD/NAD(P)-binding domain superfamily [G3DSA:3.50.50.60] (6-220)
  IPR036188 FAD/NAD(P)-binding domain superfamily [SSF51905] (5-221)